Protein AF-A0A1B0CGM7-F1 (afdb_monomer)

pLDDT: mean 88.22, std 13.2, range [26.25, 98.88]

Nearest PDB structures (foldseek):
  3aak-assembly1_A-2  TM=9.758E-01  e=1.339E-15  Homo sapiens
  2zn9-assembly1_B  TM=9.724E-01  e=1.400E-15  Homo sapiens
  5gqq-assembly1_C  TM=9.653E-01  e=1.121E-15  Homo sapiens
  5jjg-assembly1_A-2  TM=9.762E-01  e=1.531E-15  Mus musculus
  1hqv-assembly1_A  TM=9.685E-01  e=4.458E-15  Mus musculus

Organism: Lutzomyia longipalpis (NCBI:txid7200)

Sequence (615 aa):
MAFQSPMPSQEFLWDVFQRVDKDRSGHISADELQQALSNGTWSPFNPETVRLMIGMFDKESRGTVSFQDFGALWKYVTDWQNCFRSFDTDNSGNIDRNELKTALTAFGYRLSDNLIGLLIRKFDRYGRGTILFDDFIQCCIILYTLTSSFRQYDTDMDGVITIHYEQFLSMHLSVLLLLTLKTRHRSDVVDTGTMALTDVSTAFTEDKLRAILKEEGGFELKGYEFIGGFNKKGDSYLSEVFRLRIDGENPTTGAKKCLNFVVKGLPKNIGRRRTFRSTDFFRNEIAFYEDVIPAFEDFQTRKKAKNPFREYARCFLSHCDGEQDYLALDDLSKYGFEAADRQDGLDLAHCLLAMKSLGRFHGVSLAMKDQEPEKFAEIAQKLREEYYSPRLKPWYNDFLKTQIVVAKDAIGKEYPGTKIEEKMQQFLAGDLYDRMIEITHAKSPLSVIGHGDGWAPNFLIKYDTEGGARVPKEMMIIDFQLTRCATVAIDISFFIYSCTTQSLREKHYDELLRAYHSSCCELIDDLGSNSAKIFPYSALEEEMKKYGRFGVGMGIESVPFSVMPESDAFDLDSIKGDTAIPLQEVWVLKPIPTKEGRLRVAEMFKHATEMGYLD

Structure (mmCIF, N/CA/C/O backbone):
data_AF-A0A1B0CGM7-F1
#
_entry.id   AF-A0A1B0CGM7-F1
#
loop_
_atom_site.group_PDB
_atom_site.id
_atom_site.type_symbol
_atom_site.label_atom_id
_atom_site.label_alt_id
_atom_site.label_comp_id
_atom_site.label_asym_id
_atom_site.label_entity_id
_atom_site.label_seq_id
_atom_site.pdbx_PDB_ins_code
_atom_site.Cartn_x
_atom_site.Cartn_y
_atom_site.Cartn_z
_atom_site.occupancy
_atom_site.B_iso_or_equiv
_atom_site.auth_seq_id
_atom_site.auth_comp_id
_atom_site.auth_asym_id
_atom_site.auth_atom_id
_atom_site.pdbx_PDB_model_num
ATOM 1 N N . MET A 1 1 ? -19.841 38.807 -33.839 1.00 37.16 1 MET A N 1
ATOM 2 C CA . MET A 1 1 ? -19.175 39.117 -32.554 1.00 37.16 1 MET A CA 1
ATOM 3 C C . MET A 1 1 ? -19.257 40.620 -32.335 1.00 37.16 1 MET A C 1
ATOM 5 O O . MET A 1 1 ? -18.744 41.344 -33.174 1.00 37.16 1 MET A O 1
ATOM 9 N N . ALA A 1 2 ? -19.956 41.076 -31.291 1.00 42.38 2 ALA A N 1
ATOM 10 C CA . ALA A 1 2 ? -20.305 42.490 -31.072 1.00 42.38 2 ALA A CA 1
ATOM 11 C C . ALA A 1 2 ? -19.685 43.105 -29.797 1.00 42.38 2 ALA A C 1
ATOM 13 O O . ALA A 1 2 ? -20.096 44.179 -29.376 1.00 42.38 2 ALA A O 1
ATOM 14 N N . PHE A 1 3 ? -18.680 42.462 -29.195 1.00 56.56 3 PHE A N 1
ATOM 15 C CA . PHE A 1 3 ? -18.056 42.929 -27.952 1.00 56.56 3 PHE A CA 1
ATOM 16 C C . PHE A 1 3 ? -16.539 42.994 -28.135 1.00 56.56 3 PHE A C 1
ATOM 18 O O . PHE A 1 3 ? -15.822 42.071 -27.770 1.00 56.56 3 PHE A O 1
ATOM 25 N N . GLN A 1 4 ? -16.052 44.045 -28.798 1.00 59.12 4 GLN A N 1
ATOM 26 C CA . GLN A 1 4 ? -14.620 44.327 -28.880 1.00 59.12 4 GLN A CA 1
ATOM 27 C C . GLN A 1 4 ? -14.301 45.527 -27.996 1.00 59.12 4 GLN A C 1
ATOM 29 O O . GLN A 1 4 ? -14.606 46.665 -28.347 1.00 59.12 4 GLN A O 1
ATOM 34 N N . SER A 1 5 ? -13.657 45.274 -26.863 1.00 68.94 5 SER A N 1
ATOM 35 C CA . SER A 1 5 ? -13.142 46.333 -25.995 1.00 68.94 5 SER A CA 1
ATOM 36 C C . SER A 1 5 ? -11.874 46.945 -26.611 1.00 68.94 5 SER A C 1
ATOM 38 O O . SER A 1 5 ? -11.062 46.196 -27.175 1.00 68.94 5 SER A O 1
ATOM 40 N N . PRO A 1 6 ? -11.674 48.274 -26.539 1.00 73.25 6 PRO A N 1
ATOM 41 C CA . PRO A 1 6 ? -10.434 48.902 -26.989 1.00 73.25 6 PRO A CA 1
ATOM 42 C C . PRO A 1 6 ? -9.248 48.429 -26.136 1.00 73.25 6 PRO A C 1
ATOM 44 O O . PRO A 1 6 ? -9.392 48.195 -24.936 1.00 73.25 6 PRO A O 1
ATOM 47 N N . MET A 1 7 ? -8.073 48.284 -26.755 1.00 75.31 7 MET A N 1
ATOM 48 C CA . MET A 1 7 ? -6.846 47.924 -26.036 1.00 75.31 7 MET A CA 1
ATOM 49 C C . MET A 1 7 ? -6.444 49.055 -25.074 1.00 75.31 7 MET A C 1
ATOM 51 O O . MET A 1 7 ? -6.362 50.205 -25.516 1.00 75.31 7 MET A O 1
ATOM 55 N N . PRO A 1 8 ? -6.174 48.764 -23.788 1.00 80.75 8 PRO A N 1
ATOM 56 C CA . PRO A 1 8 ? -5.634 49.754 -22.859 1.00 80.75 8 PRO A CA 1
ATOM 57 C C . PRO A 1 8 ? -4.224 50.215 -23.261 1.00 80.75 8 PRO A C 1
ATOM 59 O O . PRO A 1 8 ? -3.555 49.570 -24.072 1.00 80.75 8 PRO A O 1
ATOM 62 N N . SER A 1 9 ? -3.746 51.316 -22.669 1.00 84.56 9 SER A N 1
ATOM 63 C CA . SER A 1 9 ? -2.371 51.778 -22.891 1.00 84.56 9 SER A CA 1
ATOM 64 C C . SER A 1 9 ? -1.351 50.748 -22.394 1.00 84.56 9 SER A C 1
ATOM 66 O O . SER A 1 9 ? -1.589 50.015 -21.431 1.00 84.56 9 SER A O 1
ATOM 68 N N . GLN A 1 10 ? -0.183 50.711 -23.038 1.00 82.88 10 GLN A N 1
ATOM 69 C CA . GLN A 1 10 ? 0.897 49.795 -22.664 1.00 82.88 10 GLN A CA 1
ATOM 70 C C . GLN A 1 10 ? 1.379 50.029 -21.223 1.00 82.88 10 GLN A C 1
ATOM 72 O O . GLN A 1 10 ? 1.702 49.072 -20.530 1.00 82.88 10 GLN A O 1
ATOM 77 N N . GLU A 1 11 ? 1.360 51.280 -20.756 1.00 85.31 11 GLU A N 1
ATOM 78 C CA . GLU A 1 11 ? 1.698 51.656 -19.377 1.00 85.31 11 GLU A CA 1
ATOM 79 C C . GLU A 1 11 ? 0.719 51.057 -18.358 1.00 85.31 11 GLU A C 1
ATOM 81 O O . GLU A 1 11 ? 1.146 50.508 -17.346 1.00 85.31 11 GLU A O 1
ATOM 86 N N . PHE A 1 12 ? -0.586 51.095 -18.649 1.00 88.38 12 PHE A N 1
ATOM 87 C CA . PHE A 1 12 ? -1.603 50.481 -17.796 1.00 88.38 12 PHE A CA 1
ATOM 88 C C . PHE A 1 12 ? -1.462 48.955 -17.768 1.00 88.38 12 PHE A C 1
ATOM 90 O O . PHE A 1 12 ? -1.481 48.352 -16.699 1.00 88.38 12 PHE A O 1
ATOM 97 N N . LEU A 1 13 ? -1.284 48.324 -18.935 1.00 87.38 13 LEU A N 1
ATOM 98 C CA . LEU A 1 13 ? -1.090 46.874 -19.013 1.00 87.38 13 LEU A CA 1
ATOM 99 C C . LEU A 1 13 ? 0.175 46.431 -18.276 1.00 87.38 13 LEU A C 1
ATOM 101 O O . LEU A 1 13 ? 0.162 45.370 -17.661 1.00 87.38 13 LEU A O 1
ATOM 105 N N . TRP A 1 14 ? 1.246 47.228 -18.324 1.00 86.94 14 TRP A N 1
ATOM 106 C CA . TRP A 1 14 ? 2.489 46.936 -17.614 1.00 86.94 14 TRP A CA 1
ATOM 107 C C . TRP A 1 14 ? 2.316 47.025 -16.095 1.00 86.94 14 TRP A C 1
ATOM 109 O O . TRP A 1 14 ? 2.734 46.114 -15.387 1.00 86.94 14 TRP A O 1
ATOM 119 N N . ASP A 1 15 ? 1.638 48.058 -15.590 1.00 88.38 15 ASP A N 1
ATOM 120 C CA . ASP A 1 15 ? 1.333 48.182 -14.156 1.00 88.38 15 ASP A CA 1
ATOM 121 C C . ASP A 1 15 ? 0.464 47.018 -13.655 1.00 88.38 15 ASP A C 1
ATOM 123 O O . ASP A 1 15 ? 0.734 46.435 -12.606 1.00 88.38 15 ASP A O 1
ATOM 127 N N . VAL A 1 16 ? -0.542 46.607 -14.433 1.00 86.25 16 VAL A N 1
ATOM 128 C CA . VAL A 1 16 ? -1.348 45.425 -14.101 1.00 86.25 16 VAL A CA 1
ATOM 129 C C . VAL A 1 16 ? -0.498 44.154 -14.140 1.00 86.25 16 VAL A C 1
ATOM 131 O O . VAL A 1 16 ? -0.555 43.368 -13.198 1.00 86.25 16 VAL A O 1
ATOM 134 N N . PHE A 1 17 ? 0.317 43.963 -15.180 1.00 88.50 17 PHE A N 1
ATOM 135 C CA . PHE A 1 17 ? 1.195 42.799 -15.317 1.00 88.50 17 PHE A CA 1
ATOM 136 C C . PHE A 1 17 ? 2.110 42.642 -14.097 1.00 88.50 17 PHE A C 1
ATOM 138 O O . PHE A 1 17 ? 2.160 41.568 -13.508 1.00 88.50 17 PHE A O 1
ATOM 145 N N . GLN A 1 18 ? 2.745 43.728 -13.648 1.00 89.56 18 GLN A N 1
ATOM 146 C CA . GLN A 1 18 ? 3.634 43.726 -12.480 1.00 89.56 18 GLN A CA 1
ATOM 147 C C . GLN A 1 18 ? 2.930 43.404 -11.155 1.00 89.56 18 GLN A C 1
ATOM 149 O O . GLN A 1 18 ? 3.581 42.974 -10.206 1.00 89.56 18 GLN A O 1
ATOM 154 N N . ARG A 1 19 ? 1.617 43.636 -11.052 1.00 87.00 19 ARG A N 1
ATOM 155 C CA . ARG A 1 19 ? 0.832 43.263 -9.862 1.00 87.00 19 ARG A CA 1
ATOM 156 C C . ARG A 1 19 ? 0.427 41.793 -9.871 1.00 87.00 19 ARG A C 1
ATOM 158 O O . ARG A 1 19 ? 0.217 41.227 -8.799 1.00 87.00 19 ARG A O 1
ATOM 165 N N . VAL A 1 20 ? 0.267 41.212 -11.060 1.00 87.31 20 VAL A N 1
ATOM 166 C CA . VAL A 1 20 ? -0.101 39.804 -11.246 1.00 87.31 20 VAL A CA 1
ATOM 167 C C . VAL A 1 20 ? 1.129 38.899 -11.140 1.00 87.31 20 VAL A C 1
ATOM 169 O O . VAL A 1 20 ? 1.047 37.875 -10.473 1.00 87.31 20 VAL A O 1
ATOM 172 N N . ASP A 1 21 ? 2.259 39.305 -11.723 1.00 88.62 21 ASP A N 1
ATOM 173 C CA . ASP A 1 21 ? 3.576 38.654 -11.622 1.00 88.62 21 ASP A CA 1
ATOM 174 C C . ASP A 1 21 ? 4.183 38.876 -10.219 1.00 88.62 21 ASP A C 1
ATOM 176 O O . ASP A 1 21 ? 4.936 39.825 -9.971 1.00 88.62 21 ASP A O 1
ATOM 180 N N . LYS A 1 22 ? 3.776 38.040 -9.256 1.00 85.06 22 LYS A N 1
ATOM 181 C CA . LYS A 1 22 ? 4.131 38.177 -7.835 1.00 85.06 22 LYS A CA 1
ATOM 182 C C . LYS A 1 22 ? 5.569 37.761 -7.575 1.00 85.06 22 LYS A C 1
ATOM 184 O O . LYS A 1 22 ? 6.213 38.353 -6.703 1.00 85.06 22 LYS A O 1
ATOM 189 N N . ASP A 1 23 ? 6.052 36.750 -8.293 1.00 84.44 23 ASP A N 1
ATOM 190 C CA . ASP A 1 23 ? 7.430 36.276 -8.174 1.00 84.44 23 ASP A CA 1
ATOM 191 C C . ASP A 1 23 ? 8.431 37.127 -8.980 1.00 84.44 23 ASP A C 1
ATOM 193 O O . ASP A 1 23 ? 9.641 37.034 -8.752 1.00 84.44 23 ASP A O 1
ATOM 197 N N . ARG A 1 24 ? 7.924 38.040 -9.825 1.00 86.69 24 ARG A N 1
ATOM 198 C CA . ARG A 1 24 ? 8.690 38.954 -10.685 1.00 86.69 24 ARG A CA 1
ATOM 199 C C . ARG A 1 24 ? 9.572 38.210 -11.685 1.00 86.69 24 ARG A C 1
ATOM 201 O O . ARG A 1 24 ? 10.650 38.695 -12.046 1.00 86.69 24 ARG A O 1
ATOM 208 N N . SER A 1 25 ? 9.131 37.041 -12.133 1.00 84.50 25 SER A N 1
ATOM 209 C CA . SER A 1 25 ? 9.821 36.222 -13.131 1.00 84.50 25 SER A CA 1
ATOM 210 C C . SER A 1 25 ? 9.716 36.787 -14.554 1.00 84.50 25 SER A C 1
ATOM 212 O O . SER A 1 25 ? 10.357 36.277 -15.483 1.00 84.50 25 SER A O 1
ATOM 214 N N . GLY A 1 26 ? 8.909 37.833 -14.761 1.00 85.25 26 GLY A N 1
ATOM 215 C CA . GLY A 1 26 ? 8.625 38.411 -16.072 1.00 85.25 26 GLY A CA 1
ATOM 216 C C . GLY A 1 26 ? 7.644 37.576 -16.899 1.00 85.25 26 GLY A C 1
ATOM 217 O O . GLY A 1 26 ? 7.467 37.854 -18.088 1.00 85.25 26 GLY A O 1
ATOM 218 N N . HIS A 1 27 ? 7.024 36.556 -16.297 1.00 87.81 27 HIS A N 1
ATOM 219 C CA . HIS A 1 27 ? 6.041 35.677 -16.923 1.00 87.81 27 HIS A CA 1
ATOM 220 C C . HIS A 1 27 ? 4.928 35.354 -15.926 1.00 87.81 27 HIS A C 1
ATOM 222 O O . HIS A 1 27 ? 5.206 34.920 -14.822 1.00 87.81 27 HIS A O 1
ATOM 228 N N . ILE A 1 28 ? 3.668 35.464 -16.341 1.00 86.31 28 ILE A N 1
ATOM 229 C CA . ILE A 1 28 ? 2.532 35.129 -15.477 1.00 86.31 28 ILE A CA 1
ATOM 230 C C . ILE A 1 28 ? 2.257 33.625 -15.538 1.00 86.31 28 ILE A C 1
ATOM 232 O O . ILE A 1 28 ? 1.988 33.071 -16.610 1.00 86.31 28 ILE A O 1
ATOM 236 N N . SER A 1 29 ? 2.308 32.970 -14.383 1.00 87.44 29 SER A N 1
ATOM 237 C CA . SER A 1 29 ? 1.930 31.567 -14.196 1.00 87.44 29 SER A CA 1
ATOM 238 C C . SER A 1 29 ? 0.413 31.363 -14.072 1.00 87.44 29 SER A C 1
ATOM 240 O O . SER A 1 29 ? -0.356 32.305 -13.875 1.00 87.44 29 SER A O 1
ATOM 242 N N . ALA A 1 30 ? -0.038 30.106 -14.173 1.00 84.88 30 ALA A N 1
ATOM 243 C CA . ALA A 1 30 ? -1.440 29.751 -13.944 1.00 84.88 30 ALA A CA 1
ATOM 244 C C . ALA A 1 30 ? -1.907 30.119 -12.528 1.00 84.88 30 ALA A C 1
ATOM 246 O O . ALA A 1 30 ? -3.003 30.646 -12.375 1.00 84.88 30 ALA A O 1
ATOM 247 N N . ASP A 1 31 ? -1.072 29.909 -11.511 1.00 84.19 31 ASP A N 1
ATOM 248 C CA . ASP A 1 31 ? -1.401 30.246 -10.123 1.00 84.19 31 ASP A CA 1
ATOM 249 C C . ASP A 1 31 ? -1.528 31.759 -9.914 1.00 84.19 31 ASP A C 1
ATOM 251 O O . ASP A 1 31 ? -2.468 32.235 -9.274 1.00 84.19 31 ASP A O 1
ATOM 255 N N . GLU A 1 32 ? -0.620 32.537 -10.501 1.00 88.50 32 GLU A N 1
ATOM 256 C CA . GLU A 1 32 ? -0.669 34.001 -10.451 1.00 88.50 32 GLU A CA 1
ATOM 257 C C . GLU A 1 32 ? -1.897 34.555 -11.168 1.00 88.50 32 GLU A C 1
ATOM 259 O O . GLU A 1 32 ? -2.598 35.416 -10.630 1.00 88.50 32 GLU A O 1
ATOM 264 N N . LEU A 1 33 ? -2.211 34.014 -12.348 1.00 87.12 33 LEU A N 1
ATOM 265 C CA . LEU A 1 33 ? -3.402 34.399 -13.092 1.00 87.12 33 LEU A CA 1
ATOM 266 C C . LEU A 1 33 ? -4.686 34.001 -12.350 1.00 87.12 33 LEU A C 1
ATOM 268 O O . LEU A 1 33 ? -5.619 34.797 -12.288 1.00 87.12 33 LEU A O 1
ATOM 272 N N . GLN A 1 34 ? -4.735 32.811 -11.744 1.00 87.88 34 GLN A N 1
ATOM 273 C CA . GLN A 1 34 ? -5.887 32.352 -10.965 1.00 87.88 34 GLN A CA 1
ATOM 274 C C . GLN A 1 34 ? -6.152 33.259 -9.761 1.00 87.88 34 GLN A C 1
ATOM 276 O O . GLN A 1 34 ? -7.300 33.595 -9.488 1.00 87.88 34 GLN A O 1
ATOM 281 N N . GLN A 1 35 ? -5.099 33.679 -9.056 1.00 83.69 35 GLN A N 1
ATOM 282 C CA . GLN A 1 35 ? -5.220 34.578 -7.907 1.00 83.69 35 GLN A CA 1
ATOM 283 C C . GLN A 1 35 ? -5.602 36.007 -8.309 1.00 83.69 35 GLN A C 1
ATOM 285 O O . GLN A 1 35 ? -6.189 36.732 -7.505 1.00 83.69 35 GLN A O 1
ATOM 290 N N . ALA A 1 36 ? -5.252 36.428 -9.524 1.00 83.75 36 ALA A N 1
ATOM 291 C CA . ALA A 1 36 ? -5.587 37.749 -10.044 1.00 83.75 36 ALA A CA 1
ATOM 292 C C . ALA A 1 36 ? -7.016 37.842 -10.600 1.00 83.75 36 ALA A C 1
ATOM 294 O O . ALA A 1 36 ? -7.581 38.937 -10.658 1.00 83.75 36 ALA A O 1
ATOM 295 N N . LEU A 1 37 ? -7.607 36.720 -11.017 1.00 83.06 37 LEU A N 1
ATOM 296 C CA . LEU A 1 37 ? -8.953 36.673 -11.576 1.00 83.06 37 LEU A CA 1
ATOM 297 C C . LEU A 1 37 ? -10.002 36.398 -10.494 1.00 83.06 37 LEU A C 1
ATOM 299 O O . LEU A 1 37 ? -9.870 35.497 -9.674 1.00 83.06 37 LEU A O 1
ATOM 303 N N . SER A 1 38 ? -11.103 37.148 -10.541 1.00 77.06 38 SER A N 1
ATOM 304 C CA . SER A 1 38 ? -12.290 36.890 -9.724 1.00 77.06 38 SER A CA 1
ATOM 305 C C . SER A 1 38 ? -13.440 36.442 -10.616 1.00 77.06 38 SER A C 1
ATOM 307 O O . SER A 1 38 ? -13.687 37.032 -11.669 1.00 77.06 38 SER A O 1
ATOM 309 N N . ASN A 1 39 ? -14.160 35.409 -10.183 1.00 70.06 39 ASN A N 1
ATOM 310 C CA . ASN A 1 39 ? -15.384 34.931 -10.826 1.00 70.06 39 ASN A CA 1
ATOM 311 C C . ASN A 1 39 ? -16.654 35.584 -10.241 1.00 70.06 39 ASN A C 1
ATOM 313 O O . ASN A 1 39 ? -17.751 35.095 -10.480 1.00 70.06 39 ASN A O 1
ATOM 317 N N . GLY A 1 40 ? -16.516 36.664 -9.457 1.00 60.00 40 GLY A N 1
ATOM 318 C CA . GLY A 1 40 ? -17.639 37.334 -8.789 1.00 60.00 40 GLY A CA 1
ATOM 319 C C . GLY A 1 40 ? -18.096 36.660 -7.490 1.00 60.00 40 GLY A C 1
ATOM 320 O O . GLY A 1 40 ? -18.988 37.173 -6.817 1.00 60.00 40 GLY A O 1
ATOM 321 N N . THR A 1 41 ? -17.461 35.553 -7.094 1.00 62.22 41 THR A N 1
ATOM 322 C CA . THR A 1 41 ? -17.698 34.863 -5.819 1.00 62.22 41 THR A CA 1
ATOM 323 C C . THR A 1 41 ? -16.444 34.900 -4.934 1.00 62.22 41 THR A C 1
ATOM 325 O O . THR A 1 41 ? -15.355 35.246 -5.386 1.00 62.22 41 THR A O 1
ATOM 328 N N . TRP A 1 42 ? -16.575 34.509 -3.662 1.00 65.81 42 TRP A N 1
ATOM 329 C CA . TRP A 1 42 ? -15.436 34.317 -2.747 1.00 65.81 42 TRP A CA 1
ATOM 330 C C . TRP A 1 42 ? -14.692 32.986 -2.975 1.00 65.81 42 TRP A C 1
ATOM 332 O O . TRP A 1 42 ? -13.881 32.586 -2.141 1.00 65.81 42 TRP A O 1
ATOM 342 N N . SER A 1 43 ? -14.991 32.273 -4.067 1.00 73.94 43 SER A N 1
ATOM 343 C CA . SER A 1 43 ? -14.323 31.022 -4.431 1.00 73.94 43 SER A CA 1
ATOM 344 C C . SER A 1 43 ? -13.168 31.261 -5.412 1.00 73.94 43 SER A C 1
ATOM 346 O O . SER A 1 43 ? -13.211 32.223 -6.184 1.00 73.94 43 SER A O 1
ATOM 348 N N . PRO A 1 44 ? -12.134 30.400 -5.412 1.00 77.75 44 PRO A N 1
ATOM 349 C CA . PRO A 1 44 ? -11.067 30.472 -6.403 1.00 77.75 44 PRO A CA 1
ATOM 350 C C . PRO A 1 44 ? -11.595 30.295 -7.833 1.00 77.75 44 PRO A C 1
ATOM 352 O O . PRO A 1 44 ? -12.448 29.439 -8.092 1.00 77.75 44 PRO A O 1
ATOM 355 N N . PHE A 1 45 ? -11.041 31.070 -8.770 1.00 85.06 45 PHE A N 1
ATOM 356 C CA . PHE A 1 45 ? -11.344 30.946 -10.196 1.00 85.06 45 PHE A CA 1
ATOM 357 C C . PHE A 1 45 ? -11.027 29.526 -10.693 1.00 85.06 45 PHE A C 1
ATOM 359 O O . PHE A 1 45 ? -10.040 28.928 -10.266 1.00 85.06 45 PHE A O 1
ATOM 366 N N . ASN A 1 46 ? -11.846 28.977 -11.589 1.00 84.69 46 ASN A N 1
ATOM 367 C CA . ASN A 1 46 ? -11.698 27.624 -12.120 1.00 84.69 46 ASN A CA 1
ATOM 368 C C . ASN A 1 46 ? -10.286 27.418 -12.719 1.00 84.69 46 ASN A C 1
ATOM 370 O O . ASN A 1 46 ? -9.946 28.062 -13.719 1.00 84.69 46 ASN A O 1
ATOM 374 N N . PRO A 1 47 ? -9.463 26.525 -12.138 1.00 82.94 47 PRO A N 1
ATOM 375 C CA . PRO A 1 47 ? -8.085 26.336 -12.572 1.00 82.94 47 PRO A CA 1
ATOM 376 C C . PRO A 1 47 ? -7.989 25.728 -13.979 1.00 82.94 47 PRO A C 1
ATOM 378 O O . PRO A 1 47 ? -7.063 26.054 -14.724 1.00 82.94 47 PRO A O 1
ATOM 381 N N . GLU A 1 48 ? -8.945 24.895 -14.397 1.00 82.38 48 GLU A N 1
ATOM 382 C CA . GLU A 1 48 ? -9.022 24.395 -15.770 1.00 82.38 48 GLU A CA 1
ATOM 383 C C . GLU A 1 48 ? -9.275 25.533 -16.767 1.00 82.38 48 GLU A C 1
ATOM 385 O O . GLU A 1 48 ? -8.628 25.581 -17.815 1.00 82.38 48 GLU A O 1
ATOM 390 N N . THR A 1 49 ? -10.146 26.490 -16.435 1.00 84.50 49 THR A N 1
ATOM 391 C CA . THR A 1 49 ? -10.386 27.675 -17.275 1.00 84.50 49 THR A CA 1
ATOM 392 C C . THR A 1 49 ? -9.129 28.531 -17.404 1.00 84.50 49 THR A C 1
ATOM 394 O O . THR A 1 49 ? -8.796 28.965 -18.506 1.00 84.50 49 THR A O 1
ATOM 397 N N . VAL A 1 50 ? -8.394 28.751 -16.308 1.00 84.88 50 VAL A N 1
ATOM 398 C CA . VAL A 1 50 ? -7.130 29.512 -16.327 1.00 84.88 50 VAL A CA 1
ATOM 399 C C . VAL A 1 50 ? -6.114 28.869 -17.263 1.00 84.88 50 VAL A C 1
ATOM 401 O O . VAL A 1 50 ? -5.513 29.552 -18.092 1.00 84.88 50 VAL A O 1
ATOM 404 N N . ARG A 1 51 ? -5.960 27.546 -17.180 1.00 80.12 51 ARG A N 1
ATOM 405 C CA . ARG A 1 51 ? -5.037 26.801 -18.042 1.00 80.12 51 ARG A CA 1
ATOM 406 C C . ARG A 1 51 ? -5.433 26.851 -19.512 1.00 80.12 51 ARG A C 1
ATOM 408 O O . ARG A 1 51 ? -4.567 27.079 -20.352 1.00 80.12 51 ARG A O 1
ATOM 415 N N . LEU A 1 52 ? -6.727 26.719 -19.817 1.00 78.56 52 LEU A N 1
ATOM 416 C CA . LEU A 1 52 ? -7.236 26.894 -21.180 1.00 78.56 52 LEU A CA 1
ATOM 417 C C . LEU A 1 52 ? -6.908 28.291 -21.717 1.00 78.56 52 LEU A C 1
ATOM 419 O O . LEU A 1 52 ? -6.417 28.417 -22.835 1.00 78.56 52 LEU A O 1
ATOM 423 N N . MET A 1 53 ? -7.121 29.334 -20.910 1.00 83.06 53 MET A N 1
ATOM 424 C CA . MET A 1 53 ? -6.808 30.707 -21.306 1.00 83.06 53 MET A CA 1
ATOM 425 C C . MET A 1 53 ? -5.311 30.907 -21.558 1.00 83.06 53 MET A C 1
ATOM 427 O O . MET A 1 53 ? -4.955 31.490 -22.574 1.00 83.06 53 MET A O 1
ATOM 431 N N . ILE A 1 54 ? -4.428 30.389 -20.701 1.00 82.00 54 ILE A N 1
ATOM 432 C CA . ILE A 1 54 ? -2.975 30.464 -20.928 1.00 82.00 54 ILE A CA 1
ATOM 433 C C . ILE A 1 54 ? -2.588 29.718 -22.207 1.00 82.00 54 ILE A C 1
ATOM 435 O O . ILE A 1 54 ? -1.894 30.281 -23.051 1.00 82.00 54 ILE A O 1
ATOM 439 N N . GLY A 1 55 ? -3.088 28.496 -22.401 1.00 75.56 55 GLY A N 1
ATOM 440 C CA . GLY A 1 55 ? -2.777 27.676 -23.574 1.00 75.56 55 GLY A CA 1
ATOM 441 C C . GLY A 1 55 ? -3.192 28.305 -24.909 1.00 75.56 55 GLY A C 1
ATOM 442 O O . GLY A 1 55 ? -2.558 28.044 -25.926 1.00 75.56 55 GLY A O 1
ATOM 443 N N . MET A 1 56 ? -4.211 29.170 -24.921 1.00 72.19 56 MET A N 1
ATOM 444 C CA . MET A 1 56 ? -4.633 29.895 -26.127 1.00 72.19 56 MET A CA 1
ATOM 445 C C . MET A 1 56 ? -3.658 31.002 -26.560 1.00 72.19 56 MET A C 1
ATOM 447 O O . MET A 1 56 ? -3.661 31.380 -27.733 1.00 72.19 56 MET A O 1
ATOM 451 N N . PHE A 1 57 ? -2.845 31.534 -25.641 1.00 75.00 57 PHE A N 1
ATOM 452 C CA . PHE A 1 57 ? -1.958 32.679 -25.895 1.00 75.00 57 PHE A CA 1
ATOM 453 C C . PHE A 1 57 ? -0.468 32.365 -25.695 1.00 75.00 57 PHE A C 1
ATOM 455 O O . PHE A 1 57 ? 0.381 33.136 -26.137 1.00 75.00 57 PHE A O 1
ATOM 462 N N . ASP A 1 58 ? -0.143 31.221 -25.099 1.00 73.31 58 ASP A N 1
ATOM 463 C CA . ASP A 1 58 ? 1.214 30.706 -24.928 1.00 73.31 58 ASP A CA 1
ATOM 464 C C . ASP A 1 58 ? 1.759 30.099 -26.235 1.00 73.31 58 ASP A C 1
ATOM 466 O O . ASP A 1 58 ? 1.789 28.884 -26.447 1.00 73.31 58 ASP A O 1
ATOM 470 N N . LYS A 1 59 ? 2.211 30.974 -27.139 1.00 63.88 59 LYS A N 1
ATOM 471 C CA . LYS A 1 59 ? 2.778 30.589 -28.446 1.00 63.88 59 LYS A CA 1
ATOM 472 C C . LYS A 1 59 ? 4.052 29.754 -28.332 1.00 63.88 59 LYS A C 1
ATOM 474 O O . LYS A 1 59 ? 4.398 29.035 -29.265 1.00 63.88 59 LYS A O 1
ATOM 479 N N . GLU A 1 60 ? 4.749 29.859 -27.206 1.00 63.34 60 GLU A N 1
ATOM 480 C CA . GLU A 1 60 ? 6.023 29.185 -26.964 1.00 63.34 60 GLU A CA 1
ATOM 481 C C . GLU A 1 60 ? 5.866 27.902 -26.136 1.00 63.34 60 GLU A C 1
ATOM 483 O O . GLU A 1 60 ? 6.857 27.250 -25.808 1.00 63.34 60 GLU A O 1
ATOM 488 N N . SER A 1 61 ? 4.626 27.503 -25.825 1.00 63.81 61 SER A N 1
ATOM 489 C CA . SER A 1 61 ? 4.309 26.302 -25.045 1.00 63.81 61 SER A CA 1
ATOM 490 C C . SER A 1 61 ? 5.026 26.241 -23.685 1.00 63.81 61 SER A C 1
ATOM 492 O O . SER A 1 61 ? 5.311 25.147 -23.183 1.00 63.81 61 SER A O 1
ATOM 494 N N . ARG A 1 62 ? 5.310 27.389 -23.062 1.00 65.75 62 ARG A N 1
ATOM 495 C CA . ARG A 1 62 ? 6.001 27.502 -21.765 1.00 65.75 62 ARG A CA 1
ATOM 496 C C . ARG A 1 62 ? 5.097 27.236 -20.556 1.00 65.75 62 ARG A C 1
ATOM 498 O O . ARG A 1 62 ? 5.598 27.002 -19.460 1.00 65.75 62 ARG A O 1
ATOM 505 N N . GLY A 1 63 ? 3.781 27.230 -20.742 1.00 72.12 63 GLY A N 1
ATOM 506 C CA . GLY A 1 63 ? 2.773 27.177 -19.682 1.00 72.12 63 GLY A CA 1
ATOM 507 C C . GLY A 1 63 ? 2.630 28.489 -18.905 1.00 72.12 63 GLY A C 1
ATOM 508 O O . GLY A 1 63 ? 2.038 28.490 -17.828 1.00 72.12 63 GLY A O 1
ATOM 509 N N . THR A 1 64 ? 3.186 29.588 -19.419 1.00 81.62 64 THR A N 1
ATOM 510 C CA . THR A 1 64 ? 3.143 30.925 -18.814 1.00 81.62 64 THR A CA 1
ATOM 511 C C . THR A 1 64 ? 2.905 31.992 -19.873 1.00 81.62 64 THR A C 1
ATOM 513 O O . THR A 1 64 ? 3.084 31.748 -21.065 1.00 81.62 64 THR A O 1
ATOM 516 N N . VAL A 1 65 ? 2.497 33.186 -19.445 1.00 84.31 65 VAL A N 1
ATOM 517 C CA . VAL A 1 65 ? 2.170 34.300 -20.342 1.00 84.31 65 VAL A CA 1
ATOM 518 C C . VAL A 1 65 ? 3.205 35.406 -20.194 1.00 84.31 65 VAL A C 1
ATOM 520 O O . VAL A 1 65 ? 3.367 35.988 -19.123 1.00 84.31 65 VAL A O 1
ATOM 523 N N . SER A 1 66 ? 3.912 35.699 -21.284 1.00 86.69 66 SER A N 1
ATOM 524 C CA . SER A 1 66 ? 4.831 36.837 -21.359 1.00 86.69 66 SER A CA 1
ATOM 525 C C . SER A 1 66 ? 4.055 38.160 -21.378 1.00 86.69 66 SER A C 1
ATOM 527 O O . SER A 1 66 ? 2.884 38.197 -21.760 1.00 86.69 66 SER A O 1
ATOM 529 N N . PHE A 1 67 ? 4.703 39.283 -21.062 1.00 85.38 67 PHE A N 1
ATOM 530 C CA . PHE A 1 67 ? 4.054 40.592 -21.214 1.00 85.38 67 PHE A CA 1
ATOM 531 C C . PHE A 1 67 ? 3.588 40.874 -22.656 1.00 85.38 67 PHE A C 1
ATOM 533 O O . PHE A 1 67 ? 2.571 41.536 -22.862 1.00 85.38 67 PHE A O 1
ATOM 540 N N . GLN A 1 68 ? 4.298 40.343 -23.659 1.00 82.81 68 GLN A N 1
ATOM 541 C CA . GLN A 1 68 ? 3.947 40.530 -25.070 1.00 82.81 68 GLN A CA 1
ATOM 542 C C . GLN A 1 68 ? 2.601 39.876 -25.414 1.00 82.81 68 GLN A C 1
ATOM 544 O O . GLN A 1 68 ? 1.834 40.432 -26.201 1.00 82.81 68 GLN A O 1
ATOM 549 N N . ASP A 1 69 ? 2.286 38.741 -24.787 1.00 84.25 69 ASP A N 1
ATOM 550 C CA . ASP A 1 69 ? 1.020 38.026 -24.981 1.00 84.25 69 ASP A CA 1
ATOM 551 C C . ASP A 1 69 ? -0.053 38.428 -23.949 1.00 84.25 69 ASP A C 1
ATOM 553 O O . ASP A 1 69 ? -1.252 38.267 -24.198 1.00 84.25 69 ASP A O 1
ATOM 557 N N . PHE A 1 70 ? 0.343 39.037 -22.824 1.00 85.31 70 PHE A N 1
ATOM 558 C CA . PHE A 1 70 ? -0.567 39.465 -21.758 1.00 85.31 70 PHE A CA 1
ATOM 559 C C . PHE A 1 70 ? -1.629 40.460 -22.231 1.00 85.31 70 PHE A C 1
ATOM 561 O O . PHE A 1 70 ? -2.783 40.367 -21.821 1.00 85.31 70 PHE A O 1
ATOM 568 N N . GLY A 1 71 ? -1.282 41.384 -23.132 1.00 84.94 71 GLY A N 1
ATOM 569 C CA . GLY A 1 71 ? -2.255 42.335 -23.675 1.00 84.94 71 GLY A CA 1
ATOM 570 C C . GLY A 1 71 ? -3.421 41.647 -24.398 1.00 84.94 71 GLY A C 1
ATOM 571 O O . GLY A 1 71 ? -4.574 42.055 -24.247 1.00 84.94 71 GLY A O 1
ATOM 572 N N . ALA A 1 72 ? -3.139 40.570 -25.138 1.00 82.88 72 ALA A N 1
ATOM 573 C CA . ALA A 1 72 ? -4.160 39.791 -25.834 1.00 82.88 72 ALA A CA 1
ATOM 574 C C . ALA A 1 72 ? -5.023 38.985 -24.854 1.00 82.88 72 ALA A C 1
ATOM 576 O O . ALA A 1 72 ? -6.248 38.984 -24.984 1.00 82.88 72 ALA A O 1
ATOM 577 N N . LEU A 1 73 ? -4.403 38.377 -23.838 1.00 85.94 73 LEU A N 1
ATOM 578 C CA . LEU A 1 73 ? -5.115 37.681 -22.768 1.00 85.94 73 LEU A CA 1
ATOM 579 C C . LEU A 1 73 ? -6.030 38.632 -21.976 1.00 85.94 73 LEU A C 1
ATOM 581 O O . LEU A 1 73 ? -7.196 38.318 -21.746 1.00 85.94 73 LEU A O 1
ATOM 585 N N . TRP A 1 74 ? -5.538 39.813 -21.596 1.00 84.88 74 TRP A N 1
ATOM 586 C CA . TRP A 1 74 ? -6.319 40.826 -20.884 1.00 84.88 74 TRP A CA 1
ATOM 587 C C . TRP A 1 74 ? -7.558 41.239 -21.676 1.00 84.88 74 TRP A C 1
ATOM 589 O O . TRP A 1 74 ? -8.675 41.267 -21.148 1.00 84.88 74 TRP A O 1
ATOM 599 N N . LYS A 1 75 ? -7.372 41.519 -22.970 1.00 84.12 75 LYS A N 1
ATOM 600 C CA . LYS A 1 75 ? -8.478 41.830 -23.872 1.00 84.12 75 LYS A CA 1
ATOM 601 C C . LYS A 1 75 ? -9.469 40.671 -23.956 1.00 84.12 75 LYS A C 1
ATOM 603 O O . LYS A 1 75 ? -10.667 40.907 -23.858 1.00 84.12 75 LYS A O 1
ATOM 608 N N . TYR A 1 76 ? -8.978 39.442 -24.091 1.00 86.62 76 TYR A N 1
ATOM 609 C CA . TYR A 1 76 ? -9.811 38.244 -24.153 1.00 86.62 76 TYR A CA 1
ATOM 610 C C . TYR A 1 76 ? -10.693 38.093 -22.908 1.00 86.62 76 TYR A C 1
ATOM 612 O O . TYR A 1 76 ? -11.908 37.952 -23.033 1.00 86.62 76 TYR A O 1
ATOM 620 N N . VAL A 1 77 ? -10.112 38.201 -21.709 1.00 85.94 77 VAL A N 1
ATOM 621 C CA . VAL A 1 77 ? -10.861 38.135 -20.444 1.00 85.94 77 VAL A CA 1
ATOM 622 C C . VAL A 1 77 ? -11.879 39.274 -20.349 1.00 85.94 77 VAL A C 1
ATOM 624 O O . VAL A 1 77 ? -13.027 39.035 -19.985 1.00 85.94 77 VAL A O 1
ATOM 627 N N . THR A 1 78 ? -11.495 40.495 -20.728 1.00 84.25 78 THR A N 1
ATOM 628 C CA . THR A 1 78 ? -12.386 41.669 -20.698 1.00 84.25 78 THR A CA 1
ATOM 629 C C . THR A 1 78 ? -13.580 41.500 -21.643 1.00 84.25 78 THR A C 1
ATOM 631 O O . THR A 1 78 ? -14.720 41.783 -21.274 1.00 84.25 78 THR A O 1
ATOM 634 N N . ASP A 1 79 ? -13.343 41.005 -22.858 1.00 85.25 79 ASP A N 1
ATOM 635 C CA . ASP A 1 79 ? -14.400 40.755 -23.838 1.00 85.25 79 ASP A CA 1
ATOM 636 C C . ASP A 1 79 ? -15.358 39.655 -23.339 1.00 85.25 79 ASP A C 1
ATOM 638 O O . ASP A 1 79 ? -16.577 39.808 -23.457 1.00 85.25 79 ASP A O 1
ATOM 642 N N . TRP A 1 80 ? -14.844 38.604 -22.687 1.00 88.31 80 TRP A N 1
ATOM 643 C CA . TRP A 1 80 ? -15.676 37.585 -22.036 1.00 88.31 80 TRP A CA 1
ATOM 644 C C . TRP A 1 80 ? -16.472 38.120 -20.849 1.00 88.31 80 TRP A C 1
ATOM 646 O O . TRP A 1 80 ? -17.638 37.758 -20.706 1.00 88.31 80 TRP A O 1
ATOM 656 N N . GLN A 1 81 ? -15.898 38.999 -20.024 1.00 85.44 81 GLN A N 1
ATOM 657 C CA . GLN A 1 81 ? -16.620 39.644 -18.921 1.00 85.44 81 GLN A CA 1
ATOM 658 C C . GLN A 1 81 ? -17.788 40.488 -19.435 1.00 85.44 81 GLN A C 1
ATOM 660 O O . GLN A 1 81 ? -18.895 40.402 -18.906 1.00 85.44 81 GLN A O 1
ATOM 665 N N . ASN A 1 82 ? -17.564 41.278 -20.488 1.00 85.94 82 ASN A N 1
ATOM 666 C CA . ASN A 1 82 ? -18.617 42.078 -21.113 1.00 85.94 82 ASN A CA 1
ATOM 667 C C . ASN A 1 82 ? -19.700 41.192 -21.738 1.00 85.94 82 ASN A C 1
ATOM 669 O O . ASN A 1 82 ? -20.888 41.474 -21.599 1.00 85.94 82 ASN A O 1
ATOM 673 N N . CYS A 1 83 ? -19.292 40.096 -22.377 1.00 87.38 83 CYS A N 1
ATOM 674 C CA . CYS A 1 83 ? -20.213 39.120 -22.937 1.00 87.38 83 CYS A CA 1
ATOM 675 C C . CYS A 1 83 ? -21.070 38.457 -21.849 1.00 87.38 83 CYS A C 1
ATOM 677 O O . CYS A 1 83 ? -22.289 38.415 -21.984 1.00 87.38 83 CYS A O 1
ATOM 679 N N . PHE A 1 84 ? -20.457 37.985 -20.763 1.00 88.38 84 PHE A N 1
ATOM 680 C CA . PHE A 1 84 ? -21.157 37.365 -19.637 1.00 88.38 84 PHE A CA 1
ATOM 681 C C . PHE A 1 84 ? -22.189 38.320 -19.029 1.00 88.38 84 PHE A C 1
ATOM 683 O O . PHE A 1 84 ? -23.364 37.983 -18.942 1.00 88.38 84 PHE A O 1
ATOM 690 N N . ARG A 1 85 ? -21.784 39.563 -18.734 1.00 87.12 85 ARG A N 1
ATOM 691 C CA . ARG A 1 85 ? -22.680 40.603 -18.196 1.00 87.12 85 ARG A CA 1
ATOM 692 C C . ARG A 1 85 ? -23.837 40.966 -19.122 1.00 87.12 85 ARG A C 1
ATOM 694 O O . ARG A 1 85 ? -24.859 41.439 -18.651 1.00 87.12 85 ARG A O 1
ATOM 701 N N . SER A 1 86 ? -23.684 40.792 -20.435 1.00 89.88 86 SER A N 1
ATOM 702 C CA . SER A 1 86 ? -24.779 41.056 -21.376 1.00 89.88 86 SER A CA 1
ATOM 703 C C . SER A 1 86 ? -25.885 39.995 -21.335 1.00 89.88 86 SER A C 1
ATOM 705 O O . SER A 1 86 ? -26.987 40.263 -21.812 1.00 89.88 86 SER A O 1
ATOM 707 N N . PHE A 1 87 ? -25.593 38.813 -20.776 1.00 90.75 87 PHE A N 1
ATOM 708 C CA . PHE A 1 87 ? -26.529 37.694 -20.658 1.00 90.75 87 PHE A CA 1
ATOM 709 C C . PHE A 1 87 ? -26.965 37.397 -19.218 1.00 90.75 87 PHE A C 1
ATOM 711 O O . PHE A 1 87 ? -28.016 36.790 -19.066 1.00 90.75 87 PHE A O 1
ATOM 718 N N . ASP A 1 88 ? -26.214 37.839 -18.206 1.00 89.38 88 ASP A N 1
ATOM 719 C CA . ASP A 1 88 ? -26.633 37.889 -16.794 1.00 89.38 88 ASP A CA 1
ATOM 720 C C . ASP A 1 88 ? -27.633 39.045 -16.612 1.00 89.38 88 ASP A C 1
ATOM 722 O O . ASP A 1 88 ? -27.286 40.177 -16.266 1.00 89.38 88 ASP A O 1
ATOM 726 N N . THR A 1 89 ? -28.883 38.786 -16.990 1.00 87.69 89 THR A N 1
ATOM 727 C CA . THR A 1 89 ? -29.933 39.807 -17.104 1.00 87.69 89 THR A CA 1
ATOM 728 C C . THR A 1 89 ? -30.479 40.242 -15.754 1.00 87.69 89 THR A C 1
ATOM 730 O O . THR A 1 89 ? -30.941 41.380 -15.613 1.00 87.69 89 THR A O 1
ATOM 733 N N . ASP A 1 90 ? -30.412 39.360 -14.760 1.00 87.94 90 ASP A N 1
ATOM 734 C CA . ASP A 1 90 ? -30.840 39.634 -13.395 1.00 87.94 90 ASP A CA 1
ATOM 735 C C . ASP A 1 90 ? -29.708 40.178 -12.501 1.00 87.94 90 ASP A C 1
ATOM 737 O O . ASP A 1 90 ? -29.970 40.586 -11.367 1.00 87.94 90 ASP A O 1
ATOM 741 N N . ASN A 1 91 ? -28.484 40.301 -13.036 1.00 85.19 91 ASN A N 1
ATOM 742 C CA . ASN A 1 91 ? -27.265 40.683 -12.314 1.00 85.19 91 ASN A CA 1
ATOM 743 C C . ASN A 1 91 ? -27.011 39.792 -11.088 1.00 85.19 91 ASN A C 1
ATOM 745 O O . ASN A 1 91 ? -26.501 40.260 -10.062 1.00 85.19 91 ASN A O 1
ATOM 749 N N . SER A 1 92 ? -27.381 38.514 -11.171 1.00 86.19 92 SER A N 1
ATOM 750 C CA . SER A 1 92 ? -27.136 37.531 -10.116 1.00 86.19 92 SER A CA 1
ATOM 751 C C . SER A 1 92 ? -25.656 37.167 -9.983 1.00 86.19 92 SER A C 1
ATOM 753 O O . SER A 1 92 ? -25.262 36.551 -8.987 1.00 86.19 92 SER A O 1
ATOM 755 N N . GLY A 1 93 ? -24.828 37.537 -10.966 1.00 84.25 93 GLY A N 1
ATOM 756 C CA . GLY A 1 93 ? -23.425 37.153 -11.061 1.00 84.25 93 GLY A CA 1
ATOM 757 C C . GLY A 1 93 ? -23.226 35.738 -11.605 1.00 84.25 93 GLY A C 1
ATOM 758 O O . GLY A 1 93 ? -22.100 35.241 -11.587 1.00 84.25 93 GLY A O 1
ATOM 759 N N . ASN A 1 94 ? -24.295 35.082 -12.068 1.00 90.06 94 ASN A N 1
ATOM 760 C CA . ASN A 1 94 ? -24.303 33.716 -12.586 1.00 90.06 94 ASN A CA 1
ATOM 761 C C . ASN A 1 94 ? -25.191 33.644 -13.829 1.00 90.06 94 ASN A C 1
ATOM 763 O O . ASN A 1 94 ? -26.050 34.487 -14.020 1.00 90.06 94 ASN A O 1
ATOM 767 N N . ILE A 1 95 ? -25.003 32.615 -14.653 1.00 92.38 95 ILE A N 1
ATOM 768 C CA . ILE A 1 95 ? -25.842 32.370 -15.828 1.00 92.38 95 ILE A CA 1
ATOM 769 C C . ILE A 1 95 ? -26.769 31.195 -15.543 1.00 92.38 95 ILE A C 1
ATOM 771 O O . ILE A 1 95 ? -26.308 30.077 -15.283 1.00 92.38 95 ILE A O 1
ATOM 775 N N . ASP A 1 96 ? -28.074 31.437 -15.604 1.00 93.06 96 ASP A N 1
ATOM 776 C CA . ASP A 1 96 ? -29.083 30.392 -15.471 1.00 93.06 96 ASP A CA 1
ATOM 777 C C . ASP A 1 96 ? -29.323 29.622 -16.787 1.00 93.06 96 ASP A C 1
ATOM 779 O O . ASP A 1 96 ? -28.672 29.822 -17.818 1.00 93.06 96 ASP A O 1
ATOM 783 N N . ARG A 1 97 ? -30.283 28.690 -16.773 1.00 93.31 97 ARG A N 1
ATOM 784 C CA . ARG A 1 97 ? -30.611 27.879 -17.953 1.00 93.31 97 ARG A CA 1
ATOM 785 C C . ARG A 1 97 ? -31.122 28.680 -19.147 1.00 93.31 97 ARG A C 1
ATOM 787 O O . ARG A 1 97 ? -30.794 28.344 -20.288 1.00 93.31 97 ARG A O 1
ATOM 794 N N . ASN A 1 98 ? -31.966 29.672 -18.904 1.00 92.88 98 ASN A N 1
ATOM 795 C CA . ASN A 1 98 ? -32.578 30.483 -19.948 1.00 92.88 98 ASN A CA 1
ATOM 796 C C . ASN A 1 98 ? -31.564 31.477 -20.518 1.00 92.88 98 ASN A C 1
ATOM 798 O O . ASN A 1 98 ? -31.513 31.682 -21.734 1.00 92.88 98 ASN A O 1
ATOM 802 N N . GLU A 1 99 ? -30.716 32.030 -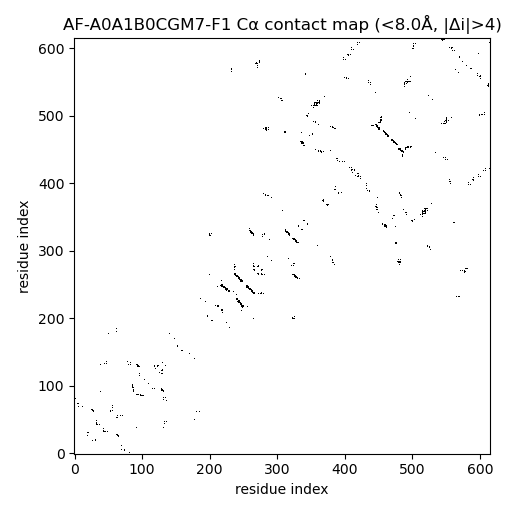19.659 1.00 94.50 99 GLU A N 1
ATOM 803 C CA . GLU A 1 99 ? -29.620 32.918 -20.025 1.00 94.50 99 GLU A CA 1
ATOM 804 C C . GLU A 1 99 ? -28.556 32.172 -20.833 1.00 94.50 99 GLU A C 1
ATOM 806 O O . GLU A 1 99 ? -28.175 32.635 -21.909 1.00 94.50 99 GLU A O 1
ATOM 811 N N . LEU A 1 100 ? -28.174 30.953 -20.425 1.00 94.25 100 LEU A N 1
ATOM 812 C CA . LEU A 1 100 ? -27.256 30.111 -21.198 1.00 94.25 100 LEU A CA 1
ATOM 813 C C . LEU A 1 100 ? -27.828 29.782 -22.580 1.00 94.25 100 LEU A C 1
ATOM 815 O O . LEU A 1 100 ? -27.128 29.877 -23.589 1.00 94.25 100 LEU A O 1
ATOM 819 N N . LYS A 1 101 ? -29.113 29.411 -22.648 1.00 93.56 101 LYS A N 1
ATOM 820 C CA . LYS A 1 101 ? -29.797 29.144 -23.920 1.00 93.56 101 LYS A CA 1
ATOM 821 C C . LYS A 1 101 ? -29.775 30.375 -24.824 1.00 93.56 101 LYS A C 1
ATOM 823 O O . LYS A 1 101 ? -29.492 30.252 -26.018 1.00 93.56 101 LYS A O 1
ATOM 828 N N . THR A 1 102 ? -30.046 31.549 -24.262 1.00 92.56 102 THR A N 1
ATOM 829 C CA . THR A 1 102 ? -30.043 32.824 -24.988 1.00 92.56 102 THR A CA 1
ATOM 830 C C . THR A 1 102 ? -28.642 33.163 -25.497 1.00 92.56 102 THR A C 1
ATOM 832 O O . THR A 1 102 ? -28.487 33.454 -26.683 1.00 92.56 102 THR A O 1
ATOM 835 N N . ALA A 1 103 ? -27.617 33.022 -24.653 1.00 91.88 103 ALA A N 1
ATOM 836 C CA . ALA A 1 103 ? -26.219 33.253 -25.006 1.00 91.88 103 ALA A CA 1
ATOM 837 C C . ALA A 1 103 ? -25.751 32.338 -26.148 1.00 91.88 103 ALA A C 1
ATOM 839 O O . ALA A 1 103 ? -25.262 32.811 -27.174 1.00 91.88 103 ALA A O 1
ATOM 840 N N . LEU A 1 104 ? -25.968 31.024 -26.025 1.00 92.00 104 LEU A N 1
ATOM 841 C CA . LEU A 1 104 ? -25.552 30.061 -27.049 1.00 92.00 104 LEU A CA 1
ATOM 842 C C . LEU A 1 104 ? -26.326 30.246 -28.363 1.00 92.00 104 LEU A C 1
ATOM 844 O O . LEU A 1 104 ? -25.741 30.132 -29.441 1.00 92.00 104 LEU A O 1
ATOM 848 N N . THR A 1 105 ? -27.608 30.612 -28.296 1.00 91.69 105 THR A N 1
ATOM 849 C CA . THR A 1 105 ? -28.394 30.961 -29.491 1.00 91.69 105 THR A CA 1
ATOM 850 C C . THR A 1 105 ? -27.835 32.213 -30.171 1.00 91.69 105 THR A C 1
ATOM 852 O O . THR A 1 105 ? -27.673 32.228 -31.391 1.00 91.69 105 THR A O 1
ATOM 855 N N . ALA A 1 106 ? -27.473 33.242 -29.399 1.00 89.00 106 ALA A N 1
ATOM 856 C CA . ALA A 1 106 ? -26.853 34.462 -29.915 1.00 89.00 106 ALA A CA 1
ATOM 857 C C . ALA A 1 106 ? -25.465 34.208 -30.535 1.00 89.00 106 ALA A C 1
ATOM 859 O O . ALA A 1 106 ? -25.083 34.880 -31.494 1.00 89.00 106 ALA A O 1
ATOM 860 N N . PHE A 1 107 ? -24.729 33.203 -30.048 1.00 87.06 107 PHE A N 1
ATOM 861 C CA . PHE A 1 107 ? -23.481 32.731 -30.664 1.00 87.06 107 PHE A CA 1
ATOM 862 C C . PHE A 1 107 ? -23.697 31.889 -31.932 1.00 87.06 107 PHE A C 1
ATOM 864 O O . PHE A 1 107 ? -22.729 31.539 -32.607 1.00 87.06 107 PHE A O 1
ATOM 871 N N . GLY A 1 108 ? -24.951 31.598 -32.290 1.00 86.12 108 GLY A N 1
ATOM 872 C CA . GLY A 1 108 ? -25.324 30.870 -33.501 1.00 86.12 108 GLY A CA 1
ATOM 873 C C . GLY A 1 108 ? -25.466 29.358 -33.317 1.00 86.12 108 GLY A C 1
ATOM 874 O O . GLY A 1 108 ? -25.591 28.644 -34.314 1.00 86.12 108 GLY A O 1
ATOM 875 N N . TYR A 1 109 ? -25.463 28.851 -32.080 1.00 88.56 109 TYR A N 1
ATOM 876 C CA . TYR A 1 109 ? -25.719 27.437 -31.810 1.00 88.56 109 TYR A CA 1
ATOM 877 C C . TYR A 1 109 ? -27.219 27.118 -31.857 1.00 88.56 109 TYR A C 1
ATOM 879 O O . TYR A 1 109 ? -28.059 27.893 -31.403 1.00 88.56 109 TYR A O 1
ATOM 887 N N . ARG A 1 110 ? -27.557 25.933 -32.376 1.00 88.12 110 ARG A N 1
ATOM 888 C CA . ARG A 1 110 ? -28.924 25.389 -32.413 1.00 88.12 110 ARG A CA 1
ATOM 889 C C . ARG A 1 110 ? -28.975 24.109 -31.585 1.00 88.12 110 ARG A C 1
ATOM 891 O O . ARG A 1 110 ? -28.838 23.016 -32.123 1.00 88.12 110 ARG A O 1
ATOM 898 N N . LEU A 1 111 ? -29.100 24.252 -30.268 1.00 92.12 111 LEU A N 1
ATOM 899 C CA . LEU A 1 111 ? -29.065 23.131 -29.322 1.00 92.12 111 LEU A CA 1
ATOM 900 C C . LEU A 1 111 ? -30.456 22.857 -28.745 1.00 92.12 111 LEU A C 1
ATOM 902 O O . LEU A 1 111 ? -31.246 23.778 -28.542 1.00 92.12 111 LEU A O 1
ATOM 906 N N . SER A 1 112 ? -30.747 21.587 -28.462 1.00 93.19 112 SER A N 1
ATOM 907 C CA . SER A 1 112 ? -31.993 21.191 -27.801 1.00 93.19 112 SER A CA 1
ATOM 908 C C . SER A 1 112 ? -31.979 21.554 -26.314 1.00 93.19 112 SER A C 1
ATOM 910 O O . SER A 1 112 ? -30.924 21.587 -25.678 1.00 93.19 112 SER A O 1
ATOM 912 N N . ASP A 1 113 ? -33.160 21.743 -25.720 1.00 90.38 113 ASP A N 1
ATOM 913 C CA . ASP A 1 113 ? -33.280 22.068 -24.291 1.00 90.38 113 ASP A CA 1
ATOM 914 C C . ASP A 1 113 ? -32.679 20.995 -23.374 1.00 90.38 113 ASP A C 1
ATOM 916 O O . ASP A 1 113 ? -32.182 21.315 -22.290 1.00 90.38 113 ASP A O 1
ATOM 920 N N . ASN A 1 114 ? -32.677 19.733 -23.813 1.00 91.75 114 ASN A N 1
ATOM 921 C CA . ASN A 1 114 ? -32.038 18.629 -23.097 1.00 91.75 114 ASN A CA 1
ATOM 922 C C . ASN A 1 114 ? -30.513 18.781 -23.075 1.00 91.75 114 ASN A C 1
ATOM 924 O O . ASN A 1 114 ? -29.894 18.579 -22.032 1.00 91.75 114 ASN A O 1
ATOM 928 N N . LEU A 1 115 ? -29.911 19.177 -24.200 1.00 90.00 115 LEU A N 1
ATOM 929 C CA . LEU A 1 115 ? -28.469 19.394 -24.280 1.00 90.00 115 LEU A CA 1
ATOM 930 C C . LEU A 1 115 ? -28.043 20.627 -23.474 1.00 90.00 115 LEU A C 1
ATOM 932 O O . LEU A 1 115 ? -27.032 20.572 -22.784 1.00 90.00 115 LEU A O 1
ATOM 936 N N . ILE A 1 116 ? -28.848 21.695 -23.467 1.00 93.00 116 ILE A N 1
ATOM 937 C CA . ILE A 1 116 ? -28.619 22.849 -22.581 1.00 93.00 116 ILE A CA 1
ATOM 938 C C . ILE A 1 116 ? -28.623 22.416 -21.106 1.00 93.00 116 ILE A C 1
ATOM 940 O O . ILE A 1 116 ? -27.732 22.795 -20.350 1.00 93.00 116 ILE A O 1
ATOM 944 N N . GLY A 1 117 ? -29.577 21.572 -20.693 1.00 89.62 117 GLY A N 1
ATOM 945 C CA . GLY A 1 117 ? -29.608 21.027 -19.330 1.00 89.62 117 GLY A CA 1
ATOM 946 C C . GLY A 1 117 ? -28.382 20.168 -18.995 1.00 89.62 117 GLY A C 1
ATOM 947 O O . GLY A 1 117 ? -27.860 20.238 -17.882 1.00 89.62 117 GLY A O 1
ATOM 948 N N . LEU A 1 118 ? -27.881 19.396 -19.965 1.00 89.62 118 LEU A N 1
ATOM 949 C CA . LEU A 1 118 ? -26.655 18.616 -19.805 1.00 89.62 118 LEU A CA 1
ATOM 950 C C . LEU A 1 118 ? -25.422 19.513 -19.632 1.00 89.62 118 LEU A C 1
ATOM 952 O O . LEU A 1 118 ? -24.575 19.198 -18.798 1.00 89.62 118 LEU A O 1
ATOM 956 N N . LEU A 1 119 ? -25.331 20.618 -20.381 1.00 90.69 119 LEU A N 1
ATOM 957 C CA . LEU A 1 119 ? -24.235 21.584 -20.258 1.00 90.69 119 LEU A CA 1
ATOM 958 C C . LEU A 1 119 ? -24.210 22.220 -18.865 1.00 90.69 119 LEU A C 1
ATOM 960 O O . LEU A 1 119 ? -23.151 22.256 -18.248 1.00 90.69 119 LEU A O 1
ATOM 964 N N . ILE A 1 120 ? -25.364 22.620 -18.326 1.00 90.75 120 ILE A N 1
ATOM 965 C CA . ILE A 1 120 ? -25.443 23.151 -16.954 1.00 90.75 120 ILE A CA 1
ATOM 966 C C . ILE A 1 120 ? -24.943 22.117 -15.961 1.00 90.75 120 ILE A C 1
ATOM 968 O O . ILE A 1 120 ? -24.009 22.392 -15.226 1.00 90.75 120 ILE A O 1
ATOM 972 N N . ARG A 1 121 ? -25.469 20.888 -16.003 1.00 88.94 121 ARG A N 1
ATOM 973 C CA . ARG A 1 121 ? -25.022 19.822 -15.094 1.00 88.94 121 ARG A CA 1
ATOM 974 C C . ARG A 1 121 ? -23.524 19.519 -15.223 1.00 88.94 121 ARG A C 1
ATOM 976 O O . ARG A 1 121 ? -22.917 19.045 -14.272 1.00 88.94 121 ARG A O 1
ATOM 983 N N . LYS A 1 122 ? -22.942 19.717 -16.408 1.00 87.81 122 LYS A N 1
ATOM 984 C CA . LYS A 1 122 ? -21.529 19.428 -16.670 1.00 87.81 122 LYS A CA 1
ATOM 985 C C . LYS A 1 122 ? -20.590 20.522 -16.156 1.00 87.81 122 LYS A C 1
ATOM 987 O O . LYS A 1 122 ? -19.486 20.178 -15.746 1.00 87.81 122 LYS A O 1
ATOM 992 N N . PHE A 1 123 ? -21.003 21.788 -16.218 1.00 87.75 123 PHE A N 1
ATOM 993 C CA . PHE A 1 123 ? -20.152 22.945 -15.909 1.00 87.75 123 PHE A CA 1
ATOM 994 C C . PHE A 1 123 ? -20.516 23.658 -14.600 1.00 87.75 123 PHE A C 1
ATOM 996 O O . PHE A 1 123 ? -19.747 24.481 -14.122 1.00 87.75 123 PHE A O 1
ATOM 1003 N N . ASP A 1 124 ? -21.641 23.320 -13.980 1.00 88.81 124 ASP A N 1
ATOM 1004 C CA . ASP A 1 124 ? -21.999 23.774 -12.639 1.00 88.81 124 ASP A CA 1
ATOM 1005 C C . ASP A 1 124 ? -21.213 22.993 -11.575 1.00 88.81 124 ASP A C 1
ATOM 1007 O O . ASP A 1 124 ? -21.619 21.917 -11.128 1.00 88.81 124 ASP A O 1
ATOM 1011 N N . ARG A 1 125 ? -20.070 23.548 -11.157 1.00 85.25 125 ARG A N 1
ATOM 1012 C CA . ARG A 1 125 ? -19.195 22.943 -10.138 1.00 85.25 125 ARG A CA 1
ATOM 1013 C C . ARG A 1 125 ? -19.845 22.808 -8.761 1.00 85.25 125 ARG A C 1
ATOM 1015 O O . ARG A 1 125 ? -19.383 22.002 -7.957 1.00 85.25 125 ARG A O 1
ATOM 1022 N N . TYR A 1 126 ? -20.880 23.593 -8.467 1.00 83.56 126 TYR A N 1
ATOM 1023 C CA . TYR A 1 126 ? -21.472 23.682 -7.129 1.00 83.56 126 TYR A CA 1
ATOM 1024 C C . TYR A 1 126 ? -22.874 23.069 -7.039 1.00 83.56 126 TYR A C 1
ATOM 1026 O O . TYR A 1 126 ? -23.469 23.089 -5.961 1.00 83.56 126 TYR A O 1
ATOM 1034 N N . GLY A 1 127 ? -23.405 22.534 -8.142 1.00 84.81 127 GLY A N 1
ATOM 1035 C CA . GLY A 1 127 ? -24.715 21.887 -8.200 1.00 84.81 127 GLY A CA 1
ATOM 1036 C C . GLY A 1 127 ? -25.889 22.827 -7.904 1.00 84.81 127 GLY A C 1
ATOM 1037 O O . GLY A 1 127 ? -26.902 22.384 -7.363 1.00 84.81 127 GLY A O 1
ATOM 1038 N N . ARG A 1 128 ? -25.755 24.126 -8.200 1.00 84.56 128 ARG A N 1
ATOM 1039 C CA . ARG A 1 128 ? -26.768 25.163 -7.925 1.00 84.56 128 ARG A CA 1
ATOM 1040 C C . ARG A 1 128 ? -27.760 25.390 -9.068 1.00 84.56 128 ARG A C 1
ATOM 1042 O O . ARG A 1 128 ? -28.705 26.155 -8.903 1.00 84.56 128 ARG A O 1
ATOM 1049 N N . GLY A 1 129 ? -27.567 24.733 -10.208 1.00 87.06 129 GLY A N 1
ATOM 1050 C CA . GLY A 1 129 ? -28.356 24.919 -11.423 1.00 87.06 129 GLY A CA 1
ATOM 1051 C C . GLY A 1 129 ? -27.978 26.163 -12.233 1.00 87.06 129 GLY A C 1
ATOM 1052 O O . GLY A 1 129 ? -28.720 26.527 -13.145 1.00 87.06 129 GLY A O 1
ATOM 1053 N N . THR A 1 130 ? -26.848 26.801 -11.922 1.00 90.06 130 THR A N 1
ATOM 1054 C CA . THR A 1 130 ? -26.330 28.005 -12.588 1.00 90.06 130 THR A CA 1
ATOM 1055 C C . THR A 1 130 ? -24.840 27.850 -12.896 1.00 90.06 130 THR A C 1
ATOM 1057 O O . THR A 1 130 ? -24.165 26.996 -12.326 1.00 90.06 130 THR A O 1
ATOM 1060 N N . ILE A 1 131 ? -24.322 28.650 -13.828 1.00 91.38 131 ILE A N 1
ATOM 1061 C CA . ILE A 1 131 ? -22.923 28.608 -14.268 1.00 91.38 131 ILE A CA 1
ATOM 1062 C C . ILE A 1 131 ? -22.214 29.903 -13.851 1.00 91.38 131 ILE A C 1
ATOM 1064 O O . ILE A 1 131 ? -22.689 30.998 -14.156 1.00 91.38 131 ILE A O 1
ATOM 1068 N N . LEU A 1 132 ? -21.066 29.776 -13.179 1.00 91.38 132 LEU A N 1
ATOM 1069 C CA . LEU A 1 132 ? -20.208 30.908 -12.816 1.00 91.38 132 LEU A CA 1
ATOM 1070 C C . LEU A 1 132 ? -19.478 31.480 -14.044 1.00 91.38 132 LEU A C 1
ATOM 1072 O O . LEU A 1 132 ? -19.350 30.824 -15.076 1.00 91.38 132 LEU A O 1
ATOM 1076 N N . PHE A 1 133 ? -18.941 32.696 -13.934 1.00 89.12 133 PHE A N 1
ATOM 1077 C CA . PHE A 1 133 ? -18.216 33.356 -15.029 1.00 89.12 133 PHE A CA 1
ATOM 1078 C C . PHE A 1 133 ? -17.079 32.514 -15.635 1.00 89.12 133 PHE A C 1
ATOM 1080 O O . PHE A 1 133 ? -16.946 32.397 -16.855 1.00 89.12 133 PHE A O 1
ATOM 1087 N N . ASP A 1 134 ? -16.265 31.910 -14.782 1.00 89.12 134 ASP A N 1
ATOM 1088 C CA . ASP A 1 134 ? -15.136 31.067 -15.165 1.00 89.12 134 ASP A CA 1
ATOM 1089 C C . ASP A 1 134 ? -15.575 29.749 -15.824 1.00 89.12 134 ASP A C 1
ATOM 1091 O O . ASP A 1 134 ? -14.989 29.321 -16.823 1.00 89.12 134 ASP A O 1
ATOM 1095 N N . ASP A 1 135 ? -16.644 29.142 -15.321 1.00 90.62 135 ASP A N 1
ATOM 1096 C CA . ASP A 1 135 ? -17.248 27.930 -15.879 1.00 90.62 135 ASP A CA 1
ATOM 1097 C C . ASP A 1 135 ? -17.957 28.200 -17.220 1.00 90.62 135 ASP A C 1
ATOM 1099 O O . ASP A 1 135 ? -17.952 27.363 -18.128 1.00 90.62 135 ASP A O 1
ATOM 1103 N N . PHE A 1 136 ? -18.506 29.404 -17.399 1.00 91.00 136 PHE A N 1
ATOM 1104 C CA . PHE A 1 136 ? -19.120 29.846 -18.651 1.00 91.00 136 PHE A CA 1
ATOM 1105 C C . PHE A 1 136 ? -18.087 29.973 -19.776 1.00 91.00 136 PHE A C 1
ATOM 1107 O O . PHE A 1 136 ? -18.335 29.511 -20.895 1.00 91.00 136 PHE A O 1
ATOM 1114 N N . ILE A 1 137 ? -16.907 30.533 -19.478 1.00 89.38 137 ILE A N 1
ATOM 1115 C CA . ILE A 1 137 ? -15.788 30.592 -20.431 1.00 89.38 137 ILE A CA 1
ATOM 1116 C C . ILE A 1 137 ? -15.382 29.174 -20.849 1.00 89.38 137 ILE A C 1
ATOM 1118 O O . ILE A 1 137 ? -15.263 28.895 -22.045 1.00 89.38 137 ILE A O 1
ATOM 1122 N N . GLN A 1 138 ? -15.213 28.264 -19.884 1.00 88.19 138 GLN A N 1
ATOM 1123 C CA . GLN A 1 138 ? -14.835 26.877 -20.164 1.00 88.19 138 GLN A CA 1
ATOM 1124 C C . GLN A 1 138 ? -15.865 26.172 -21.052 1.00 88.19 138 GLN A C 1
ATOM 1126 O O . GLN A 1 138 ? -15.499 25.565 -22.063 1.00 88.19 138 GLN A O 1
ATOM 1131 N N . CYS A 1 139 ? -17.150 26.295 -20.710 1.00 89.69 139 CYS A N 1
ATOM 1132 C CA . CYS A 1 139 ? -18.260 25.749 -21.484 1.00 89.69 139 CYS A CA 1
ATOM 1133 C C . CYS A 1 139 ? -18.206 26.219 -22.946 1.00 89.69 139 CYS A C 1
ATOM 1135 O O . CYS A 1 139 ? -18.255 25.402 -23.870 1.00 89.69 139 CYS A O 1
ATOM 1137 N N . CYS A 1 140 ? -18.023 27.523 -23.170 1.00 88.94 140 CYS A N 1
ATOM 1138 C CA . CYS A 1 140 ? -17.987 28.095 -24.513 1.00 88.94 140 CYS A CA 1
ATOM 1139 C C . CYS A 1 140 ? -16.768 27.640 -25.331 1.00 88.94 140 CYS A C 1
ATOM 1141 O O . CYS A 1 140 ? -16.920 27.319 -26.512 1.00 88.94 140 CYS A O 1
ATOM 1143 N N . ILE A 1 141 ? -15.577 27.573 -24.724 1.00 84.38 141 ILE A N 1
ATOM 1144 C CA . ILE A 1 141 ? -14.347 27.109 -25.395 1.00 84.38 141 ILE A CA 1
ATOM 1145 C C . ILE A 1 141 ? -14.486 25.644 -25.828 1.00 84.38 141 ILE A C 1
ATOM 1147 O O . ILE A 1 141 ? -14.162 25.291 -26.967 1.00 84.38 141 ILE A O 1
ATOM 1151 N N . ILE A 1 142 ? -15.005 24.788 -24.945 1.00 84.62 142 ILE A N 1
ATOM 1152 C CA . ILE A 1 142 ? -15.206 23.362 -25.231 1.00 84.62 142 ILE A CA 1
ATOM 1153 C C . ILE A 1 142 ? -16.235 23.176 -26.335 1.00 84.62 142 ILE A C 1
ATOM 1155 O O . ILE A 1 142 ? -15.991 22.442 -27.294 1.00 84.62 142 ILE A O 1
ATOM 1159 N N . LEU A 1 143 ? -17.371 23.864 -26.226 1.00 86.44 143 LEU A N 1
ATOM 1160 C CA . LEU A 1 143 ? -18.438 23.774 -27.212 1.00 86.44 143 LEU A CA 1
ATOM 1161 C C . LEU A 1 143 ? -17.964 24.242 -28.594 1.00 86.44 143 LEU A C 1
ATOM 1163 O O . LEU A 1 143 ? -18.244 23.576 -29.592 1.00 86.44 143 LEU A O 1
ATOM 1167 N N . TYR A 1 144 ? -17.193 25.331 -28.656 1.00 85.31 144 TYR A N 1
ATOM 1168 C CA . TYR A 1 144 ? -16.589 25.813 -29.898 1.00 85.31 144 TYR A CA 1
ATOM 1169 C C . TYR A 1 144 ? -15.626 24.789 -30.504 1.00 85.31 144 TYR A C 1
ATOM 1171 O O . TYR A 1 144 ? -15.670 24.528 -31.706 1.00 85.31 144 TYR A O 1
ATOM 1179 N N . THR A 1 145 ? -14.785 24.175 -29.674 1.00 80.56 145 THR A N 1
ATOM 1180 C CA . THR A 1 145 ? -13.784 23.191 -30.102 1.00 80.56 145 THR A CA 1
ATOM 1181 C C . THR A 1 145 ? -14.433 21.921 -30.655 1.00 80.56 145 THR A C 1
ATOM 1183 O O . THR A 1 145 ? -14.079 21.456 -31.743 1.00 80.56 145 THR A O 1
ATOM 1186 N N . LEU A 1 146 ? -15.435 21.392 -29.946 1.00 84.94 146 LEU A N 1
ATOM 1187 C CA . LEU A 1 146 ? -16.233 20.248 -30.391 1.00 84.94 146 LEU A CA 1
ATOM 1188 C C . LEU A 1 146 ? -16.965 20.558 -31.698 1.00 84.94 146 LEU A C 1
ATOM 1190 O O . LEU A 1 146 ? -16.917 19.768 -32.635 1.00 84.94 146 LEU A O 1
ATOM 1194 N N . THR A 1 147 ? -17.587 21.735 -31.788 1.00 86.75 147 THR A N 1
ATOM 1195 C CA . THR A 1 147 ? -18.317 22.164 -32.989 1.00 86.75 147 THR A CA 1
ATOM 1196 C C . THR A 1 147 ? -17.382 22.351 -34.180 1.00 86.75 147 THR A C 1
ATOM 1198 O O . THR A 1 147 ? -17.722 21.972 -35.297 1.00 86.75 147 THR A O 1
ATOM 1201 N N . SER A 1 148 ? -16.189 22.903 -33.958 1.00 83.06 148 SER A N 1
ATOM 1202 C CA . SER A 1 148 ? -15.181 23.079 -35.006 1.00 83.06 148 SER A CA 1
ATOM 1203 C C . SER A 1 148 ? -14.681 21.737 -35.527 1.00 83.06 148 SER A C 1
ATOM 1205 O O . SER A 1 148 ? -14.557 21.567 -36.735 1.00 83.06 148 SER A O 1
ATOM 1207 N N . SER A 1 149 ? -14.456 20.776 -34.629 1.00 84.19 149 SER A N 1
ATOM 1208 C CA . SER A 1 149 ? -14.053 19.417 -35.001 1.00 84.19 149 SER A CA 1
ATOM 1209 C C . SER A 1 149 ? -15.163 18.713 -35.781 1.00 84.19 149 SER A C 1
ATOM 1211 O O . SER A 1 149 ? -14.902 18.165 -36.842 1.00 84.19 149 SER A O 1
ATOM 1213 N N . PHE A 1 150 ? -16.415 18.809 -35.325 1.00 86.69 150 PHE A N 1
ATOM 1214 C CA . PHE A 1 150 ? -17.577 18.255 -36.024 1.00 86.69 150 PHE A CA 1
ATOM 1215 C C . PHE A 1 150 ? -17.720 18.816 -37.449 1.00 86.69 150 PHE A C 1
ATOM 1217 O O . PHE A 1 150 ? -17.851 18.057 -38.405 1.00 86.69 150 PHE A O 1
ATOM 1224 N N . ARG A 1 151 ? -17.596 20.142 -37.615 1.00 85.62 151 ARG A N 1
ATOM 1225 C CA . ARG A 1 151 ? -17.685 20.817 -38.923 1.00 85.62 151 ARG A CA 1
ATOM 1226 C C . ARG A 1 151 ? -16.610 20.402 -39.925 1.00 85.62 151 ARG A C 1
ATOM 1228 O O . ARG A 1 151 ? -16.826 20.561 -41.118 1.00 85.62 151 ARG A O 1
ATOM 1235 N N . GLN A 1 152 ? -15.457 19.906 -39.474 1.00 85.00 152 GLN A N 1
ATOM 1236 C CA . GLN A 1 152 ? -14.431 19.394 -40.392 1.00 85.00 152 GLN A CA 1
ATOM 1237 C C . GLN A 1 152 ? -14.883 18.115 -41.108 1.00 85.00 152 GLN A C 1
ATOM 1239 O O . GLN A 1 152 ? -14.404 17.841 -42.205 1.00 85.00 152 GLN A O 1
ATOM 1244 N N . TYR A 1 153 ? -15.795 17.353 -40.498 1.00 85.25 153 TYR A N 1
ATOM 1245 C CA . TYR A 1 153 ? -16.323 16.102 -41.041 1.00 85.25 153 TYR A CA 1
ATOM 1246 C C . TYR A 1 153 ? -17.737 16.253 -41.637 1.00 85.25 153 TYR A C 1
ATOM 1248 O O . TYR A 1 153 ? -18.123 15.437 -42.467 1.00 85.25 153 TYR A O 1
ATOM 1256 N N . ASP A 1 154 ? -18.482 17.298 -41.262 1.00 89.75 154 ASP A N 1
ATOM 1257 C CA . ASP A 1 154 ? -19.806 17.666 -41.804 1.00 89.75 154 ASP A CA 1
ATOM 1258 C C . ASP A 1 154 ? -19.663 18.504 -43.090 1.00 89.75 154 ASP A C 1
ATOM 1260 O O . ASP A 1 154 ? -19.867 19.721 -43.106 1.00 89.75 154 ASP A O 1
ATOM 1264 N N . THR A 1 155 ? -19.197 17.868 -44.171 1.00 86.56 155 THR A N 1
ATOM 1265 C CA . THR A 1 155 ? -18.855 18.565 -45.428 1.00 86.56 155 THR A CA 1
ATOM 1266 C C . THR A 1 155 ? -20.064 19.051 -46.229 1.00 86.56 155 THR A C 1
ATOM 1268 O O . THR A 1 155 ? -19.929 19.965 -47.043 1.00 86.56 155 THR A O 1
ATOM 1271 N N . ASP A 1 156 ? -21.230 18.447 -46.024 1.00 89.62 156 ASP A N 1
ATOM 1272 C CA . ASP A 1 156 ? -22.505 18.786 -46.660 1.00 89.62 156 ASP A CA 1
ATOM 1273 C C . ASP A 1 156 ? -23.408 19.668 -45.782 1.00 89.62 156 ASP A C 1
ATOM 1275 O O . ASP A 1 156 ? -24.417 20.180 -46.275 1.00 89.62 156 ASP A O 1
ATOM 1279 N N . MET A 1 157 ? -22.991 19.955 -44.542 1.00 86.81 157 MET A N 1
ATOM 1280 C CA . MET A 1 157 ? -23.672 20.844 -43.595 1.00 86.81 157 MET A CA 1
ATOM 1281 C C . MET A 1 157 ? -25.107 20.397 -43.284 1.00 86.81 157 MET A C 1
ATOM 1283 O O . MET A 1 157 ? -25.990 21.236 -43.059 1.00 86.81 157 MET A O 1
ATOM 1287 N N . ASP A 1 158 ? -25.350 19.087 -43.286 1.00 91.31 158 ASP A N 1
ATOM 1288 C CA . ASP A 1 158 ? -26.654 18.505 -42.967 1.00 91.31 158 ASP A CA 1
ATOM 1289 C C . ASP A 1 158 ? -26.830 18.262 -41.453 1.00 91.31 158 ASP A C 1
ATOM 1291 O O . ASP A 1 158 ? -27.946 18.029 -40.975 1.00 91.31 158 ASP A O 1
ATOM 1295 N N . GLY A 1 159 ? -25.745 18.417 -40.681 1.00 87.19 159 GLY A N 1
ATOM 1296 C CA . GLY A 1 159 ? -25.719 18.230 -39.236 1.00 87.19 159 GLY A CA 1
ATOM 1297 C C . GLY A 1 159 ? -25.528 16.775 -38.800 1.00 87.19 159 GLY A C 1
ATOM 1298 O O . GLY A 1 159 ? -25.751 16.473 -37.623 1.00 87.19 159 GLY A O 1
ATOM 1299 N N . VAL A 1 160 ? -25.111 15.882 -39.702 1.00 89.56 160 VAL A N 1
ATOM 1300 C CA . VAL A 1 160 ? -24.854 14.461 -39.456 1.00 89.56 160 VAL A CA 1
ATOM 1301 C C . VAL A 1 160 ? -23.505 14.065 -40.061 1.00 89.56 160 VAL A C 1
ATOM 1303 O O . VAL A 1 160 ? -23.220 14.305 -41.222 1.00 89.56 160 VAL A O 1
ATOM 1306 N N . ILE A 1 161 ? -22.659 13.384 -39.283 1.00 91.44 161 ILE A N 1
ATOM 1307 C CA . ILE A 1 161 ? -21.385 12.848 -39.788 1.00 91.44 161 ILE A CA 1
ATOM 1308 C C . ILE A 1 161 ? -21.374 11.326 -39.702 1.00 91.44 161 ILE A C 1
ATOM 1310 O O . ILE A 1 161 ? -21.824 10.743 -38.715 1.00 91.44 161 ILE A O 1
ATOM 1314 N N . THR A 1 162 ? -20.807 10.677 -40.718 1.00 91.50 162 THR A N 1
ATOM 1315 C CA . THR A 1 162 ? -20.485 9.245 -40.688 1.00 91.50 162 THR A CA 1
ATOM 1316 C C . THR A 1 162 ? -18.972 9.095 -40.716 1.00 91.50 162 THR A C 1
ATOM 1318 O O . THR A 1 162 ? -18.331 9.429 -41.707 1.00 91.50 162 THR A O 1
ATOM 1321 N N . ILE A 1 163 ? -18.398 8.604 -39.619 1.00 90.31 163 ILE A N 1
ATOM 1322 C CA . ILE A 1 163 ? -16.948 8.475 -39.443 1.00 90.31 163 ILE A CA 1
ATOM 1323 C C . ILE A 1 163 ? -16.585 7.067 -38.973 1.00 90.31 163 ILE A C 1
ATOM 1325 O O . ILE A 1 163 ? -17.357 6.415 -38.267 1.00 90.31 163 ILE A O 1
ATOM 1329 N N . HIS A 1 164 ? -15.397 6.595 -39.349 1.00 90.31 164 HIS A N 1
ATOM 1330 C CA . HIS A 1 164 ? -14.866 5.328 -38.849 1.00 90.31 164 HIS A CA 1
ATOM 1331 C C . HIS A 1 164 ? -14.443 5.446 -37.379 1.00 90.31 164 HIS A C 1
ATOM 1333 O O . HIS A 1 164 ? -14.120 6.530 -36.893 1.00 90.31 164 HIS A O 1
ATOM 1339 N N . TYR A 1 165 ? -14.387 4.315 -36.673 1.00 84.88 165 TYR A N 1
ATOM 1340 C CA . TYR A 1 165 ? -14.046 4.278 -35.247 1.00 84.88 165 TYR A CA 1
ATOM 1341 C C . TYR A 1 165 ? -12.725 4.998 -34.911 1.00 84.88 165 TYR A C 1
ATOM 1343 O O . TYR A 1 165 ? -12.675 5.787 -33.973 1.00 84.88 165 TYR A O 1
ATOM 1351 N N . GLU A 1 166 ? -11.670 4.813 -35.708 1.00 83.31 166 GLU A N 1
ATOM 1352 C CA . GLU A 1 166 ? -10.382 5.493 -35.487 1.00 83.31 166 GLU A CA 1
ATOM 1353 C C . GLU A 1 166 ? -10.445 7.010 -35.708 1.00 83.31 166 GLU A C 1
ATOM 1355 O O . GLU A 1 166 ? -9.759 7.775 -35.028 1.00 83.31 166 GLU A O 1
ATOM 1360 N N . GLN A 1 167 ? -11.292 7.460 -36.634 1.00 82.38 167 GLN A N 1
ATOM 1361 C CA . GLN A 1 167 ? -11.535 8.882 -36.877 1.00 82.38 167 GLN A CA 1
ATOM 1362 C C . GLN A 1 167 ? -12.338 9.495 -35.729 1.00 82.38 167 GLN A C 1
ATOM 1364 O O . GLN A 1 167 ? -12.027 10.601 -35.294 1.00 82.38 167 GLN A O 1
ATOM 1369 N N . PHE A 1 168 ? -13.304 8.753 -35.176 1.00 87.00 168 PHE A N 1
ATOM 1370 C CA . PHE A 1 168 ? -13.991 9.139 -33.944 1.00 87.00 168 PHE A CA 1
ATOM 1371 C C . PHE A 1 168 ? -13.010 9.275 -32.775 1.00 87.00 168 PHE A C 1
ATOM 1373 O O . PHE A 1 168 ? -13.020 10.301 -32.095 1.00 87.00 168 PHE A O 1
ATOM 1380 N N . LEU A 1 169 ? -12.126 8.291 -32.570 1.00 83.75 169 LEU A N 1
ATOM 1381 C CA . LEU A 1 169 ? -11.104 8.364 -31.525 1.00 83.75 169 LEU A CA 1
ATOM 1382 C C . LEU A 1 169 ? -10.163 9.544 -31.741 1.00 83.75 169 LEU A C 1
ATOM 1384 O O . LEU A 1 169 ? -9.898 10.273 -30.798 1.00 83.75 169 LEU A O 1
ATOM 1388 N N . SER A 1 170 ? -9.702 9.778 -32.967 1.00 79.31 170 SER A N 1
ATOM 1389 C CA . SER A 1 170 ? -8.802 10.888 -33.289 1.00 79.31 170 SER A CA 1
ATOM 1390 C C . SER A 1 170 ? -9.469 12.250 -33.075 1.00 79.31 170 SER A C 1
ATOM 1392 O O . SER A 1 170 ? -8.861 13.136 -32.482 1.00 79.31 170 SER A O 1
ATOM 1394 N N . MET A 1 171 ? -10.739 12.397 -33.471 1.00 80.06 171 MET A N 1
ATOM 1395 C CA . MET A 1 171 ? -11.547 13.590 -33.205 1.00 80.06 171 MET A CA 1
ATOM 1396 C C . MET A 1 171 ? -11.756 13.804 -31.700 1.00 80.06 171 MET A C 1
ATOM 1398 O O . MET A 1 171 ? -11.668 14.927 -31.209 1.00 80.06 171 MET A O 1
ATOM 1402 N N . HIS A 1 172 ? -12.010 12.740 -30.936 1.00 78.94 172 HIS A N 1
ATOM 1403 C CA . HIS A 1 172 ? -12.156 12.842 -29.487 1.00 78.94 172 HIS A CA 1
ATOM 1404 C C . HIS A 1 172 ? -10.824 13.173 -28.803 1.00 78.94 172 HIS A C 1
ATOM 1406 O O . HIS A 1 172 ? -10.775 14.052 -27.945 1.00 78.94 172 HIS A O 1
ATOM 1412 N N . LEU A 1 173 ? -9.737 12.523 -29.223 1.00 73.50 173 LEU A N 1
ATOM 1413 C CA . LEU A 1 173 ? -8.389 12.723 -28.706 1.00 73.50 173 LEU A CA 1
ATOM 1414 C C . LEU A 1 173 ? -7.864 14.122 -29.016 1.00 73.50 173 LEU A C 1
ATOM 1416 O O . LEU A 1 173 ? -7.227 14.695 -28.148 1.00 73.50 173 LEU A O 1
ATOM 1420 N N . SER A 1 174 ? -8.166 14.722 -30.172 1.00 68.00 174 SER A N 1
ATOM 1421 C CA . SER A 1 174 ? -7.771 16.109 -30.464 1.00 68.00 174 SER A CA 1
ATOM 1422 C C . SER A 1 174 ? -8.467 17.122 -29.551 1.00 68.00 174 SER A C 1
ATOM 1424 O O . SER A 1 174 ? -7.857 18.106 -29.137 1.00 68.00 174 SER A O 1
ATOM 1426 N N . VAL A 1 175 ? -9.729 16.868 -29.188 1.00 64.62 175 VAL A N 1
ATOM 1427 C CA . VAL A 1 175 ? -10.472 17.712 -28.238 1.00 64.62 175 VAL A CA 1
ATOM 1428 C C . VAL A 1 175 ? -10.013 17.468 -26.802 1.00 64.62 175 VAL A C 1
ATOM 1430 O O . VAL A 1 175 ? -9.841 18.422 -26.047 1.00 64.62 175 VAL A O 1
ATOM 1433 N N . LEU A 1 176 ? -9.750 16.210 -26.436 1.00 61.31 176 LEU A N 1
ATOM 1434 C CA . LEU A 1 176 ? -9.103 15.858 -25.175 1.00 61.31 176 LEU A CA 1
ATOM 1435 C C . LEU A 1 176 ? -7.737 16.519 -25.068 1.00 61.31 176 LEU A C 1
ATOM 1437 O O . LEU A 1 176 ? -7.469 17.068 -24.016 1.00 61.31 176 LEU A O 1
ATOM 1441 N N . LEU A 1 177 ? -6.916 16.534 -26.122 1.00 57.44 177 LEU A N 1
ATOM 1442 C CA . LEU A 1 177 ? -5.589 17.159 -26.143 1.00 57.44 177 LEU A CA 1
ATOM 1443 C C . LEU A 1 177 ? -5.672 18.675 -25.929 1.00 57.44 177 LEU A C 1
ATOM 1445 O O . LEU A 1 177 ? -4.834 19.229 -25.233 1.00 57.44 177 LEU A O 1
ATOM 1449 N N . LEU A 1 178 ? -6.702 19.335 -26.476 1.00 53.25 178 LEU A N 1
ATOM 1450 C CA . LEU A 1 178 ? -6.996 20.755 -26.233 1.00 53.25 178 LEU A CA 1
ATOM 1451 C C . LEU A 1 178 ? -7.470 21.012 -24.795 1.00 53.25 178 LEU A C 1
ATOM 1453 O O . LEU A 1 178 ? -7.076 21.999 -24.184 1.00 53.25 178 LEU A O 1
ATOM 1457 N N . LEU A 1 179 ? -8.268 20.104 -24.230 1.00 49.28 179 LEU A N 1
ATOM 1458 C CA . LEU A 1 179 ? -8.704 20.143 -22.828 1.00 49.28 179 LEU A CA 1
ATOM 1459 C C . LEU A 1 179 ? -7.603 19.768 -21.832 1.00 49.28 179 LEU A C 1
ATOM 1461 O O . LEU A 1 179 ? -7.599 20.227 -20.693 1.00 49.28 179 LEU A O 1
ATOM 1465 N N . THR A 1 180 ? -6.665 18.944 -22.282 1.00 46.47 180 THR A N 1
ATOM 1466 C CA . THR A 1 180 ? -5.441 18.547 -21.593 1.00 46.47 180 THR A CA 1
ATOM 1467 C C . THR A 1 180 ? -4.243 19.324 -22.119 1.00 46.47 180 THR A C 1
ATOM 1469 O O . THR A 1 180 ? -3.113 18.873 -21.922 1.00 46.47 180 THR A O 1
ATOM 1472 N N . LEU A 1 181 ? -4.450 20.529 -22.689 1.00 42.69 181 LEU A N 1
ATOM 1473 C CA . LEU A 1 181 ? -3.400 21.545 -22.777 1.00 42.69 181 LEU A CA 1
ATOM 1474 C C . LEU A 1 181 ? -3.038 21.946 -21.342 1.00 42.69 181 LEU A C 1
ATOM 1476 O O . LEU A 1 181 ? -3.514 22.908 -20.749 1.00 42.69 181 LEU A O 1
ATOM 1480 N N . LYS A 1 182 ? -2.186 21.069 -20.821 1.00 40.84 182 LYS A N 1
ATOM 1481 C CA . LYS A 1 182 ? -1.411 21.024 -19.603 1.00 40.84 182 LYS A CA 1
ATOM 1482 C C . LYS A 1 182 ? -2.197 21.065 -18.296 1.00 40.84 182 LYS A C 1
ATOM 1484 O O . LYS A 1 182 ? -2.060 21.994 -17.520 1.00 40.84 182 LYS A O 1
ATOM 1489 N N . THR A 1 183 ? -2.677 19.889 -17.891 1.00 31.17 183 THR A N 1
ATOM 1490 C CA . THR A 1 183 ? -2.506 19.381 -16.507 1.00 31.17 183 THR A CA 1
ATOM 1491 C C . THR A 1 183 ? -1.033 19.289 -16.054 1.00 31.17 183 THR A C 1
ATOM 1493 O O . THR A 1 183 ? -0.738 18.670 -15.040 1.00 31.17 183 THR A O 1
ATOM 1496 N N . ARG A 1 184 ? -0.086 19.955 -16.733 1.00 30.94 184 ARG A N 1
ATOM 1497 C CA . ARG A 1 184 ? 1.149 20.411 -16.097 1.00 30.94 184 ARG A CA 1
ATOM 1498 C C . ARG A 1 184 ? 0.821 21.683 -15.316 1.00 30.94 184 ARG A C 1
ATOM 1500 O O . ARG A 1 184 ? 1.136 22.782 -15.768 1.00 30.94 184 ARG A O 1
ATOM 1507 N N . HIS A 1 185 ? 0.193 21.537 -14.145 1.00 28.25 185 HIS A N 1
ATOM 1508 C CA . HIS A 1 185 ? 0.524 22.486 -13.089 1.00 28.25 185 HIS A CA 1
ATOM 1509 C C . HIS A 1 185 ? 2.022 22.355 -12.857 1.00 28.25 185 HIS A C 1
ATOM 1511 O O . HIS A 1 185 ? 2.582 21.265 -12.748 1.00 28.25 185 HIS A O 1
ATOM 1517 N N . ARG A 1 186 ? 2.664 23.508 -12.870 1.00 29.72 186 ARG A N 1
ATOM 1518 C CA . ARG A 1 186 ? 4.092 23.704 -12.720 1.00 29.72 186 ARG A CA 1
ATOM 1519 C C . ARG A 1 186 ? 4.481 23.614 -11.239 1.00 29.72 186 ARG A C 1
ATOM 1521 O O . ARG A 1 186 ? 5.124 24.515 -10.728 1.00 29.72 186 ARG A O 1
ATOM 1528 N N . SER A 1 187 ? 4.081 22.533 -10.571 1.00 28.09 187 SER A N 1
ATOM 1529 C CA . SER A 1 187 ? 4.883 21.918 -9.507 1.00 28.09 187 SER A CA 1
ATOM 1530 C C . SER A 1 187 ? 5.859 20.882 -10.086 1.00 28.09 187 SER A C 1
ATOM 1532 O O . SER A 1 187 ? 6.861 20.590 -9.452 1.00 28.09 187 SER A O 1
ATOM 1534 N N . ASP A 1 188 ? 5.650 20.435 -11.336 1.00 29.55 188 ASP A N 1
ATOM 1535 C CA . ASP A 1 188 ? 6.439 19.362 -11.971 1.00 29.55 188 ASP A CA 1
ATOM 1536 C C . ASP A 1 188 ? 7.090 19.764 -13.312 1.00 29.55 188 ASP A C 1
ATOM 1538 O O . ASP A 1 188 ? 7.213 18.960 -14.236 1.00 29.55 188 ASP A O 1
ATOM 1542 N N . VAL A 1 189 ? 7.520 21.021 -13.461 1.00 27.56 189 VAL A N 1
ATOM 1543 C CA . VAL A 1 189 ? 8.499 21.373 -14.510 1.00 27.56 189 VAL A CA 1
ATOM 1544 C C . VAL A 1 189 ? 9.734 21.951 -13.840 1.00 27.56 189 VAL A C 1
ATOM 1546 O O . VAL A 1 189 ? 9.996 23.153 -13.888 1.00 27.56 189 VAL A O 1
ATOM 1549 N N . VAL A 1 190 ? 10.501 21.048 -13.230 1.00 29.84 190 VAL A N 1
ATOM 1550 C CA . VAL A 1 190 ? 11.953 21.118 -13.376 1.00 29.84 190 VAL A CA 1
ATOM 1551 C C . VAL A 1 190 ? 12.229 21.070 -14.879 1.00 29.84 190 VAL A C 1
ATOM 1553 O O . VAL A 1 190 ? 11.568 20.341 -15.620 1.00 29.84 190 VAL A O 1
ATOM 1556 N N . ASP A 1 191 ? 13.122 21.950 -15.310 1.00 26.25 191 ASP A N 1
ATOM 1557 C CA . ASP A 1 191 ? 13.851 21.926 -16.573 1.00 26.25 191 ASP A CA 1
ATOM 1558 C C . ASP A 1 191 ? 13.749 20.571 -17.298 1.00 26.25 191 ASP A C 1
ATOM 1560 O O . ASP A 1 191 ? 14.082 19.538 -16.717 1.00 26.25 191 ASP A O 1
ATOM 1564 N N . THR A 1 192 ? 13.319 20.537 -18.564 1.00 28.78 192 THR A N 1
ATOM 1565 C CA . THR A 1 192 ? 13.510 19.342 -19.402 1.00 28.78 192 THR A CA 1
ATOM 1566 C C . THR A 1 192 ? 14.987 19.217 -19.771 1.00 28.78 192 THR A C 1
ATOM 1568 O O . THR A 1 192 ? 15.354 19.227 -20.946 1.00 28.78 192 THR A O 1
ATOM 1571 N N . GLY A 1 193 ? 15.836 19.063 -18.759 1.00 37.34 193 GLY A N 1
ATOM 1572 C CA . GLY A 1 193 ? 16.876 18.065 -18.837 1.00 37.34 193 GLY A CA 1
ATOM 1573 C C . GLY A 1 193 ? 16.175 16.717 -18.959 1.00 37.34 193 GLY A C 1
ATOM 1574 O O . GLY A 1 193 ? 15.257 16.401 -18.208 1.00 37.34 193 GLY A O 1
ATOM 1575 N N . THR A 1 194 ? 16.535 15.941 -19.970 1.00 55.25 194 THR A N 1
ATOM 1576 C CA . THR A 1 194 ? 16.246 14.505 -20.025 1.00 55.25 194 THR A CA 1
ATOM 1577 C C . THR A 1 194 ? 16.446 13.890 -18.639 1.00 55.25 194 THR A C 1
ATOM 1579 O O . THR A 1 194 ? 17.566 13.950 -18.134 1.00 55.25 194 THR A O 1
ATOM 1582 N N . MET A 1 195 ? 15.390 13.319 -18.041 1.00 72.38 195 MET A N 1
ATOM 1583 C CA . MET A 1 195 ? 15.515 12.565 -16.790 1.00 72.38 195 MET A CA 1
ATOM 1584 C C . MET A 1 195 ? 16.620 11.526 -16.950 1.00 72.38 195 MET A C 1
ATOM 1586 O O . MET A 1 195 ? 16.618 10.721 -17.890 1.00 72.38 195 MET A O 1
ATOM 1590 N N . ALA A 1 196 ? 17.585 11.580 -16.049 1.00 84.56 196 ALA A N 1
ATOM 1591 C CA . ALA A 1 196 ? 18.744 10.719 -16.049 1.00 84.56 196 ALA A CA 1
ATOM 1592 C C . ALA A 1 196 ? 18.535 9.571 -15.062 1.00 84.56 196 ALA A C 1
ATOM 1594 O O . ALA A 1 196 ? 17.826 9.688 -14.067 1.00 84.56 196 ALA A O 1
ATOM 1595 N N . LEU A 1 197 ? 19.213 8.445 -15.287 1.00 89.19 197 LEU A N 1
ATOM 1596 C CA . LEU A 1 197 ? 19.178 7.323 -14.342 1.00 89.19 197 LEU A CA 1
ATOM 1597 C C . LEU A 1 197 ? 19.685 7.735 -12.941 1.00 89.19 197 LEU A C 1
ATOM 1599 O O . LEU A 1 197 ? 19.208 7.222 -11.932 1.00 89.19 197 LEU A O 1
ATOM 1603 N N . THR A 1 198 ? 20.562 8.744 -12.873 1.00 90.38 198 THR A N 1
ATOM 1604 C CA . THR A 1 198 ? 21.050 9.357 -11.627 1.00 90.38 198 THR A CA 1
ATOM 1605 C C . THR A 1 198 ? 19.957 10.049 -10.807 1.00 90.38 198 THR A C 1
ATOM 1607 O O . THR A 1 198 ? 20.094 10.182 -9.585 1.00 90.38 198 THR A O 1
ATOM 1610 N N . ASP A 1 199 ? 18.856 10.451 -11.447 1.00 87.69 199 ASP A N 1
ATOM 1611 C CA . ASP A 1 199 ? 17.690 11.010 -10.758 1.00 87.69 199 ASP A CA 1
ATOM 1612 C C . ASP A 1 199 ? 16.984 9.941 -9.924 1.00 87.69 199 ASP A C 1
ATOM 1614 O O . ASP A 1 199 ? 16.459 10.254 -8.864 1.00 87.69 199 ASP A O 1
ATOM 1618 N N . VAL A 1 200 ? 17.090 8.661 -10.291 1.00 89.44 200 VAL A N 1
ATOM 1619 C CA . VAL A 1 200 ? 16.735 7.561 -9.386 1.00 89.44 200 VAL A CA 1
ATOM 1620 C C . VAL A 1 200 ? 17.808 7.450 -8.304 1.00 89.44 200 VAL A C 1
ATOM 1622 O O . VAL A 1 200 ? 17.574 7.717 -7.125 1.00 89.44 200 VAL A O 1
ATOM 1625 N N . SER A 1 201 ? 19.027 7.111 -8.714 1.00 92.25 201 SER A N 1
ATOM 1626 C CA . SER A 1 201 ? 20.160 6.843 -7.831 1.00 92.25 201 SER A CA 1
ATOM 1627 C C . SER A 1 201 ? 21.448 6.897 -8.641 1.00 92.25 201 SER A C 1
ATOM 1629 O O . SER A 1 201 ? 21.479 6.458 -9.789 1.00 92.25 201 SER A O 1
ATOM 1631 N N . THR A 1 202 ? 22.549 7.372 -8.056 1.00 92.62 202 THR A N 1
ATOM 1632 C CA . THR A 1 202 ? 23.846 7.331 -8.756 1.00 92.62 202 THR A CA 1
ATOM 1633 C C . THR A 1 202 ? 24.344 5.902 -8.986 1.00 92.62 202 THR A C 1
ATOM 1635 O O . THR A 1 202 ? 25.204 5.687 -9.835 1.00 92.62 202 THR A O 1
ATOM 1638 N N . ALA A 1 203 ? 23.813 4.925 -8.242 1.00 93.94 203 ALA A N 1
ATOM 1639 C CA . ALA A 1 203 ? 24.087 3.501 -8.423 1.00 93.94 203 ALA A CA 1
ATOM 1640 C C . ALA A 1 203 ? 23.167 2.835 -9.471 1.00 93.94 203 ALA A C 1
ATOM 1642 O O . ALA A 1 203 ? 23.355 1.659 -9.800 1.00 93.94 203 ALA A O 1
ATOM 1643 N N . PHE A 1 204 ? 22.175 3.559 -10.001 1.00 95.19 204 PHE A N 1
ATOM 1644 C CA . PHE A 1 204 ? 21.306 3.092 -11.076 1.00 95.19 204 PHE A CA 1
ATOM 1645 C C . PHE A 1 204 ? 21.896 3.529 -12.421 1.00 95.19 204 PHE A C 1
ATOM 1647 O O . PHE A 1 204 ? 21.786 4.683 -12.826 1.00 95.19 204 PHE A O 1
ATOM 1654 N N . THR A 1 205 ? 22.605 2.618 -13.089 1.00 95.31 205 THR A N 1
ATOM 1655 C CA . THR A 1 205 ? 23.392 2.919 -14.294 1.00 95.31 205 THR A CA 1
ATOM 1656 C C . THR A 1 205 ? 22.905 2.142 -15.510 1.00 95.31 205 THR A C 1
ATOM 1658 O O . THR A 1 205 ? 22.218 1.127 -15.399 1.00 95.31 205 THR A O 1
ATOM 1661 N N . GLU A 1 206 ? 23.310 2.579 -16.701 1.00 94.44 206 GLU A N 1
ATOM 1662 C CA . GLU A 1 206 ? 22.986 1.878 -17.944 1.00 94.44 206 GLU A CA 1
ATOM 1663 C C . GLU A 1 206 ? 23.554 0.447 -17.973 1.00 94.44 206 GLU A C 1
ATOM 1665 O O . GLU A 1 206 ? 22.914 -0.463 -18.495 1.00 94.44 206 GLU A O 1
ATOM 1670 N N . ASP A 1 207 ? 24.705 0.209 -17.335 1.00 95.56 207 ASP A N 1
ATOM 1671 C CA . ASP A 1 207 ? 25.284 -1.134 -17.188 1.00 95.56 207 ASP A CA 1
ATOM 1672 C C . ASP A 1 207 ? 24.359 -2.085 -16.424 1.00 95.56 207 ASP A C 1
ATOM 1674 O O . ASP A 1 207 ? 24.266 -3.268 -16.760 1.00 95.56 207 ASP A O 1
ATOM 1678 N N . LYS A 1 208 ? 23.620 -1.571 -15.434 1.00 95.38 208 LYS A N 1
ATOM 1679 C CA . LYS A 1 208 ? 22.603 -2.351 -14.722 1.00 95.38 208 LYS A CA 1
ATOM 1680 C C . LYS A 1 208 ? 21.431 -2.705 -15.642 1.00 95.38 208 LYS A C 1
ATOM 1682 O O . LYS A 1 208 ? 20.987 -3.850 -15.640 1.00 95.38 208 LYS A O 1
ATOM 1687 N N . LEU A 1 209 ? 20.987 -1.777 -16.494 1.00 95.62 209 LEU A N 1
ATOM 1688 C CA . LEU A 1 209 ? 19.948 -2.050 -17.501 1.00 95.62 209 LEU A CA 1
ATOM 1689 C C . LEU A 1 209 ? 20.410 -3.092 -18.533 1.00 95.62 209 LEU A C 1
ATOM 1691 O O . LEU A 1 209 ? 19.651 -3.985 -18.913 1.00 95.62 209 LEU A O 1
ATOM 1695 N N . ARG A 1 210 ? 21.678 -3.015 -18.958 1.00 95.25 210 ARG A N 1
ATOM 1696 C CA . ARG A 1 210 ? 22.311 -4.009 -19.840 1.00 95.25 210 ARG A CA 1
ATOM 1697 C C . ARG A 1 210 ? 22.362 -5.389 -19.186 1.00 95.25 210 ARG A C 1
ATOM 1699 O O . ARG A 1 210 ? 22.106 -6.380 -19.867 1.00 95.25 210 ARG A O 1
ATOM 1706 N N . ALA A 1 211 ? 22.663 -5.463 -17.888 1.00 94.81 211 ALA A N 1
ATOM 1707 C CA . ALA A 1 211 ? 22.681 -6.722 -17.144 1.00 94.81 211 ALA A CA 1
ATOM 1708 C C . ALA A 1 211 ? 21.302 -7.403 -17.135 1.00 94.81 211 ALA A C 1
ATOM 1710 O O . ALA A 1 211 ? 21.229 -8.588 -17.459 1.00 94.81 211 ALA A O 1
ATOM 1711 N N . ILE A 1 212 ? 20.218 -6.648 -16.901 1.00 94.38 212 ILE A N 1
ATOM 1712 C CA . ILE A 1 212 ? 18.845 -7.184 -16.959 1.00 94.38 212 ILE A CA 1
ATOM 1713 C C . ILE A 1 212 ? 18.565 -7.835 -18.320 1.00 94.38 212 ILE A C 1
ATOM 1715 O O . ILE A 1 212 ? 18.135 -8.983 -18.395 1.00 94.38 212 ILE A O 1
ATOM 1719 N N . LEU A 1 213 ? 18.822 -7.120 -19.420 1.00 94.56 213 LEU A N 1
ATOM 1720 C CA . LEU A 1 213 ? 18.543 -7.631 -20.769 1.00 94.56 213 LEU A CA 1
ATOM 1721 C C . LEU A 1 213 ? 19.396 -8.853 -21.131 1.00 94.56 213 LEU A C 1
ATOM 1723 O O . LEU A 1 213 ? 18.939 -9.743 -21.857 1.00 94.56 213 LEU A O 1
ATOM 1727 N N . LYS A 1 214 ? 20.616 -8.926 -20.594 1.00 93.00 214 LYS A N 1
ATOM 1728 C CA . LYS A 1 214 ? 21.487 -10.088 -20.752 1.00 93.00 214 LYS A CA 1
ATOM 1729 C C . LYS A 1 214 ? 20.910 -11.321 -20.052 1.00 93.00 214 LYS A C 1
ATOM 1731 O O . LYS A 1 214 ? 20.928 -12.399 -20.643 1.00 93.00 214 LYS A O 1
ATOM 1736 N N . GLU A 1 215 ? 20.380 -11.166 -18.842 1.00 92.50 215 GLU A N 1
ATOM 1737 C CA . GLU A 1 215 ? 19.706 -12.244 -18.104 1.00 92.50 215 GLU A CA 1
ATOM 1738 C C . GLU A 1 215 ? 18.379 -12.654 -18.761 1.00 92.50 215 GLU A C 1
ATOM 1740 O O . GLU A 1 215 ? 18.044 -13.835 -18.809 1.00 92.50 215 GLU A O 1
ATOM 1745 N N . GLU A 1 216 ? 17.678 -11.709 -19.387 1.00 90.19 216 GLU A N 1
ATOM 1746 C CA . GLU A 1 216 ? 16.400 -11.916 -20.081 1.00 90.19 216 GLU A CA 1
ATOM 1747 C C . GLU A 1 216 ? 16.523 -12.556 -21.478 1.00 90.19 216 GLU A C 1
ATOM 1749 O O . GLU A 1 216 ? 15.626 -12.408 -22.309 1.00 90.19 216 GLU A O 1
ATOM 1754 N N . GLY A 1 217 ? 17.608 -13.293 -21.746 1.00 88.06 217 GLY A N 1
ATOM 1755 C CA . GLY A 1 217 ? 17.823 -14.032 -22.998 1.00 88.06 217 GLY A CA 1
ATOM 1756 C C . GLY A 1 217 ? 18.922 -13.469 -23.904 1.00 88.06 217 GLY A C 1
ATOM 1757 O O . GLY A 1 217 ? 18.876 -13.664 -25.121 1.00 88.06 217 GLY A O 1
ATOM 1758 N N . GLY A 1 218 ? 19.909 -12.775 -23.329 1.00 91.00 218 GLY A N 1
ATOM 1759 C CA . GLY A 1 218 ? 21.078 -12.277 -24.057 1.00 91.00 218 GLY A CA 1
ATOM 1760 C C . GLY A 1 218 ? 20.780 -11.098 -24.986 1.00 91.00 218 GLY A C 1
ATOM 1761 O O . GLY A 1 218 ? 21.398 -10.990 -26.043 1.00 91.00 218 GLY A O 1
ATOM 1762 N N . PHE A 1 219 ? 19.817 -10.245 -24.632 1.00 94.69 219 PHE A N 1
ATOM 1763 C CA . PHE A 1 219 ? 19.483 -9.047 -25.402 1.00 94.69 219 PHE A CA 1
ATOM 1764 C C . PHE A 1 219 ? 20.491 -7.923 -25.130 1.00 94.69 219 PHE A C 1
ATOM 1766 O O . PHE A 1 219 ? 20.990 -7.765 -24.015 1.00 94.69 219 PHE A O 1
ATOM 1773 N N . GLU A 1 220 ? 20.767 -7.108 -26.145 1.00 93.88 220 GLU A N 1
ATOM 1774 C CA . GLU A 1 220 ? 21.552 -5.881 -26.017 1.00 93.88 220 GLU A CA 1
ATOM 1775 C C . GLU A 1 220 ? 20.633 -4.670 -25.875 1.00 93.88 220 GLU A C 1
ATOM 1777 O O . GLU A 1 220 ? 19.669 -4.531 -26.629 1.00 93.88 220 GLU A O 1
ATOM 1782 N N . LEU A 1 221 ? 20.958 -3.766 -24.948 1.00 95.31 221 LEU A N 1
ATOM 1783 C CA . LEU A 1 221 ? 20.225 -2.515 -24.755 1.00 95.31 221 LEU A CA 1
ATOM 1784 C C . LEU A 1 221 ? 20.315 -1.626 -26.003 1.00 95.31 221 LEU A C 1
ATOM 1786 O O . LEU A 1 221 ? 21.413 -1.312 -26.471 1.00 95.31 221 LEU A O 1
ATOM 1790 N N . LYS A 1 222 ? 19.156 -1.195 -26.508 1.00 95.19 222 LYS A N 1
ATOM 1791 C CA . LYS A 1 222 ? 19.029 -0.229 -27.611 1.00 95.19 222 LYS A CA 1
ATOM 1792 C C . LYS A 1 222 ? 18.624 1.158 -27.136 1.00 95.19 222 LYS A C 1
ATOM 1794 O O . LYS A 1 222 ? 19.017 2.139 -27.756 1.00 95.19 222 LYS A O 1
ATOM 1799 N N . GLY A 1 223 ? 17.875 1.240 -26.043 1.00 91.44 223 GLY A N 1
ATOM 1800 C CA . GLY A 1 223 ? 17.485 2.507 -25.447 1.00 91.44 223 GLY A CA 1
ATOM 1801 C C . GLY A 1 223 ? 16.667 2.315 -24.182 1.00 91.44 223 GLY A C 1
ATOM 1802 O O . GLY A 1 223 ? 16.196 1.214 -23.886 1.00 91.44 223 GLY A O 1
ATOM 1803 N N . TYR A 1 224 ? 16.512 3.405 -23.443 1.00 92.69 224 TYR A N 1
ATOM 1804 C CA . TYR A 1 224 ? 15.614 3.495 -22.306 1.00 92.69 224 TYR A CA 1
ATOM 1805 C C . TYR A 1 224 ? 14.843 4.813 -22.357 1.00 92.69 224 TYR A C 1
ATOM 1807 O O . TYR A 1 224 ? 15.316 5.801 -22.917 1.00 92.69 224 TYR A O 1
ATOM 1815 N N . GLU A 1 225 ? 13.657 4.821 -21.762 1.00 90.56 225 GLU A N 1
ATOM 1816 C CA . GLU A 1 225 ? 12.777 5.982 -21.707 1.00 90.56 225 GLU A CA 1
ATOM 1817 C C . GLU A 1 225 ? 12.051 6.014 -20.362 1.00 90.56 225 GLU A C 1
ATOM 1819 O O . GLU A 1 225 ? 11.441 5.025 -19.948 1.00 90.56 225 GLU A O 1
ATOM 1824 N N . PHE A 1 226 ? 12.084 7.161 -19.682 1.00 86.06 226 PHE A N 1
ATOM 1825 C CA . PHE A 1 226 ? 11.180 7.407 -18.563 1.00 86.06 226 PHE A CA 1
ATOM 1826 C C . PHE A 1 226 ? 9.791 7.723 -19.118 1.00 86.06 226 PHE A C 1
ATOM 1828 O O . PHE A 1 226 ? 9.569 8.772 -19.717 1.00 86.06 226 PHE A O 1
ATOM 1835 N N . ILE A 1 227 ? 8.853 6.800 -18.919 1.00 82.25 227 ILE A N 1
ATOM 1836 C CA . ILE A 1 227 ? 7.475 6.887 -19.428 1.00 82.25 227 ILE A CA 1
ATOM 1837 C C . ILE A 1 227 ? 6.519 7.558 -18.426 1.00 82.25 227 ILE A C 1
ATOM 1839 O O . ILE A 1 227 ? 5.313 7.628 -18.658 1.00 82.25 227 ILE A O 1
ATOM 1843 N N . GLY A 1 228 ? 7.051 8.036 -17.299 1.00 68.81 228 GLY A N 1
ATOM 1844 C CA . GLY A 1 228 ? 6.338 8.778 -16.264 1.00 68.81 228 GLY A CA 1
ATOM 1845 C C . GLY A 1 228 ? 7.019 8.660 -14.901 1.00 68.81 228 GLY A C 1
ATOM 1846 O O . GLY A 1 228 ? 8.022 7.964 -14.753 1.00 68.81 228 GLY A O 1
ATOM 1847 N N . GLY A 1 229 ? 6.432 9.311 -13.898 1.00 57.28 229 GLY A N 1
ATOM 1848 C CA . GLY A 1 229 ? 6.877 9.229 -12.507 1.00 57.28 229 GLY A CA 1
ATOM 1849 C C . GLY A 1 229 ? 7.111 10.594 -11.884 1.00 57.28 229 GLY A C 1
ATOM 1850 O O . GLY A 1 229 ? 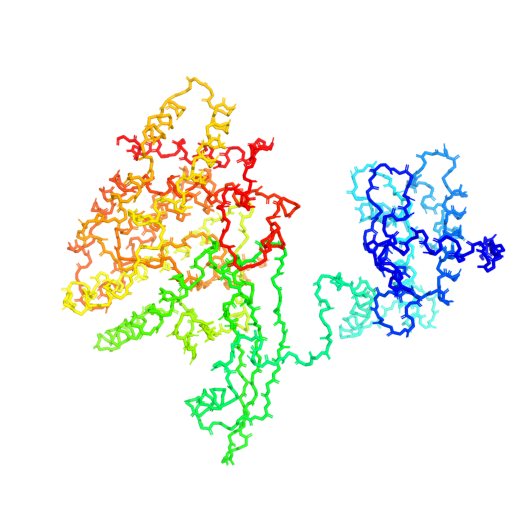8.217 11.100 -11.962 1.00 57.28 229 GLY A O 1
ATOM 1851 N N . PHE A 1 230 ? 6.057 11.140 -11.279 1.00 51.19 230 PHE A N 1
ATOM 1852 C CA . PHE A 1 230 ? 6.088 12.019 -10.109 1.00 51.19 230 PHE A CA 1
ATOM 1853 C C . PHE A 1 230 ? 4.781 11.758 -9.350 1.00 51.19 230 PHE A C 1
ATOM 1855 O O . PHE A 1 230 ? 3.727 11.570 -9.968 1.00 51.19 230 PHE A O 1
ATOM 1862 N N . ASN A 1 231 ? 4.873 11.626 -8.026 1.00 49.75 231 ASN A N 1
ATOM 1863 C CA . ASN A 1 231 ? 3.745 11.272 -7.167 1.00 49.75 231 ASN A CA 1
ATOM 1864 C C . ASN A 1 231 ? 2.629 12.317 -7.310 1.00 49.75 231 ASN A C 1
ATOM 1866 O O . ASN A 1 231 ? 2.903 13.516 -7.357 1.00 49.75 231 ASN A O 1
ATOM 1870 N N . LYS A 1 232 ? 1.361 11.891 -7.300 1.00 43.78 232 LYS A N 1
ATOM 1871 C CA . LYS A 1 232 ? 0.277 12.833 -7.000 1.00 43.78 232 LYS A CA 1
ATOM 1872 C C . LYS A 1 232 ? 0.496 13.394 -5.591 1.00 43.78 232 LYS A C 1
ATOM 1874 O O . LYS A 1 232 ? 1.069 12.722 -4.730 1.00 43.78 232 LYS A O 1
ATOM 1879 N N . LYS A 1 233 ? 0.015 14.612 -5.329 1.00 39.62 233 LYS A N 1
ATOM 1880 C CA . LYS A 1 233 ? 0.014 15.184 -3.976 1.00 39.62 233 LYS A CA 1
ATOM 1881 C C . LYS A 1 233 ? -0.707 14.215 -3.023 1.00 39.62 233 LYS A C 1
ATOM 1883 O O . LYS A 1 233 ? -1.892 13.959 -3.203 1.00 39.62 233 LYS A O 1
ATOM 1888 N N . GLY A 1 234 ? 0.017 13.663 -2.047 1.00 44.09 234 GLY A N 1
ATOM 1889 C CA . GLY A 1 234 ? -0.500 12.657 -1.107 1.00 44.09 234 GLY A CA 1
ATOM 1890 C C . GLY A 1 234 ? -0.116 11.197 -1.388 1.00 44.09 234 GLY A C 1
ATOM 1891 O O . GLY A 1 234 ? -0.478 10.340 -0.586 1.00 44.09 234 GLY A O 1
ATOM 1892 N N . ASP A 1 235 ? 0.637 10.907 -2.457 1.00 48.84 235 ASP A N 1
ATOM 1893 C CA . ASP A 1 235 ? 1.142 9.559 -2.754 1.00 48.84 235 ASP A CA 1
ATOM 1894 C C . ASP A 1 235 ? 2.641 9.396 -2.413 1.00 48.84 235 ASP A C 1
ATOM 1896 O O . ASP A 1 235 ? 3.460 10.302 -2.588 1.00 48.84 235 ASP A O 1
ATOM 1900 N N . SER A 1 236 ? 2.992 8.197 -1.928 1.00 59.12 236 SER A N 1
ATOM 1901 C CA . SER A 1 236 ? 4.355 7.693 -1.686 1.00 59.12 236 SER A CA 1
ATOM 1902 C C . SER A 1 236 ? 5.255 8.596 -0.828 1.00 59.12 236 SER A C 1
ATOM 1904 O O . SER A 1 236 ? 6.288 9.073 -1.281 1.00 59.12 236 SER A O 1
ATOM 1906 N N . TYR A 1 237 ? 4.932 8.768 0.460 1.00 65.94 237 TYR A N 1
ATOM 1907 C CA . TYR A 1 237 ? 5.739 9.532 1.433 1.00 65.94 237 TYR A CA 1
ATOM 1908 C C . TYR A 1 237 ? 7.186 9.034 1.576 1.00 65.94 237 TYR A C 1
ATOM 1910 O O . TYR A 1 237 ? 8.106 9.842 1.731 1.00 65.94 237 TYR A O 1
ATOM 1918 N N . LEU A 1 238 ? 7.399 7.723 1.445 1.00 75.94 238 LEU A N 1
ATOM 1919 C CA . LEU A 1 238 ? 8.667 7.050 1.735 1.00 75.94 238 LEU A CA 1
ATOM 1920 C C . LEU A 1 238 ? 9.647 7.005 0.552 1.00 75.94 238 LEU A C 1
ATOM 1922 O O . LEU A 1 238 ? 10.843 6.835 0.789 1.00 75.94 238 LEU A O 1
ATOM 1926 N N . SER A 1 239 ? 9.174 7.196 -0.686 1.00 82.00 239 SER A N 1
ATOM 1927 C CA . SER A 1 239 ? 9.958 7.016 -1.918 1.00 82.00 239 SER A CA 1
ATOM 1928 C C . SER A 1 239 ? 9.606 8.018 -3.026 1.00 82.00 239 SER A C 1
ATOM 1930 O O . SER A 1 239 ? 8.557 8.667 -3.014 1.00 82.00 239 SER A O 1
ATOM 1932 N N . GLU A 1 240 ? 10.507 8.147 -3.995 1.00 85.19 240 GLU A N 1
ATOM 1933 C CA . GLU A 1 240 ? 10.207 8.676 -5.327 1.00 85.19 240 GLU A CA 1
ATOM 1934 C C . GLU A 1 240 ? 9.986 7.498 -6.278 1.00 85.19 240 GLU A C 1
ATOM 1936 O O . GLU A 1 240 ? 10.766 6.542 -6.280 1.00 85.19 240 GLU A O 1
ATOM 1941 N N . VAL A 1 241 ? 8.903 7.548 -7.055 1.00 87.00 241 VAL A N 1
ATOM 1942 C CA . VAL A 1 241 ? 8.502 6.458 -7.948 1.00 87.00 241 VAL A CA 1
ATOM 1943 C C . VAL A 1 241 ? 8.658 6.890 -9.399 1.00 87.00 241 VAL A C 1
ATOM 1945 O O . VAL A 1 241 ? 8.038 7.852 -9.851 1.00 87.00 241 VAL A O 1
ATOM 1948 N N . PHE A 1 242 ? 9.443 6.122 -10.143 1.00 88.94 242 PHE A N 1
ATOM 1949 C CA . PHE A 1 242 ? 9.743 6.338 -11.551 1.00 88.94 242 PHE A CA 1
ATOM 1950 C C . PHE A 1 242 ? 9.192 5.187 -12.390 1.00 88.94 242 PHE A C 1
ATOM 1952 O O . PHE A 1 242 ? 9.208 4.036 -11.957 1.00 88.94 242 PHE A O 1
ATOM 1959 N N . ARG A 1 243 ? 8.731 5.465 -13.610 1.00 90.12 243 ARG A N 1
ATOM 1960 C CA . ARG A 1 243 ? 8.362 4.428 -14.581 1.00 90.12 243 ARG A CA 1
ATOM 1961 C C . ARG A 1 243 ? 9.347 4.436 -15.733 1.00 90.12 243 ARG A C 1
ATOM 1963 O O . ARG A 1 243 ? 9.449 5.422 -16.461 1.00 90.12 243 ARG A O 1
ATOM 1970 N N . LEU A 1 244 ? 10.056 3.328 -15.900 1.00 92.62 244 LEU A N 1
ATOM 1971 C CA . LEU A 1 244 ? 11.120 3.180 -16.885 1.00 92.62 244 LEU A CA 1
ATOM 1972 C C . LEU A 1 244 ? 10.760 2.086 -17.883 1.00 92.62 244 LEU A C 1
ATOM 1974 O O . LEU A 1 244 ? 10.420 0.972 -17.497 1.00 92.62 244 LEU A O 1
ATOM 1978 N N . ARG A 1 245 ? 10.904 2.378 -19.169 1.00 93.31 245 ARG A N 1
ATOM 1979 C CA . ARG A 1 245 ? 10.891 1.391 -20.243 1.00 93.31 245 ARG A CA 1
ATOM 1980 C C . ARG A 1 245 ? 12.313 1.178 -20.745 1.00 93.31 245 ARG A C 1
ATOM 1982 O O . ARG A 1 245 ? 13.035 2.151 -20.944 1.00 93.31 245 ARG A O 1
ATOM 1989 N N . ILE A 1 246 ? 12.696 -0.072 -20.999 1.00 94.88 246 ILE A N 1
ATOM 1990 C CA . ILE A 1 246 ? 13.924 -0.398 -21.736 1.00 94.88 246 ILE A CA 1
ATOM 1991 C C . ILE A 1 246 ? 13.599 -1.268 -22.947 1.00 94.88 246 ILE A C 1
ATOM 1993 O O . ILE A 1 246 ? 12.786 -2.193 -22.866 1.00 94.88 246 ILE A O 1
ATOM 1997 N N . ASP A 1 247 ? 14.264 -0.979 -24.060 1.00 95.38 247 ASP A N 1
ATOM 1998 C CA . ASP A 1 247 ? 14.162 -1.741 -25.298 1.00 95.38 247 ASP A CA 1
ATOM 1999 C C . ASP A 1 247 ? 15.490 -2.456 -25.568 1.00 95.38 247 ASP A C 1
ATOM 2001 O O . ASP A 1 247 ? 16.570 -1.856 -25.548 1.00 95.38 247 ASP A O 1
ATOM 2005 N N . GLY A 1 248 ? 15.403 -3.757 -25.830 1.00 95.31 248 GLY A N 1
ATOM 2006 C CA . GLY A 1 248 ? 16.525 -4.622 -26.154 1.00 95.31 248 GLY A CA 1
ATOM 2007 C C . GLY A 1 248 ? 16.337 -5.355 -27.477 1.00 95.31 248 GLY A C 1
ATOM 2008 O O . GLY A 1 248 ? 15.215 -5.598 -27.925 1.00 95.31 248 GLY A O 1
ATOM 2009 N N . GLU A 1 249 ? 17.446 -5.746 -28.093 1.00 96.00 249 GLU A N 1
ATOM 2010 C CA . GLU A 1 249 ? 17.462 -6.550 -29.316 1.00 96.00 249 GLU A CA 1
ATOM 2011 C C . GLU A 1 249 ? 18.472 -7.686 -29.184 1.00 96.00 249 GLU A C 1
ATOM 2013 O O . GLU A 1 249 ? 19.595 -7.486 -28.723 1.00 96.00 249 GLU A O 1
ATOM 2018 N N . ASN A 1 250 ? 18.075 -8.893 -29.570 1.00 94.19 250 ASN A N 1
ATOM 2019 C CA . ASN A 1 250 ? 18.958 -10.042 -29.565 1.00 94.19 250 ASN A CA 1
ATOM 2020 C C . ASN A 1 250 ? 19.895 -9.952 -30.784 1.00 94.19 250 ASN A C 1
ATOM 2022 O O . ASN A 1 250 ? 19.410 -9.990 -31.917 1.00 94.19 250 ASN A O 1
ATOM 2026 N N . PRO A 1 251 ? 21.223 -9.896 -30.589 1.00 90.38 251 PRO A N 1
ATOM 2027 C CA . PRO A 1 251 ? 22.165 -9.644 -31.679 1.00 90.38 251 PRO A CA 1
ATOM 2028 C C . PRO A 1 251 ? 22.258 -10.801 -32.686 1.00 90.38 251 PRO A C 1
ATOM 2030 O O . PRO A 1 251 ? 22.714 -10.604 -33.806 1.00 90.38 251 PRO A O 1
ATOM 2033 N N . THR A 1 252 ? 21.835 -12.013 -32.306 1.00 90.44 252 THR A N 1
ATOM 2034 C CA . THR A 1 252 ? 21.894 -13.201 -33.178 1.00 90.44 252 THR A CA 1
ATOM 2035 C C . THR A 1 252 ? 20.623 -13.376 -34.006 1.00 90.44 252 THR A C 1
ATOM 2037 O O . THR A 1 252 ? 20.687 -13.793 -35.158 1.00 90.44 252 THR A O 1
ATOM 2040 N N . THR A 1 253 ? 19.461 -13.083 -33.423 1.00 92.44 253 THR A N 1
ATOM 2041 C CA . THR A 1 253 ? 18.151 -13.359 -34.041 1.00 92.44 253 THR A CA 1
ATOM 2042 C C . THR A 1 253 ? 17.426 -12.105 -34.528 1.00 92.44 253 THR A C 1
ATOM 2044 O O . THR A 1 253 ? 16.446 -12.226 -35.257 1.00 92.44 253 THR A O 1
ATOM 2047 N N . GLY A 1 254 ? 17.859 -10.909 -34.112 1.00 90.94 254 GLY A N 1
ATOM 2048 C CA . GLY A 1 254 ? 17.146 -9.647 -34.341 1.00 90.94 254 GLY A CA 1
ATOM 2049 C C . GLY A 1 254 ? 15.836 -9.523 -33.552 1.00 90.94 254 GLY A C 1
ATOM 2050 O O . GLY A 1 254 ? 15.070 -8.582 -33.761 1.00 90.94 254 GLY A O 1
ATOM 2051 N N . ALA A 1 255 ? 15.535 -10.476 -32.660 1.00 94.19 255 ALA A N 1
ATOM 2052 C CA . ALA A 1 255 ? 14.333 -10.438 -31.838 1.00 94.19 255 ALA A CA 1
ATOM 2053 C C . ALA A 1 255 ? 14.359 -9.215 -30.914 1.00 94.19 255 ALA A C 1
ATOM 2055 O O . ALA A 1 255 ? 15.380 -8.928 -30.292 1.00 94.19 255 ALA A O 1
ATOM 2056 N N . LYS A 1 256 ? 13.231 -8.516 -30.788 1.00 94.81 256 LYS A N 1
ATOM 2057 C CA . LYS A 1 256 ? 13.092 -7.349 -29.907 1.00 94.81 256 LYS A CA 1
ATOM 2058 C C . LYS A 1 256 ? 12.429 -7.743 -28.591 1.00 94.81 256 LYS A C 1
ATOM 2060 O O . LYS A 1 256 ? 11.521 -8.573 -28.580 1.00 94.81 256 LYS A O 1
ATOM 2065 N N . LYS A 1 257 ? 12.853 -7.119 -27.497 1.00 93.94 257 LYS A N 1
ATOM 2066 C CA . LYS A 1 257 ? 12.283 -7.268 -26.154 1.00 93.94 257 LYS A CA 1
ATOM 2067 C C . LYS A 1 257 ? 12.054 -5.879 -25.570 1.00 93.94 257 LYS A C 1
ATOM 2069 O O . LYS A 1 257 ? 12.931 -5.030 -25.645 1.00 93.94 257 LYS A O 1
ATOM 2074 N N . CYS A 1 258 ? 10.889 -5.667 -24.976 1.00 94.00 258 CYS A N 1
ATOM 2075 C CA . CYS A 1 258 ? 10.567 -4.461 -24.223 1.00 94.00 258 CYS A CA 1
ATOM 2076 C C . CYS A 1 258 ? 10.264 -4.874 -22.784 1.00 94.00 258 CYS A C 1
ATOM 2078 O O . CYS A 1 258 ? 9.461 -5.784 -22.572 1.00 94.00 258 CYS A O 1
ATOM 2080 N N . LEU A 1 259 ? 10.882 -4.205 -21.814 1.00 94.31 259 LEU A N 1
ATOM 2081 C CA . LEU A 1 259 ? 10.611 -4.387 -20.388 1.00 94.31 259 LEU A CA 1
ATOM 2082 C C . LEU A 1 259 ? 10.192 -3.050 -19.782 1.00 94.31 259 LEU A C 1
ATOM 2084 O O . LEU A 1 259 ? 10.680 -1.999 -20.199 1.00 94.31 259 LEU A O 1
ATOM 2088 N N . ASN A 1 260 ? 9.260 -3.093 -18.834 1.00 93.75 260 ASN A N 1
ATOM 2089 C CA . ASN A 1 260 ? 8.749 -1.912 -18.148 1.00 93.75 260 ASN A CA 1
ATOM 2090 C C . ASN A 1 260 ? 8.899 -2.120 -16.649 1.00 93.75 260 ASN A C 1
ATOM 2092 O O . ASN A 1 260 ? 8.573 -3.189 -16.141 1.00 93.75 260 ASN A O 1
ATOM 2096 N N . PHE A 1 261 ? 9.366 -1.087 -15.963 1.00 93.69 261 PHE A N 1
ATOM 2097 C CA . PHE A 1 261 ? 9.658 -1.136 -14.546 1.00 93.69 261 PHE A CA 1
ATOM 2098 C C . PHE A 1 261 ? 8.978 0.004 -13.811 1.00 93.69 261 PHE A C 1
ATOM 2100 O O . PHE A 1 261 ? 8.922 1.135 -14.302 1.00 93.69 261 PHE A O 1
ATOM 2107 N N . VAL A 1 262 ? 8.560 -0.293 -12.589 1.00 92.75 262 VAL A N 1
ATOM 2108 C CA . VAL A 1 262 ? 8.361 0.694 -11.536 1.00 92.75 262 VAL A CA 1
ATOM 2109 C C . VAL A 1 262 ? 9.631 0.708 -10.696 1.00 92.75 262 VAL A C 1
ATOM 2111 O O . VAL A 1 262 ? 9.983 -0.290 -10.071 1.00 92.75 262 VAL A O 1
ATOM 2114 N N . VAL A 1 263 ? 10.335 1.835 -10.693 1.00 93.44 263 VAL A N 1
ATOM 2115 C CA . VAL A 1 263 ? 11.572 2.013 -9.938 1.00 93.44 263 VAL A CA 1
ATOM 2116 C C . VAL A 1 263 ? 11.291 2.901 -8.732 1.00 93.44 263 VAL A C 1
ATOM 2118 O O . VAL A 1 263 ? 10.922 4.062 -8.896 1.00 93.44 263 VAL A O 1
ATOM 2121 N N . LYS A 1 264 ? 11.446 2.363 -7.521 1.00 93.00 264 LYS A N 1
ATOM 2122 C CA . LYS A 1 264 ? 11.388 3.125 -6.268 1.00 93.00 264 LYS A CA 1
ATOM 2123 C C . LYS A 1 264 ? 12.803 3.574 -5.911 1.00 93.00 264 LYS A C 1
ATOM 2125 O O . LYS A 1 264 ? 13.691 2.732 -5.817 1.00 93.00 264 LYS A O 1
ATOM 2130 N N . GLY A 1 265 ? 13.011 4.870 -5.697 1.00 92.62 265 GLY A N 1
ATOM 2131 C CA . GLY A 1 265 ? 14.273 5.443 -5.220 1.00 92.62 265 GLY A CA 1
ATOM 2132 C C . GLY A 1 265 ? 14.092 6.246 -3.932 1.00 92.62 265 GLY A C 1
ATOM 2133 O O . GLY A 1 265 ? 12.987 6.701 -3.616 1.00 92.62 265 GLY A O 1
ATOM 2134 N N . LEU A 1 266 ? 15.175 6.429 -3.172 1.00 91.06 266 LEU A N 1
ATOM 2135 C CA . LEU A 1 266 ? 15.143 7.276 -1.978 1.00 91.06 266 LEU A CA 1
ATOM 2136 C C . LEU A 1 266 ? 14.855 8.750 -2.337 1.00 91.06 266 LEU A C 1
ATOM 2138 O O . LEU A 1 266 ? 15.585 9.315 -3.158 1.00 91.06 266 LEU A O 1
ATOM 2142 N N . PRO A 1 267 ? 13.914 9.432 -1.649 1.00 88.50 267 PRO A N 1
ATOM 2143 C CA . PRO A 1 267 ? 13.548 10.820 -1.959 1.00 88.50 267 PRO A CA 1
ATOM 2144 C C . PRO A 1 267 ? 14.749 11.763 -1.937 1.00 88.50 267 PRO A C 1
ATOM 2146 O O . PRO A 1 267 ? 15.483 11.721 -0.962 1.00 88.50 267 PRO A O 1
ATOM 2149 N N . LYS A 1 268 ? 14.992 12.648 -2.909 1.00 85.12 268 LYS A N 1
ATOM 2150 C CA . LYS A 1 268 ? 16.237 13.462 -2.890 1.00 85.12 268 LYS A CA 1
ATOM 2151 C C . LYS A 1 268 ? 16.373 14.379 -1.666 1.00 85.12 268 LYS A C 1
ATOM 2153 O O . LYS A 1 268 ? 17.485 14.688 -1.239 1.00 85.12 268 LYS A O 1
ATOM 2158 N N . ASN A 1 269 ? 15.254 14.781 -1.069 1.00 86.88 269 ASN A N 1
ATOM 2159 C CA . ASN A 1 269 ? 15.226 15.584 0.150 1.00 86.88 269 ASN A CA 1
ATOM 2160 C C . ASN A 1 269 ? 15.674 14.762 1.381 1.00 86.88 269 ASN A C 1
ATOM 2162 O O . ASN A 1 269 ? 14.973 13.857 1.840 1.00 86.88 269 ASN A O 1
ATOM 2166 N N . ILE A 1 270 ? 16.835 15.107 1.951 1.00 89.44 270 ILE A N 1
ATOM 2167 C CA . ILE A 1 270 ? 17.413 14.422 3.120 1.00 89.44 270 ILE A CA 1
ATOM 2168 C C . ILE A 1 270 ? 16.556 14.593 4.379 1.00 89.44 270 ILE A C 1
ATOM 2170 O O . ILE A 1 270 ? 16.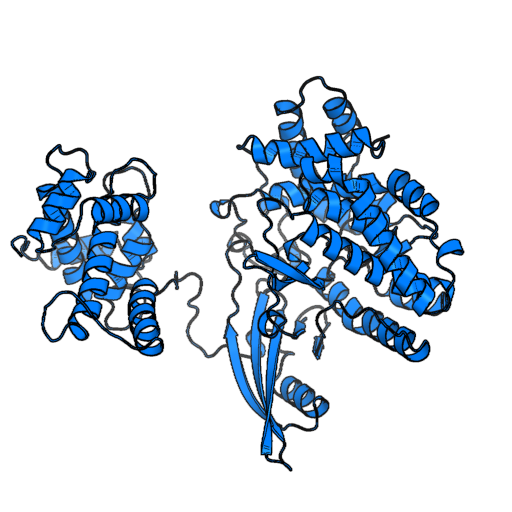385 13.628 5.127 1.00 89.44 270 ILE A O 1
ATOM 2174 N N . GLY A 1 271 ? 15.978 15.776 4.607 1.00 90.88 271 GLY A N 1
ATOM 2175 C CA . GLY A 1 271 ? 15.062 16.006 5.724 1.00 90.88 271 GLY A CA 1
ATOM 2176 C C . GLY A 1 271 ? 13.861 15.063 5.658 1.00 90.88 271 GLY A C 1
ATOM 2177 O O . GLY A 1 271 ? 13.509 14.442 6.662 1.00 90.88 271 GLY A O 1
ATOM 2178 N N . ARG A 1 272 ? 13.293 14.856 4.460 1.00 89.00 272 ARG A N 1
ATOM 2179 C CA . ARG A 1 272 ? 12.210 13.889 4.210 1.00 89.00 272 ARG A CA 1
ATOM 2180 C C . ARG A 1 272 ? 12.656 12.456 4.502 1.00 89.00 272 ARG A C 1
ATOM 2182 O O . ARG A 1 272 ? 11.968 11.762 5.249 1.00 89.00 272 ARG A O 1
ATOM 2189 N N . ARG A 1 273 ? 13.829 12.036 4.000 1.00 90.31 273 ARG A N 1
ATOM 2190 C CA . ARG A 1 273 ? 14.398 10.701 4.288 1.00 90.31 273 ARG A CA 1
ATOM 2191 C C . ARG A 1 273 ? 14.536 10.449 5.785 1.00 90.31 273 ARG A C 1
ATOM 2193 O O . ARG A 1 273 ? 14.176 9.374 6.250 1.00 90.31 273 ARG A O 1
ATOM 2200 N N . ARG A 1 274 ? 15.066 11.420 6.538 1.00 91.94 274 ARG A N 1
ATOM 2201 C CA . ARG A 1 274 ? 15.295 11.283 7.985 1.00 91.94 274 ARG A CA 1
ATOM 2202 C C . ARG A 1 274 ? 13.989 11.338 8.781 1.00 91.94 274 ARG A C 1
ATOM 2204 O O . ARG A 1 274 ? 13.825 10.552 9.706 1.00 91.94 274 ARG A O 1
ATOM 2211 N N . THR A 1 275 ? 13.058 12.214 8.399 1.00 91.94 275 THR A N 1
ATOM 2212 C CA . THR A 1 275 ? 11.735 12.361 9.037 1.00 91.94 275 THR A CA 1
ATOM 2213 C C . THR A 1 275 ? 10.933 11.068 8.962 1.00 91.94 275 THR A C 1
ATOM 2215 O O . THR A 1 275 ? 10.433 10.585 9.977 1.00 91.94 275 THR A O 1
ATOM 2218 N N . PHE A 1 276 ? 10.865 10.465 7.774 1.00 91.00 276 PHE A N 1
ATOM 2219 C CA . PHE A 1 276 ? 10.106 9.236 7.559 1.00 91.00 276 PHE A CA 1
ATOM 2220 C C . PHE A 1 276 ? 10.943 7.966 7.610 1.00 91.00 276 PHE A C 1
ATOM 2222 O O . PHE A 1 276 ? 10.426 6.893 7.332 1.00 91.00 276 PHE A O 1
ATOM 2229 N N . ARG A 1 277 ? 12.232 8.064 7.946 1.00 93.69 277 ARG A N 1
ATOM 2230 C CA . ARG A 1 277 ? 13.143 6.916 8.032 1.00 93.69 277 ARG A CA 1
ATOM 2231 C C . ARG A 1 277 ? 13.122 6.042 6.768 1.00 93.69 277 ARG A C 1
ATOM 2233 O O . ARG A 1 277 ? 13.159 4.817 6.852 1.00 93.69 277 ARG A O 1
ATOM 2240 N N . SER A 1 278 ? 13.088 6.672 5.590 1.00 92.88 278 SER A N 1
ATOM 2241 C CA . SER A 1 278 ? 12.978 5.988 4.291 1.00 92.88 278 SER A CA 1
ATOM 2242 C C . SER A 1 278 ? 14.005 4.864 4.123 1.00 92.88 278 SER A C 1
ATOM 2244 O O . SER A 1 278 ? 13.663 3.796 3.635 1.00 92.88 278 SER A O 1
ATOM 2246 N N . THR A 1 279 ? 15.243 5.069 4.579 1.00 93.69 279 THR A N 1
ATOM 2247 C CA . THR A 1 279 ? 16.328 4.075 4.503 1.00 93.69 279 THR A CA 1
ATOM 2248 C C . THR A 1 279 ? 16.001 2.781 5.249 1.00 93.69 279 THR A C 1
ATOM 2250 O O . THR A 1 279 ? 16.331 1.694 4.786 1.00 93.69 279 THR A O 1
ATOM 2253 N N . ASP A 1 280 ? 15.322 2.875 6.395 1.00 94.62 280 ASP A N 1
ATOM 2254 C CA . ASP A 1 280 ? 14.969 1.705 7.199 1.00 94.62 280 ASP A CA 1
ATOM 2255 C C . ASP A 1 280 ? 13.888 0.857 6.509 1.00 94.62 280 ASP A C 1
ATOM 2257 O O . ASP A 1 280 ? 13.990 -0.372 6.490 1.00 94.62 280 ASP A O 1
ATOM 2261 N N . PHE A 1 281 ? 12.896 1.516 5.901 1.00 94.50 281 PHE A N 1
ATOM 2262 C CA . PHE A 1 281 ? 11.831 0.870 5.130 1.00 94.50 281 PHE A CA 1
ATOM 2263 C C . PHE A 1 281 ? 12.349 0.260 3.820 1.00 94.50 281 PHE A C 1
ATOM 2265 O O . PHE A 1 281 ? 12.028 -0.890 3.520 1.00 94.50 281 PHE A O 1
ATOM 2272 N N . PHE A 1 282 ? 13.222 0.969 3.092 1.00 94.69 282 PHE A N 1
ATOM 2273 C CA . PHE A 1 282 ? 13.886 0.443 1.892 1.00 94.69 282 PHE A CA 1
ATOM 2274 C C . PHE A 1 282 ? 14.726 -0.792 2.201 1.00 94.69 282 PHE A C 1
ATOM 2276 O O . PHE A 1 282 ? 14.585 -1.803 1.518 1.00 94.69 282 PHE A O 1
ATOM 2283 N N . ARG A 1 283 ? 15.544 -0.763 3.263 1.00 96.50 283 ARG A N 1
ATOM 2284 C CA . ARG A 1 283 ? 16.340 -1.928 3.682 1.00 96.50 283 ARG A CA 1
ATOM 2285 C C . ARG A 1 283 ? 15.469 -3.162 3.908 1.00 96.50 283 ARG A C 1
ATOM 2287 O O . ARG A 1 283 ? 15.885 -4.280 3.622 1.00 96.50 283 ARG A O 1
ATOM 2294 N N . ASN A 1 284 ? 14.280 -2.967 4.468 1.00 96.25 284 ASN A N 1
ATOM 2295 C CA . ASN A 1 284 ? 13.365 -4.057 4.770 1.00 96.25 284 ASN A CA 1
ATOM 2296 C C . ASN A 1 284 ? 12.673 -4.597 3.502 1.00 96.25 284 ASN A C 1
ATOM 2298 O O . ASN A 1 284 ? 12.622 -5.811 3.321 1.00 96.25 284 ASN A O 1
ATOM 2302 N N . GLU A 1 285 ? 12.225 -3.717 2.596 1.00 96.94 285 GLU A N 1
ATOM 2303 C CA . GLU A 1 285 ? 11.660 -4.110 1.291 1.00 96.94 285 GLU A CA 1
ATOM 2304 C C . GLU A 1 285 ? 12.710 -4.807 0.406 1.00 96.94 285 GLU A C 1
ATOM 2306 O O . GLU A 1 285 ? 12.417 -5.821 -0.222 1.00 96.94 285 GLU A O 1
ATOM 2311 N N . ILE A 1 286 ? 13.960 -4.329 0.403 1.00 97.50 286 ILE A N 1
ATOM 2312 C CA . ILE A 1 286 ? 15.064 -4.971 -0.324 1.00 97.50 286 ILE A CA 1
ATOM 2313 C C . ILE A 1 286 ? 15.375 -6.348 0.266 1.00 97.50 286 ILE A C 1
ATOM 2315 O O . ILE A 1 286 ? 15.452 -7.313 -0.488 1.00 97.50 286 ILE A O 1
ATOM 2319 N N . ALA A 1 287 ? 15.469 -6.482 1.593 1.00 98.12 287 ALA A N 1
ATOM 2320 C CA . ALA A 1 287 ? 15.679 -7.783 2.237 1.00 98.12 287 ALA A CA 1
ATOM 2321 C C . ALA A 1 287 ? 14.554 -8.786 1.916 1.00 98.12 287 ALA A C 1
ATOM 2323 O O . ALA A 1 287 ? 14.800 -9.983 1.772 1.00 98.12 287 ALA A O 1
ATOM 2324 N N . PHE A 1 288 ? 13.314 -8.318 1.752 1.00 98.38 288 PHE A N 1
ATOM 2325 C CA . PHE A 1 288 ? 12.230 -9.177 1.287 1.00 98.38 288 PHE A CA 1
ATOM 2326 C C . PHE A 1 288 ? 12.509 -9.745 -0.117 1.00 98.38 288 PHE A C 1
ATOM 2328 O O . PHE A 1 288 ? 12.408 -10.956 -0.321 1.00 98.38 288 PHE A O 1
ATOM 2335 N N . TYR A 1 289 ? 12.918 -8.906 -1.070 1.00 98.38 289 TYR A N 1
ATOM 2336 C CA . TYR A 1 289 ? 13.200 -9.352 -2.439 1.00 98.38 289 TYR A CA 1
ATOM 2337 C C . TYR A 1 289 ? 14.538 -10.088 -2.610 1.00 98.38 289 TYR A C 1
ATOM 2339 O O . TYR A 1 289 ? 14.634 -10.932 -3.497 1.00 98.38 289 TYR A O 1
ATOM 2347 N N . GLU A 1 290 ? 15.552 -9.805 -1.792 1.00 97.56 290 GLU A N 1
ATOM 2348 C CA . GLU A 1 290 ? 16.882 -10.425 -1.898 1.00 97.56 290 GLU A CA 1
ATOM 2349 C C . GLU A 1 290 ? 17.039 -11.691 -1.043 1.00 97.56 290 GLU A C 1
ATOM 2351 O O . GLU A 1 290 ? 17.748 -12.612 -1.450 1.00 97.56 290 GLU A O 1
ATOM 2356 N N . ASP A 1 291 ? 16.382 -11.776 0.120 1.00 98.06 291 ASP A N 1
ATOM 2357 C CA . ASP A 1 291 ? 16.513 -12.922 1.031 1.00 98.06 291 ASP A CA 1
ATOM 2358 C C . ASP A 1 291 ? 15.241 -13.793 1.078 1.00 98.06 291 ASP A C 1
ATOM 2360 O O . ASP A 1 291 ? 15.334 -15.023 1.026 1.00 98.06 291 ASP A O 1
ATOM 2364 N N . VAL A 1 292 ? 14.046 -13.194 1.193 1.00 98.62 292 VAL A N 1
ATOM 2365 C CA . VAL A 1 292 ? 12.798 -13.947 1.446 1.00 98.62 292 VAL A CA 1
ATOM 2366 C C . VAL A 1 292 ? 12.243 -14.579 0.174 1.00 98.62 292 VAL A C 1
ATOM 2368 O O . VAL A 1 292 ? 12.029 -15.792 0.144 1.00 98.62 292 VAL A O 1
ATOM 2371 N N . ILE A 1 293 ? 12.016 -13.783 -0.876 1.00 98.50 293 ILE A N 1
ATOM 2372 C CA . ILE A 1 293 ? 11.444 -14.274 -2.137 1.00 98.50 293 ILE A CA 1
ATOM 2373 C C . ILE A 1 293 ? 12.302 -15.391 -2.748 1.00 98.50 293 ILE A C 1
ATOM 2375 O O . ILE A 1 293 ? 11.739 -16.455 -3.011 1.00 98.50 293 ILE A O 1
ATOM 2379 N N . PRO A 1 294 ? 13.637 -15.258 -2.889 1.00 98.44 294 PRO A N 1
ATOM 2380 C CA . PRO A 1 294 ? 14.458 -16.333 -3.442 1.00 98.44 294 PRO A CA 1
ATOM 2381 C C . PRO A 1 294 ? 14.406 -17.616 -2.604 1.00 98.44 294 PRO A C 1
ATOM 2383 O O . PRO A 1 294 ? 14.364 -18.714 -3.158 1.00 98.44 294 PRO A O 1
ATOM 2386 N N . ALA A 1 295 ? 14.349 -17.504 -1.270 1.00 98.69 295 ALA A N 1
ATOM 2387 C CA . ALA A 1 295 ? 14.203 -18.665 -0.394 1.00 98.69 295 ALA A CA 1
ATOM 2388 C C . ALA A 1 295 ? 12.836 -19.348 -0.567 1.00 98.69 295 ALA A C 1
ATOM 2390 O O . ALA A 1 295 ? 12.759 -20.578 -0.607 1.00 98.69 295 ALA A O 1
ATOM 2391 N N . PHE A 1 296 ? 11.757 -18.571 -0.696 1.00 98.75 296 PHE A N 1
ATOM 2392 C CA . PHE A 1 296 ? 10.420 -19.102 -0.961 1.00 98.75 296 PHE A CA 1
ATOM 2393 C C . PHE A 1 296 ? 10.330 -19.735 -2.353 1.00 98.75 296 PHE A C 1
ATOM 2395 O O . PHE A 1 296 ? 9.772 -20.821 -2.488 1.00 98.75 296 PHE A O 1
ATOM 2402 N N . GLU A 1 297 ? 10.893 -19.118 -3.390 1.00 98.56 297 GLU A N 1
ATOM 2403 C CA . GLU A 1 297 ? 10.930 -19.681 -4.744 1.00 98.56 297 GLU A CA 1
ATOM 2404 C C . GLU A 1 297 ? 11.715 -21.000 -4.801 1.00 98.56 297 GLU A C 1
ATOM 2406 O O . GLU A 1 297 ? 11.221 -21.983 -5.367 1.00 98.56 297 GLU A O 1
ATOM 2411 N N . ASP A 1 298 ? 12.896 -21.057 -4.177 1.00 98.69 298 ASP A N 1
ATOM 2412 C CA . ASP A 1 298 ? 13.704 -22.278 -4.076 1.00 98.69 298 ASP A CA 1
ATOM 2413 C C . ASP A 1 298 ? 12.946 -23.391 -3.336 1.00 98.69 298 ASP A C 1
ATOM 2415 O O . ASP A 1 298 ? 12.829 -24.513 -3.839 1.00 98.69 298 ASP A O 1
ATOM 2419 N N . PHE A 1 299 ? 12.355 -23.075 -2.180 1.00 98.81 299 PHE A N 1
ATOM 2420 C CA . PHE A 1 299 ? 11.567 -24.027 -1.400 1.00 98.81 299 PHE A CA 1
ATOM 2421 C C . PHE A 1 299 ? 10.403 -24.600 -2.210 1.00 98.81 299 PHE A C 1
ATOM 2423 O O . PHE A 1 299 ? 10.293 -25.819 -2.367 1.00 98.81 299 PHE A O 1
ATOM 2430 N N . GLN A 1 300 ? 9.575 -23.737 -2.800 1.00 98.69 300 GLN A N 1
ATOM 2431 C CA . GLN A 1 300 ? 8.427 -24.158 -3.604 1.00 98.69 300 GLN A CA 1
ATOM 2432 C C . GLN A 1 300 ? 8.851 -24.991 -4.825 1.00 98.69 300 GLN A C 1
ATOM 2434 O O . GLN A 1 300 ? 8.198 -25.986 -5.155 1.00 98.69 300 GLN A O 1
ATOM 2439 N N . THR A 1 301 ? 9.977 -24.644 -5.458 1.00 98.56 301 THR A N 1
ATOM 2440 C CA . THR A 1 301 ? 10.540 -25.386 -6.597 1.00 98.56 301 THR A CA 1
ATOM 2441 C C . THR A 1 301 ? 11.014 -26.778 -6.185 1.00 98.56 301 THR A C 1
ATOM 2443 O O . THR A 1 301 ? 10.653 -27.768 -6.827 1.00 98.56 301 THR A O 1
ATOM 2446 N N . ARG A 1 302 ? 11.764 -26.897 -5.080 1.00 98.31 302 ARG A N 1
ATOM 2447 C CA . ARG A 1 302 ? 12.229 -28.193 -4.551 1.00 98.31 302 ARG A CA 1
ATOM 2448 C C . ARG A 1 302 ? 11.073 -29.097 -4.134 1.00 98.31 302 ARG A C 1
ATOM 2450 O O . ARG A 1 302 ? 11.146 -30.309 -4.342 1.00 98.31 302 ARG A O 1
ATOM 2457 N N . LYS A 1 303 ? 10.002 -28.518 -3.585 1.00 98.12 303 LYS A N 1
ATOM 2458 C CA . LYS A 1 303 ? 8.774 -29.240 -3.214 1.00 98.12 303 LYS A CA 1
ATOM 2459 C C . LYS A 1 303 ? 7.862 -29.541 -4.402 1.00 98.12 303 LYS A C 1
ATOM 2461 O O . LYS A 1 303 ? 6.947 -30.342 -4.253 1.00 98.12 303 LYS A O 1
ATOM 2466 N N . LYS A 1 304 ? 8.156 -28.990 -5.587 1.00 98.00 304 LYS A N 1
ATOM 2467 C CA . LYS A 1 304 ? 7.363 -29.158 -6.815 1.00 98.00 304 LYS A CA 1
ATOM 2468 C C . LYS A 1 304 ? 5.901 -28.751 -6.608 1.00 98.00 304 LYS A C 1
ATOM 2470 O O . LYS A 1 304 ? 4.999 -29.469 -7.041 1.00 98.00 304 LYS A O 1
ATOM 2475 N N . ALA A 1 305 ? 5.696 -27.615 -5.940 1.00 97.69 305 ALA A N 1
ATOM 2476 C CA . ALA A 1 305 ? 4.372 -27.045 -5.718 1.00 97.69 305 ALA A CA 1
ATOM 2477 C C . ALA A 1 305 ? 3.609 -26.938 -7.045 1.00 97.69 305 ALA A C 1
ATOM 2479 O O . ALA A 1 305 ? 4.159 -26.470 -8.048 1.00 97.69 305 ALA A O 1
ATOM 2480 N N . LYS A 1 306 ? 2.350 -27.375 -7.064 1.00 98.00 306 LYS A N 1
ATOM 2481 C CA . LYS A 1 306 ? 1.495 -27.290 -8.254 1.00 98.00 306 LYS A CA 1
ATOM 2482 C C . LYS A 1 306 ? 0.981 -25.871 -8.451 1.00 98.00 306 LYS A C 1
ATOM 2484 O O . LYS A 1 306 ? 0.884 -25.421 -9.589 1.00 98.00 306 LYS A O 1
ATOM 2489 N N . ASN A 1 307 ? 0.679 -25.180 -7.353 1.00 97.06 307 ASN A N 1
ATOM 2490 C CA . ASN A 1 307 ? 0.111 -23.835 -7.348 1.00 97.06 307 ASN A CA 1
ATOM 2491 C C . ASN A 1 307 ? 0.938 -22.897 -6.449 1.00 97.06 307 ASN A C 1
ATOM 2493 O O . ASN A 1 307 ? 0.406 -22.389 -5.453 1.00 97.06 307 ASN A O 1
ATOM 2497 N N . PRO A 1 308 ? 2.226 -22.657 -6.771 1.00 98.06 308 PRO A N 1
ATOM 2498 C CA . PRO A 1 308 ? 3.115 -21.858 -5.931 1.00 98.06 308 PRO A CA 1
ATOM 2499 C C . PRO A 1 308 ? 2.588 -20.431 -5.739 1.00 98.06 308 PRO A C 1
ATOM 2501 O O . PRO A 1 308 ? 1.960 -19.873 -6.640 1.00 98.06 308 PRO A O 1
ATOM 2504 N N . PHE A 1 309 ? 2.862 -19.844 -4.578 1.00 98.31 309 PHE A N 1
ATOM 2505 C CA . PHE A 1 309 ? 2.698 -18.422 -4.300 1.00 98.31 309 PHE A CA 1
ATOM 2506 C C . PHE A 1 309 ? 3.591 -17.598 -5.236 1.00 98.31 309 PHE A C 1
ATOM 2508 O O . PHE A 1 309 ? 4.807 -17.816 -5.294 1.00 98.31 309 PHE A O 1
ATOM 2515 N N . ARG A 1 310 ? 2.963 -16.686 -5.982 1.00 97.31 310 ARG A N 1
ATOM 2516 C CA . ARG A 1 310 ? 3.561 -15.786 -6.988 1.00 97.31 310 ARG A CA 1
ATOM 2517 C C . ARG A 1 310 ? 2.879 -14.416 -7.034 1.00 97.31 310 ARG A C 1
ATOM 2519 O O . ARG A 1 310 ? 3.053 -13.667 -7.988 1.00 97.31 310 ARG A O 1
ATOM 2526 N N . GLU A 1 311 ? 2.082 -14.091 -6.025 1.00 97.25 311 GLU A N 1
ATOM 2527 C CA . GLU A 1 311 ? 1.270 -12.880 -5.948 1.00 97.25 311 GLU A CA 1
ATOM 2528 C C . GLU A 1 311 ? 2.105 -11.662 -5.489 1.00 97.25 311 GLU A C 1
ATOM 2530 O O . GLU A 1 311 ? 1.709 -10.935 -4.582 1.00 97.25 311 GLU A O 1
ATOM 2535 N N . TYR A 1 312 ? 3.271 -11.444 -6.108 1.00 97.06 312 TYR A N 1
ATOM 2536 C CA . TYR A 1 312 ? 4.198 -10.329 -5.861 1.00 97.06 312 TYR A CA 1
ATOM 2537 C C . TYR A 1 312 ? 4.817 -9.826 -7.170 1.00 97.06 312 TYR A C 1
ATOM 2539 O O . TYR A 1 312 ? 4.966 -10.574 -8.138 1.00 97.06 312 TYR A O 1
ATOM 2547 N N . ALA A 1 313 ? 5.201 -8.550 -7.221 1.00 96.25 313 ALA A N 1
ATOM 2548 C CA . ALA A 1 313 ? 5.913 -8.007 -8.376 1.00 96.25 313 ALA A CA 1
ATOM 2549 C C . ALA A 1 313 ? 7.338 -8.577 -8.447 1.00 96.25 313 ALA A C 1
ATOM 2551 O O . ALA A 1 313 ? 8.058 -8.581 -7.452 1.00 96.25 313 ALA A O 1
ATOM 2552 N N . ARG A 1 314 ? 7.787 -9.026 -9.622 1.00 96.00 314 ARG A N 1
ATOM 2553 C CA . ARG A 1 314 ? 9.175 -9.478 -9.786 1.00 96.00 314 ARG A CA 1
ATOM 2554 C C . ARG A 1 314 ? 10.131 -8.301 -9.580 1.00 96.00 314 ARG A C 1
ATOM 2556 O O . ARG A 1 314 ? 9.974 -7.265 -10.222 1.00 96.00 314 ARG A O 1
ATOM 2563 N N . CYS A 1 315 ? 11.144 -8.484 -8.739 1.00 97.31 315 CYS A N 1
ATOM 2564 C CA . CYS A 1 315 ? 12.263 -7.553 -8.628 1.00 97.31 315 CYS A CA 1
ATOM 2565 C C . CYS A 1 315 ? 13.344 -7.920 -9.651 1.00 97.31 315 CYS A C 1
ATOM 2567 O O . CYS A 1 315 ? 13.761 -9.075 -9.731 1.00 97.31 315 CYS A O 1
ATOM 2569 N N . PHE A 1 316 ? 13.771 -6.947 -10.454 1.00 95.94 316 PHE A N 1
ATOM 2570 C CA . PHE A 1 316 ? 14.851 -7.114 -11.429 1.0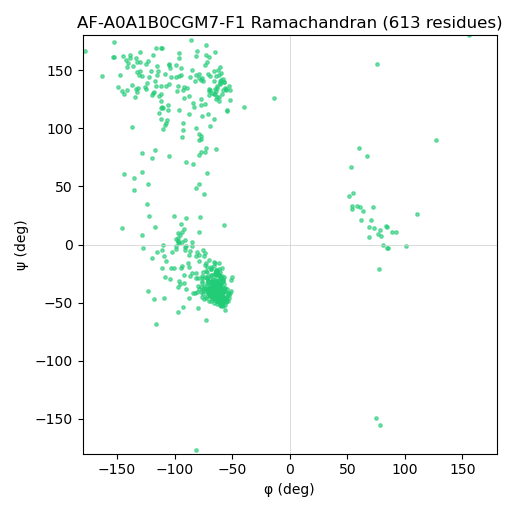0 95.94 316 PHE A CA 1
ATOM 2571 C C . PHE A 1 316 ? 16.188 -6.616 -10.896 1.00 95.94 316 PHE A C 1
ATOM 2573 O O . PHE A 1 316 ? 17.225 -7.192 -11.208 1.00 95.94 316 PHE A O 1
ATOM 2580 N N . LEU A 1 317 ? 16.170 -5.528 -10.126 1.00 95.06 317 LEU A N 1
ATOM 2581 C CA . LEU A 1 317 ? 17.362 -4.938 -9.534 1.00 95.06 317 LEU A CA 1
ATOM 2582 C C . LEU A 1 317 ? 17.029 -4.302 -8.193 1.00 95.06 317 LEU A C 1
ATOM 2584 O O . LEU A 1 317 ? 15.996 -3.654 -8.037 1.00 95.06 317 LEU A O 1
ATOM 2588 N N . SER A 1 318 ? 17.985 -4.382 -7.287 1.00 96.62 318 SER A N 1
ATOM 2589 C CA . SER A 1 318 ? 17.995 -3.673 -6.017 1.00 96.62 318 SER A CA 1
ATOM 2590 C C . SER A 1 318 ? 19.404 -3.178 -5.715 1.00 96.62 318 SER A C 1
ATOM 2592 O O . SER A 1 318 ? 20.399 -3.690 -6.239 1.00 96.62 318 SER A O 1
ATOM 2594 N N . HIS A 1 319 ? 19.487 -2.144 -4.887 1.00 96.62 319 HIS A N 1
ATOM 2595 C CA . HIS A 1 319 ? 20.734 -1.656 -4.305 1.00 96.62 319 HIS A CA 1
ATOM 2596 C C . HIS A 1 319 ? 20.444 -1.148 -2.898 1.00 96.62 319 HIS A C 1
ATOM 2598 O O . HIS A 1 319 ? 19.485 -0.399 -2.728 1.00 96.62 319 HIS A O 1
ATOM 2604 N N . CYS A 1 320 ? 21.250 -1.552 -1.913 1.00 96.00 320 CYS A N 1
ATOM 2605 C CA . CYS A 1 320 ? 21.077 -1.179 -0.508 1.00 96.00 320 CYS A CA 1
ATOM 2606 C C . CYS A 1 320 ? 22.426 -0.810 0.127 1.00 96.00 320 CYS A C 1
ATOM 2608 O O . CYS A 1 320 ? 23.205 -1.686 0.502 1.00 96.00 320 CYS A O 1
ATOM 2610 N N . ASP A 1 321 ? 22.698 0.483 0.272 1.00 95.00 321 ASP A N 1
ATOM 2611 C CA . ASP A 1 321 ? 23.842 1.029 1.017 1.00 95.00 321 ASP A CA 1
ATOM 2612 C C . ASP A 1 321 ? 23.438 2.088 2.062 1.00 95.00 321 ASP A C 1
ATOM 2614 O O . ASP A 1 321 ? 24.278 2.543 2.839 1.00 95.00 321 ASP A O 1
ATOM 2618 N N . GLY A 1 322 ? 22.149 2.436 2.128 1.00 91.56 322 GLY A N 1
ATOM 2619 C CA . GLY A 1 322 ? 21.579 3.448 3.011 1.00 91.56 322 GLY A CA 1
ATOM 2620 C C . GLY A 1 322 ? 21.639 4.875 2.457 1.00 91.56 322 GLY A C 1
ATOM 2621 O O . GLY A 1 322 ? 21.120 5.791 3.096 1.00 91.56 322 GLY A O 1
ATOM 2622 N N . GLU A 1 323 ? 22.233 5.095 1.283 1.00 91.38 323 GLU A N 1
ATOM 2623 C CA . GLU A 1 323 ? 22.395 6.422 0.674 1.00 91.38 323 GLU A CA 1
ATOM 2624 C C . GLU A 1 323 ? 21.778 6.511 -0.725 1.00 91.38 323 GLU A C 1
ATOM 2626 O O . GLU A 1 323 ? 21.152 7.522 -1.073 1.00 91.38 323 GLU A O 1
ATOM 2631 N N . GLN A 1 324 ? 21.936 5.453 -1.515 1.00 92.69 324 GLN A N 1
ATOM 2632 C CA . GLN A 1 324 ? 21.598 5.368 -2.931 1.00 92.69 324 GLN A CA 1
ATOM 2633 C C . GLN A 1 324 ? 20.603 4.239 -3.217 1.00 92.69 324 GLN A C 1
ATOM 2635 O O . GLN A 1 324 ? 20.553 3.735 -4.343 1.00 92.69 324 GLN A O 1
ATOM 2640 N N . ASP A 1 325 ? 19.817 3.849 -2.209 1.00 95.00 325 ASP A N 1
ATOM 2641 C CA . ASP A 1 325 ? 18.923 2.699 -2.290 1.00 95.00 325 ASP A CA 1
ATOM 2642 C C . ASP A 1 325 ? 17.865 2.850 -3.388 1.00 95.00 325 ASP A C 1
ATOM 2644 O O . ASP A 1 325 ? 17.259 3.916 -3.568 1.00 95.00 325 ASP A O 1
ATOM 2648 N N . TYR A 1 326 ? 17.630 1.753 -4.108 1.00 95.62 326 TYR A N 1
ATOM 2649 C CA . TYR A 1 326 ? 16.549 1.642 -5.080 1.00 95.62 326 TYR A CA 1
ATOM 2650 C C . TYR A 1 326 ? 16.076 0.197 -5.258 1.00 95.62 326 TYR A C 1
ATOM 2652 O O . TYR A 1 326 ? 16.796 -0.757 -4.961 1.00 95.62 326 TYR A O 1
ATOM 2660 N N . LEU A 1 327 ? 14.872 0.061 -5.813 1.00 96.31 327 LEU A N 1
ATOM 2661 C CA . LEU A 1 327 ? 14.246 -1.189 -6.244 1.00 96.31 327 LEU A CA 1
ATOM 2662 C C . LEU A 1 327 ? 13.641 -0.983 -7.633 1.00 96.31 327 LEU A C 1
ATOM 2664 O O . LEU A 1 327 ? 12.855 -0.058 -7.813 1.00 96.31 327 LEU A O 1
ATOM 2668 N N . ALA A 1 328 ? 13.968 -1.836 -8.601 1.00 96.38 328 ALA A N 1
ATOM 2669 C CA . ALA A 1 328 ? 13.347 -1.871 -9.922 1.00 96.38 328 ALA A CA 1
ATOM 2670 C C . ALA A 1 328 ? 12.451 -3.110 -10.027 1.00 96.38 328 ALA A C 1
ATOM 2672 O O . ALA A 1 328 ? 12.932 -4.237 -10.163 1.00 96.38 328 ALA A O 1
ATOM 2673 N N . LEU A 1 329 ? 11.143 -2.885 -9.947 1.00 96.50 329 LEU A N 1
ATOM 2674 C CA . LEU A 1 329 ? 10.104 -3.909 -9.948 1.00 96.50 329 LEU A CA 1
ATOM 2675 C C . LEU A 1 329 ? 9.400 -3.954 -11.305 1.00 96.50 329 LEU A C 1
ATOM 2677 O O . LEU A 1 329 ? 9.350 -2.947 -12.007 1.00 96.50 329 LEU A O 1
ATOM 2681 N N . ASP A 1 330 ? 8.830 -5.100 -11.668 1.00 95.31 330 ASP A N 1
ATOM 2682 C CA . ASP A 1 330 ? 7.994 -5.235 -12.866 1.00 95.31 330 ASP A CA 1
ATOM 2683 C C . ASP A 1 330 ? 6.795 -4.268 -12.825 1.00 95.31 330 ASP A C 1
ATOM 2685 O O . ASP A 1 330 ? 6.095 -4.174 -11.811 1.00 95.31 330 ASP A O 1
ATOM 2689 N N . ASP A 1 331 ? 6.535 -3.548 -13.922 1.00 93.62 331 ASP A N 1
ATOM 2690 C CA . ASP A 1 331 ? 5.364 -2.670 -14.019 1.00 93.62 331 ASP A CA 1
ATOM 2691 C C . ASP A 1 331 ? 4.102 -3.489 -14.314 1.00 93.62 331 ASP A C 1
ATOM 2693 O O . ASP A 1 331 ? 3.690 -3.677 -15.465 1.00 93.62 331 ASP A O 1
ATOM 2697 N N . LEU A 1 332 ? 3.445 -3.924 -13.237 1.00 92.88 332 LEU A N 1
ATOM 2698 C CA . LEU A 1 332 ? 2.237 -4.743 -13.298 1.00 92.88 332 LEU A CA 1
ATOM 2699 C C . LEU A 1 332 ? 1.074 -4.080 -14.057 1.00 92.88 332 LEU A C 1
ATOM 2701 O O . LEU A 1 332 ? 0.202 -4.784 -14.575 1.00 92.88 332 LEU A O 1
ATOM 2705 N N . SER A 1 333 ? 1.072 -2.751 -14.217 1.00 88.19 333 SER A N 1
ATOM 2706 C CA . SER A 1 333 ? 0.026 -2.070 -14.992 1.00 88.19 333 SER A CA 1
ATOM 2707 C C . SER A 1 333 ? 0.018 -2.465 -16.471 1.00 88.19 333 SER A C 1
ATOM 2709 O O . SER A 1 333 ? -1.029 -2.419 -17.118 1.00 88.19 333 SER A O 1
ATOM 2711 N N . LYS A 1 334 ? 1.144 -2.958 -17.007 1.00 87.06 334 LYS A N 1
ATOM 2712 C CA . LYS A 1 334 ? 1.217 -3.497 -18.374 1.00 87.06 334 LYS A CA 1
ATOM 2713 C C . LYS A 1 334 ? 0.449 -4.802 -18.555 1.00 87.06 334 LYS A C 1
ATOM 2715 O O . LYS A 1 334 ? 0.067 -5.117 -19.679 1.00 87.06 334 LYS A O 1
ATOM 2720 N N . TYR A 1 335 ? 0.185 -5.527 -17.471 1.00 90.25 335 TYR A N 1
ATOM 2721 C CA . TYR A 1 335 ? -0.610 -6.755 -17.493 1.00 90.25 335 TYR A CA 1
ATOM 2722 C C . TYR A 1 335 ? -2.080 -6.516 -17.105 1.00 90.25 335 TYR A C 1
ATOM 2724 O O . TYR A 1 335 ? -2.829 -7.476 -16.920 1.00 90.25 335 TYR A O 1
ATOM 2732 N N . GLY A 1 336 ? -2.501 -5.248 -17.005 1.00 89.31 336 GLY A N 1
ATOM 2733 C CA . GLY A 1 336 ? -3.875 -4.861 -16.676 1.00 89.31 336 GLY A CA 1
ATOM 2734 C C . GLY A 1 336 ? -4.191 -4.838 -15.180 1.00 89.31 336 GLY A C 1
ATOM 2735 O O . GLY A 1 336 ? -5.367 -4.843 -14.822 1.00 89.31 336 GLY A O 1
ATOM 2736 N N . PHE A 1 337 ? -3.171 -4.835 -14.315 1.00 90.12 337 PHE A N 1
ATOM 2737 C CA . PHE A 1 337 ? -3.355 -4.623 -12.881 1.00 90.12 337 PHE A CA 1
ATOM 2738 C C . PHE A 1 337 ? -3.463 -3.133 -12.552 1.00 90.12 337 PHE A C 1
ATOM 2740 O O . PHE A 1 337 ? -2.717 -2.305 -13.074 1.00 90.12 337 PHE A O 1
ATOM 2747 N N . GLU A 1 338 ? -4.347 -2.795 -11.625 1.00 85.12 338 GLU A N 1
ATOM 2748 C CA . GLU A 1 338 ? -4.525 -1.435 -11.120 1.00 85.12 338 GLU A CA 1
ATOM 2749 C C . GLU A 1 338 ? -4.808 -1.433 -9.617 1.00 85.12 338 GLU A C 1
ATOM 2751 O O . GLU A 1 338 ? -5.221 -2.446 -9.059 1.00 85.12 338 GLU A O 1
ATOM 2756 N N . ALA A 1 339 ? -4.566 -0.306 -8.949 1.00 81.19 339 ALA A N 1
ATOM 2757 C CA . ALA A 1 339 ? -4.804 -0.190 -7.514 1.00 81.19 339 ALA A CA 1
ATOM 2758 C C . ALA A 1 339 ? -6.303 -0.207 -7.192 1.00 81.19 339 ALA A C 1
ATOM 2760 O O . ALA A 1 339 ? -7.117 0.340 -7.939 1.00 81.19 339 ALA A O 1
ATOM 2761 N N . ALA A 1 340 ? -6.656 -0.814 -6.062 1.00 73.31 340 ALA A N 1
ATOM 2762 C CA . ALA A 1 340 ? -8.021 -0.797 -5.562 1.00 73.31 340 ALA A CA 1
ATOM 2763 C C . ALA A 1 340 ? -8.414 0.599 -5.033 1.00 73.31 340 ALA A C 1
ATOM 2765 O O . ALA A 1 340 ? -7.578 1.317 -4.480 1.00 73.31 340 ALA A O 1
ATOM 2766 N N . ASP A 1 341 ? -9.689 0.979 -5.175 1.00 68.88 341 ASP A N 1
ATOM 2767 C CA . ASP A 1 341 ? -10.194 2.235 -4.607 1.00 68.88 341 ASP A CA 1
ATOM 2768 C C . ASP A 1 341 ? -10.246 2.154 -3.070 1.00 68.88 341 ASP A C 1
ATOM 2770 O O . ASP A 1 341 ? -10.720 1.172 -2.493 1.00 68.88 341 ASP A O 1
ATOM 2774 N N . ARG A 1 342 ? -9.735 3.193 -2.400 1.00 66.44 342 ARG A N 1
ATOM 2775 C CA . ARG A 1 342 ? -9.601 3.265 -0.939 1.00 66.44 342 ARG A CA 1
ATOM 2776 C C . ARG A 1 342 ? -10.765 3.971 -0.237 1.00 66.44 342 ARG A C 1
ATOM 2778 O O . ARG A 1 342 ? -10.912 3.786 0.971 1.00 66.44 342 ARG A O 1
ATOM 2785 N N . GLN A 1 343 ? -11.550 4.799 -0.936 1.00 61.25 343 GLN A N 1
ATOM 2786 C CA . GLN A 1 343 ? -12.451 5.757 -0.270 1.00 61.25 343 GLN A CA 1
ATOM 2787 C C . GLN A 1 343 ? -13.725 5.101 0.292 1.00 61.25 343 GLN A C 1
ATOM 2789 O O . GLN A 1 343 ? -14.095 5.376 1.435 1.00 61.25 343 GLN A O 1
ATOM 2794 N N . ASP A 1 344 ? -14.330 4.164 -0.443 1.00 64.19 344 ASP A N 1
ATOM 2795 C CA . ASP A 1 344 ? -15.615 3.542 -0.069 1.00 64.19 344 ASP A CA 1
ATOM 2796 C C . ASP A 1 344 ? -15.480 2.163 0.613 1.00 64.19 344 ASP A C 1
ATOM 2798 O O . ASP A 1 344 ? -16.468 1.564 1.051 1.00 64.19 344 ASP A O 1
ATOM 2802 N N . GLY A 1 345 ? -14.246 1.675 0.772 1.00 73.69 345 GLY A N 1
ATOM 2803 C CA . GLY A 1 345 ? -13.961 0.304 1.193 1.00 73.69 345 GLY A CA 1
ATOM 2804 C C . GLY A 1 345 ? -14.170 -0.713 0.066 1.00 73.69 345 GLY A C 1
ATOM 2805 O O . GLY A 1 345 ? -14.918 -0.496 -0.883 1.00 73.69 345 GLY A O 1
ATOM 2806 N N . LEU A 1 346 ? -13.484 -1.847 0.173 1.00 88.50 346 LEU A N 1
ATOM 2807 C CA . LEU A 1 346 ? -13.535 -2.916 -0.816 1.00 88.50 346 LEU A CA 1
ATOM 2808 C C . LEU A 1 346 ? -14.825 -3.729 -0.673 1.00 88.50 346 LEU A C 1
ATOM 2810 O O . LEU A 1 346 ? -15.278 -4.007 0.441 1.00 88.50 346 LEU A O 1
ATOM 2814 N N . ASP A 1 347 ? -15.404 -4.138 -1.804 1.00 91.75 347 ASP A N 1
ATOM 2815 C CA . ASP A 1 347 ? -16.512 -5.093 -1.803 1.00 91.75 347 ASP A CA 1
ATOM 2816 C C . ASP A 1 347 ? -16.038 -6.521 -1.471 1.00 91.75 347 ASP A C 1
ATOM 2818 O O . ASP A 1 347 ? -14.842 -6.825 -1.408 1.00 91.75 347 ASP A O 1
ATOM 2822 N N . LEU A 1 348 ? -17.000 -7.427 -1.275 1.00 94.62 348 LEU A N 1
ATOM 2823 C CA . LEU A 1 348 ? -16.723 -8.806 -0.884 1.00 94.62 348 LEU A CA 1
ATOM 2824 C C . LEU A 1 348 ? -15.806 -9.541 -1.873 1.00 94.62 348 LEU A C 1
ATOM 2826 O O . LEU A 1 348 ? -14.929 -10.281 -1.434 1.00 94.62 348 LEU A O 1
ATOM 2830 N N . ALA A 1 349 ? -15.978 -9.352 -3.183 1.00 93.94 349 ALA A N 1
ATOM 2831 C CA . ALA A 1 349 ? -15.202 -10.082 -4.182 1.00 93.94 349 ALA A CA 1
ATOM 2832 C C . ALA A 1 349 ? -13.717 -9.697 -4.115 1.00 93.94 349 ALA A C 1
ATOM 2834 O O . ALA A 1 349 ? -12.847 -10.572 -4.119 1.00 93.94 349 ALA A O 1
ATOM 2835 N N . HIS A 1 350 ? -13.431 -8.403 -3.961 1.00 94.00 350 HIS A N 1
ATOM 2836 C CA . HIS A 1 350 ? -12.071 -7.905 -3.762 1.00 94.00 350 HIS A CA 1
ATOM 2837 C C . HIS A 1 350 ? -11.488 -8.377 -2.424 1.00 94.00 350 HIS A C 1
ATOM 2839 O O . HIS A 1 350 ? -10.347 -8.841 -2.378 1.00 94.00 350 HIS A O 1
ATOM 2845 N N . CYS A 1 351 ? -12.272 -8.327 -1.340 1.00 96.12 351 CYS A N 1
ATOM 2846 C CA . CYS A 1 351 ? -11.821 -8.786 -0.027 1.00 96.12 351 CYS A CA 1
ATOM 2847 C C . CYS A 1 351 ? -11.493 -10.280 0.001 1.00 96.12 351 CYS A C 1
ATOM 2849 O O . CYS A 1 351 ? -10.480 -10.669 0.577 1.00 96.12 351 CYS A O 1
ATOM 2851 N N . LEU A 1 352 ? -12.313 -11.123 -0.630 1.00 97.56 352 LEU A N 1
ATOM 2852 C CA . LEU A 1 352 ? -12.052 -12.559 -0.718 1.00 97.56 352 LEU A CA 1
ATOM 2853 C C . LEU A 1 352 ? -10.761 -12.848 -1.483 1.00 97.56 352 LEU A C 1
ATOM 2855 O O . LEU A 1 352 ? -10.025 -13.757 -1.104 1.00 97.56 352 LEU A O 1
ATOM 2859 N N . LEU A 1 353 ? -10.472 -12.085 -2.539 1.00 96.25 353 LEU A N 1
ATOM 2860 C CA . LEU A 1 353 ? -9.242 -12.241 -3.308 1.00 96.25 353 LEU A CA 1
ATOM 2861 C C . LEU A 1 353 ? -8.009 -11.841 -2.482 1.00 96.25 353 LEU A C 1
ATOM 2863 O O . LEU A 1 353 ? -7.061 -12.618 -2.410 1.00 96.25 353 LEU A O 1
ATOM 2867 N N . ALA A 1 354 ? -8.066 -10.715 -1.764 1.00 96.56 354 ALA A N 1
ATOM 2868 C CA . ALA A 1 354 ? -6.994 -10.283 -0.859 1.00 96.56 354 ALA A CA 1
ATOM 2869 C C . ALA A 1 354 ? -6.736 -11.275 0.274 1.00 96.56 354 ALA A C 1
ATOM 2871 O O . ALA A 1 354 ? -5.592 -11.659 0.520 1.00 96.56 354 ALA A O 1
ATOM 2872 N N . MET A 1 355 ? -7.799 -11.756 0.918 1.00 98.31 355 MET A N 1
ATOM 2873 C CA . MET A 1 355 ? -7.696 -12.755 1.978 1.00 98.31 355 MET A CA 1
ATOM 2874 C C . MET A 1 355 ? -7.085 -14.062 1.464 1.00 98.31 355 MET A C 1
ATOM 2876 O O . MET A 1 355 ? -6.265 -14.658 2.159 1.00 98.31 355 MET A O 1
ATOM 2880 N N . LYS A 1 356 ? -7.407 -14.481 0.232 1.00 98.50 356 LYS A N 1
ATOM 2881 C CA . LYS A 1 356 ? -6.778 -15.650 -0.399 1.00 98.50 356 LYS A CA 1
ATOM 2882 C C . LYS A 1 356 ? -5.297 -15.427 -0.712 1.00 98.50 356 LYS A C 1
ATOM 2884 O O . LYS A 1 356 ? -4.486 -16.308 -0.440 1.00 98.50 356 LYS A O 1
ATOM 2889 N N . SER A 1 357 ? -4.925 -14.265 -1.248 1.00 98.12 357 SER A N 1
ATOM 2890 C CA . SER A 1 357 ? -3.521 -13.949 -1.545 1.00 98.12 357 SER A CA 1
ATOM 2891 C C . SER A 1 357 ? -2.671 -13.868 -0.271 1.00 98.12 357 SER A C 1
ATOM 2893 O O . SER A 1 357 ? -1.590 -14.452 -0.226 1.00 98.12 357 SER A O 1
ATOM 2895 N N . LEU A 1 358 ? -3.184 -13.243 0.797 1.00 98.50 358 LEU A N 1
ATOM 2896 C CA . LEU A 1 358 ? -2.539 -13.244 2.118 1.00 98.50 358 LEU A CA 1
ATOM 2897 C C . LEU A 1 358 ? -2.445 -14.659 2.704 1.00 98.50 358 LEU A C 1
ATOM 2899 O O . LEU A 1 358 ? -1.411 -15.031 3.255 1.00 98.50 358 LEU A O 1
ATOM 2903 N N . GLY A 1 359 ? -3.499 -15.469 2.561 1.00 98.69 359 GLY A N 1
ATOM 2904 C CA . GLY A 1 359 ? -3.506 -16.862 3.006 1.00 98.69 359 GLY A CA 1
ATOM 2905 C C . GLY A 1 359 ? -2.417 -17.679 2.322 1.00 98.69 359 GLY A C 1
ATOM 2906 O O . GLY A 1 359 ? -1.654 -18.370 2.991 1.00 98.69 359 GLY A O 1
ATOM 2907 N N . ARG A 1 360 ? -2.266 -17.530 1.005 1.00 98.75 360 ARG A N 1
ATOM 2908 C CA . ARG A 1 360 ? -1.195 -18.175 0.232 1.00 98.75 360 ARG A CA 1
ATOM 2909 C C . ARG A 1 360 ? 0.188 -17.670 0.644 1.00 98.75 360 ARG A C 1
ATOM 2911 O O . ARG A 1 360 ? 1.077 -18.483 0.877 1.00 98.75 360 ARG A O 1
ATOM 2918 N N . PHE A 1 361 ? 0.371 -16.366 0.835 1.00 98.75 361 PHE A N 1
ATOM 2919 C CA . PHE A 1 361 ? 1.648 -15.826 1.311 1.00 98.75 361 PHE A CA 1
ATOM 2920 C C . PHE A 1 361 ? 2.054 -16.409 2.677 1.00 98.75 361 PHE A C 1
ATOM 2922 O O . PHE A 1 361 ? 3.180 -16.870 2.874 1.00 98.75 361 PHE A O 1
ATOM 2929 N N . HIS A 1 362 ? 1.117 -16.479 3.619 1.00 98.81 362 HIS A N 1
ATOM 2930 C CA . HIS A 1 362 ? 1.374 -17.076 4.928 1.00 98.81 362 HIS A CA 1
ATOM 2931 C C . HIS A 1 362 ? 1.499 -18.602 4.873 1.00 98.81 362 HIS A C 1
ATOM 2933 O O . HIS A 1 362 ? 2.244 -19.177 5.665 1.00 98.81 362 HIS A O 1
ATOM 2939 N N . GLY A 1 363 ? 0.841 -19.261 3.918 1.00 98.75 363 GLY A N 1
ATOM 2940 C CA . GLY A 1 363 ? 0.923 -20.703 3.705 1.00 98.75 363 GLY A CA 1
ATOM 2941 C C . GLY A 1 363 ? 2.334 -21.172 3.357 1.00 98.75 363 GLY A C 1
ATOM 2942 O O . GLY A 1 363 ? 2.832 -22.110 3.981 1.00 98.75 363 GLY A O 1
ATOM 2943 N N . VAL A 1 364 ? 3.028 -20.482 2.438 1.00 98.81 364 VAL A N 1
ATOM 2944 C CA . VAL A 1 364 ? 4.435 -20.807 2.120 1.00 98.81 364 VAL A CA 1
ATOM 2945 C C . VAL A 1 364 ? 5.347 -20.575 3.330 1.00 98.81 364 VAL A C 1
ATOM 2947 O O . VAL A 1 364 ? 6.224 -21.392 3.614 1.00 98.81 364 VAL A O 1
ATOM 2950 N N . SER A 1 365 ? 5.071 -19.523 4.102 1.00 98.69 365 SER A N 1
ATOM 2951 C CA . SER A 1 365 ? 5.780 -19.172 5.336 1.00 98.69 365 SER A CA 1
ATOM 2952 C C . SER A 1 365 ? 5.647 -20.263 6.412 1.00 98.69 365 SER A C 1
ATOM 2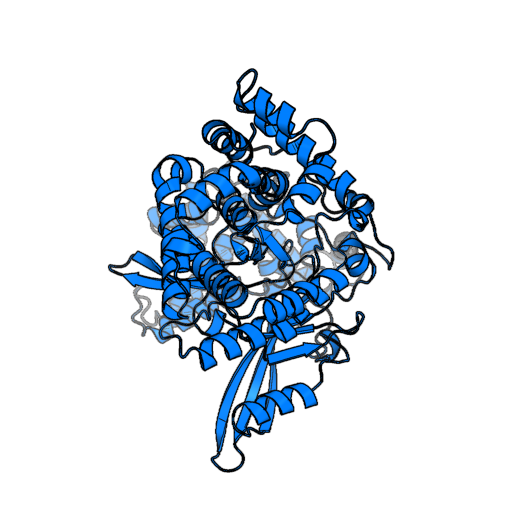954 O O . SER A 1 365 ? 6.649 -20.731 6.957 1.00 98.69 365 SER A O 1
ATOM 2956 N N . LEU A 1 366 ? 4.420 -20.731 6.682 1.00 98.81 366 LEU A N 1
ATOM 2957 C CA . LEU A 1 366 ? 4.138 -21.795 7.653 1.00 98.81 366 LEU A CA 1
ATOM 2958 C C . LEU A 1 366 ? 4.700 -23.150 7.210 1.00 98.81 366 LEU A C 1
ATOM 2960 O O . LEU A 1 366 ? 5.278 -23.857 8.034 1.00 98.81 366 LEU A O 1
ATOM 2964 N N . ALA A 1 367 ? 4.576 -23.502 5.928 1.00 98.81 367 ALA A N 1
ATOM 2965 C CA . ALA A 1 367 ? 5.131 -24.745 5.397 1.00 98.81 367 ALA A CA 1
ATOM 2966 C C . ALA A 1 367 ? 6.667 -24.768 5.486 1.00 98.81 367 ALA A C 1
ATOM 2968 O O . ALA A 1 367 ? 7.246 -25.768 5.911 1.00 98.81 367 ALA A O 1
ATOM 2969 N N . MET A 1 368 ? 7.339 -23.658 5.155 1.00 98.75 368 MET A N 1
ATOM 2970 C CA . MET A 1 368 ? 8.790 -23.550 5.333 1.00 98.75 368 MET A CA 1
ATOM 2971 C C . MET A 1 368 ? 9.174 -23.627 6.814 1.00 98.75 368 MET A C 1
ATOM 2973 O O . MET A 1 368 ? 10.121 -24.324 7.157 1.00 98.75 368 MET A O 1
ATOM 2977 N N . LYS A 1 369 ? 8.437 -22.965 7.710 1.00 98.44 369 LYS A N 1
ATOM 2978 C CA . LYS A 1 369 ? 8.693 -23.032 9.156 1.00 98.44 369 LYS A CA 1
ATOM 2979 C C . LYS A 1 369 ? 8.546 -24.451 9.722 1.00 98.44 369 LYS A C 1
ATOM 2981 O O . LYS A 1 369 ? 9.306 -24.817 10.614 1.00 98.44 369 LYS A O 1
ATOM 2986 N N . ASP A 1 370 ? 7.589 -25.233 9.225 1.00 98.56 370 ASP A N 1
ATOM 2987 C CA . ASP A 1 370 ? 7.364 -26.631 9.623 1.00 98.56 370 ASP A CA 1
ATOM 2988 C C . ASP A 1 370 ? 8.481 -27.563 9.122 1.00 98.56 370 ASP A C 1
ATOM 2990 O O . ASP A 1 370 ? 8.970 -28.410 9.869 1.00 98.56 370 ASP A O 1
ATOM 2994 N N . GLN A 1 371 ? 8.922 -27.388 7.872 1.00 98.50 371 GLN A N 1
ATOM 2995 C CA . GLN A 1 371 ? 9.840 -28.325 7.213 1.00 98.50 371 GLN A CA 1
ATOM 2996 C C . GLN A 1 371 ? 11.322 -27.922 7.292 1.00 98.50 371 GLN A C 1
ATOM 2998 O O . GLN A 1 371 ? 12.196 -28.788 7.304 1.00 98.50 371 GLN A O 1
ATOM 3003 N N . GLU A 1 372 ? 11.613 -26.622 7.316 1.00 98.44 372 GLU A N 1
ATOM 3004 C CA . GLU A 1 372 ? 12.955 -26.022 7.271 1.00 98.44 372 GLU A CA 1
ATOM 3005 C C . GLU A 1 372 ? 13.084 -24.887 8.320 1.00 98.44 372 GLU A C 1
ATOM 3007 O O . GLU A 1 372 ? 13.404 -23.745 7.973 1.00 98.44 372 GLU A O 1
ATOM 3012 N N . PRO A 1 373 ? 12.855 -25.166 9.624 1.00 98.12 373 PRO A N 1
ATOM 3013 C CA . PRO A 1 373 ? 12.751 -24.143 10.673 1.00 98.12 373 PRO A CA 1
ATOM 3014 C C . PRO A 1 373 ? 14.013 -23.287 10.839 1.00 98.12 373 PRO A C 1
ATOM 3016 O O . PRO A 1 373 ? 13.914 -22.101 11.149 1.00 98.12 373 PRO A O 1
ATOM 3019 N N . GLU A 1 374 ? 15.198 -23.866 10.627 1.00 98.50 374 GLU A N 1
ATOM 3020 C CA . GLU A 1 374 ? 16.469 -23.135 10.691 1.00 98.50 374 GLU A CA 1
ATOM 3021 C C . GLU A 1 374 ? 16.579 -22.117 9.554 1.00 98.50 374 GLU A C 1
ATOM 3023 O O . GLU A 1 374 ? 16.917 -20.959 9.801 1.00 98.50 374 GLU A O 1
ATOM 3028 N N . LYS A 1 375 ? 16.215 -22.517 8.326 1.00 98.44 375 LYS A N 1
ATOM 3029 C CA . LYS A 1 375 ? 16.236 -21.616 7.172 1.00 98.44 375 LYS A CA 1
ATOM 3030 C C . LYS A 1 375 ? 15.183 -20.524 7.307 1.00 98.44 375 LYS A C 1
ATOM 3032 O O . LYS A 1 375 ? 15.490 -19.363 7.060 1.00 98.44 375 LYS A O 1
ATOM 3037 N N . PHE A 1 376 ? 13.981 -20.875 7.771 1.00 98.56 376 PHE A N 1
ATOM 3038 C CA . PHE A 1 376 ? 12.937 -19.906 8.104 1.00 98.56 376 PHE A CA 1
ATOM 3039 C C . PHE A 1 376 ? 13.434 -18.871 9.124 1.00 98.56 376 PHE A C 1
ATOM 3041 O O . PHE A 1 376 ? 13.262 -17.670 8.927 1.00 98.56 376 PHE A O 1
ATOM 3048 N N . ALA A 1 377 ? 14.076 -19.321 10.207 1.00 98.06 377 ALA A N 1
ATOM 3049 C CA . ALA A 1 377 ? 14.611 -18.427 11.228 1.00 98.06 377 ALA A CA 1
ATOM 3050 C C . ALA A 1 377 ? 15.719 -17.513 10.680 1.00 98.06 377 ALA A C 1
ATOM 3052 O O . ALA A 1 377 ? 15.767 -16.343 11.055 1.00 98.06 377 ALA A O 1
ATOM 3053 N N . GLU A 1 378 ? 16.576 -18.022 9.790 1.00 98.25 378 GLU A N 1
ATOM 3054 C CA . GLU A 1 378 ? 17.622 -17.245 9.116 1.00 98.25 378 GLU A CA 1
ATOM 3055 C C . GLU A 1 378 ? 17.027 -16.091 8.296 1.00 98.25 378 GLU A C 1
ATOM 3057 O O . GLU A 1 378 ? 17.414 -14.941 8.499 1.00 98.25 378 GLU A O 1
ATOM 3062 N N . ILE A 1 379 ? 16.057 -16.369 7.414 1.00 97.94 379 ILE A N 1
ATOM 3063 C CA . ILE A 1 379 ? 15.448 -15.328 6.569 1.00 97.94 379 ILE A CA 1
ATOM 3064 C C . ILE A 1 379 ? 14.559 -14.376 7.381 1.00 97.94 379 ILE A C 1
ATOM 3066 O O . ILE A 1 379 ? 14.559 -13.172 7.137 1.00 97.94 379 ILE A O 1
ATOM 3070 N N . ALA A 1 380 ? 13.868 -14.865 8.416 1.00 97.50 380 ALA A N 1
ATOM 3071 C CA . ALA A 1 380 ? 13.066 -14.021 9.299 1.00 97.50 380 ALA A CA 1
ATOM 3072 C C . ALA A 1 380 ? 13.924 -13.002 10.073 1.00 97.50 380 ALA A C 1
ATOM 3074 O O . ALA A 1 380 ? 13.455 -11.902 10.351 1.00 97.50 380 ALA A O 1
ATOM 3075 N N . GLN A 1 381 ? 15.181 -13.336 10.396 1.00 96.75 381 GLN A N 1
ATOM 3076 C CA . GLN A 1 381 ? 16.121 -12.428 11.072 1.00 96.75 381 GLN A CA 1
ATOM 3077 C C . GLN A 1 381 ? 16.653 -11.301 10.172 1.00 96.75 381 GLN A C 1
ATOM 3079 O O . GLN A 1 381 ? 17.205 -10.325 10.687 1.00 96.75 381 GLN A O 1
ATOM 3084 N N . LYS A 1 382 ? 16.504 -11.412 8.846 1.00 97.38 382 LYS A N 1
ATOM 3085 C CA . LYS A 1 382 ? 16.862 -10.346 7.890 1.00 97.38 382 LYS A CA 1
ATOM 3086 C C . LYS A 1 382 ? 15.885 -9.172 7.953 1.00 97.38 382 LYS A C 1
ATOM 3088 O O . LYS A 1 382 ? 16.256 -8.019 7.717 1.00 97.38 382 LYS A O 1
ATOM 3093 N N . LEU A 1 383 ? 14.644 -9.472 8.319 1.00 97.31 383 LEU A N 1
ATOM 3094 C CA . LEU A 1 383 ? 13.564 -8.509 8.462 1.00 97.31 383 LEU A CA 1
ATOM 3095 C C . LEU A 1 383 ? 13.602 -7.855 9.844 1.00 97.31 383 LEU A C 1
ATOM 3097 O O . LEU A 1 383 ? 14.024 -8.459 10.833 1.00 97.31 383 LEU A O 1
ATOM 3101 N N . ARG A 1 384 ? 13.142 -6.606 9.931 1.00 95.00 384 ARG A N 1
ATOM 3102 C CA . ARG A 1 384 ? 13.047 -5.880 11.204 1.00 95.00 384 ARG A CA 1
ATOM 3103 C C . ARG A 1 384 ? 11.678 -5.243 11.355 1.00 95.00 384 ARG A C 1
ATOM 3105 O O . ARG A 1 384 ? 11.095 -4.756 10.398 1.00 95.00 384 ARG A O 1
ATOM 3112 N N . GLU A 1 385 ? 11.207 -5.196 12.594 1.00 95.06 385 GLU A N 1
ATOM 3113 C CA . GLU A 1 385 ? 10.050 -4.396 12.978 1.00 95.06 385 GLU A CA 1
ATOM 3114 C C . GLU A 1 385 ? 10.417 -2.901 12.906 1.00 95.06 385 GLU A C 1
ATOM 3116 O O . GLU A 1 385 ? 11.137 -2.369 13.766 1.00 95.06 385 GLU A O 1
ATOM 3121 N N . GLU A 1 386 ? 9.968 -2.245 11.835 1.00 93.56 386 GLU A N 1
ATOM 3122 C CA . GLU A 1 386 ? 10.260 -0.839 11.528 1.00 93.56 386 GLU A CA 1
ATOM 3123 C C . GLU A 1 386 ? 9.165 0.142 11.969 1.00 93.56 386 GLU A C 1
ATOM 3125 O O . GLU A 1 386 ? 9.321 1.346 11.756 1.00 93.56 386 GLU A O 1
ATOM 3130 N N . TYR A 1 387 ? 8.107 -0.344 12.629 1.00 91.06 387 TYR A N 1
ATOM 3131 C CA . TYR A 1 387 ? 6.989 0.471 13.101 1.00 91.06 387 TYR A CA 1
ATOM 3132 C C . TYR A 1 387 ? 6.876 0.463 14.630 1.00 91.06 387 TYR A C 1
ATOM 3134 O O . TYR A 1 387 ? 7.198 1.459 15.271 1.00 91.06 387 TYR A O 1
ATOM 3142 N N . TYR A 1 388 ? 6.523 -0.675 15.237 1.00 95.31 388 TYR A N 1
ATOM 3143 C CA . TYR A 1 388 ? 6.291 -0.806 16.681 1.00 95.31 388 TYR A CA 1
ATOM 3144 C C . TYR A 1 388 ? 7.439 -1.526 17.379 1.00 95.31 388 TYR A C 1
ATOM 3146 O O . TYR A 1 388 ? 7.332 -2.685 17.773 1.00 95.31 388 TYR A O 1
ATOM 3154 N N . SER A 1 389 ? 8.552 -0.825 17.581 1.00 95.44 389 SER A N 1
ATOM 3155 C CA . SER A 1 389 ? 9.653 -1.325 18.412 1.00 95.44 389 SER A CA 1
ATOM 3156 C C . SER A 1 389 ? 10.102 -0.299 19.457 1.00 95.44 389 SER A C 1
ATOM 3158 O O . SER A 1 389 ? 9.891 0.906 19.264 1.00 95.44 389 SER A O 1
ATOM 3160 N N . PRO A 1 390 ? 10.749 -0.732 20.563 1.00 95.88 390 PRO A N 1
ATOM 3161 C CA . PRO A 1 390 ? 11.159 0.176 21.637 1.00 95.88 390 PRO A CA 1
ATOM 3162 C C . PRO A 1 390 ? 12.061 1.317 21.155 1.00 95.88 390 PRO A C 1
ATOM 3164 O O . PRO A 1 390 ? 11.903 2.456 21.588 1.00 95.88 390 PRO A O 1
ATOM 3167 N N . ARG A 1 391 ? 12.961 1.035 20.199 1.00 95.81 391 ARG A N 1
ATOM 3168 C CA . ARG A 1 391 ? 13.872 2.041 19.622 1.00 95.81 391 ARG A CA 1
ATOM 3169 C C . ARG A 1 391 ? 13.137 3.152 18.859 1.00 95.81 391 ARG A C 1
ATOM 3171 O O . ARG A 1 391 ? 13.701 4.221 18.669 1.00 95.81 391 ARG A O 1
ATOM 3178 N N . LEU A 1 392 ? 11.909 2.891 18.407 1.00 96.12 392 LEU A N 1
ATOM 3179 C CA . LEU A 1 392 ? 11.129 3.776 17.535 1.00 96.12 392 LEU A CA 1
ATOM 3180 C C . LEU A 1 392 ? 10.044 4.554 18.271 1.00 96.12 392 LEU A C 1
ATOM 3182 O O . LEU A 1 392 ? 9.451 5.472 17.710 1.00 96.12 392 LEU A O 1
ATOM 3186 N N . LYS A 1 393 ? 9.833 4.253 19.554 1.00 95.88 393 LYS A N 1
ATOM 3187 C CA . LYS A 1 393 ? 8.851 4.952 20.380 1.00 95.88 393 LYS A CA 1
ATOM 3188 C C . LYS A 1 393 ? 9.046 6.475 20.383 1.00 95.88 393 LYS A C 1
ATOM 3190 O O . LYS A 1 393 ? 8.051 7.171 20.202 1.00 95.88 393 LYS A O 1
ATOM 3195 N N . PRO A 1 394 ? 10.274 7.025 20.512 1.00 95.50 394 PRO A N 1
ATOM 3196 C CA . PRO A 1 394 ? 10.469 8.476 20.467 1.00 95.50 394 PRO A CA 1
ATOM 3197 C C . PRO A 1 394 ? 10.117 9.110 19.116 1.00 95.50 394 PRO A C 1
ATOM 3199 O O . PRO A 1 394 ? 9.808 10.293 19.070 1.00 95.50 394 PRO A O 1
ATOM 3202 N N . TRP A 1 395 ? 10.172 8.337 18.027 1.00 94.94 395 TRP A N 1
ATOM 3203 C CA . TRP A 1 395 ? 9.856 8.811 16.679 1.00 94.94 395 TRP A CA 1
ATOM 3204 C C . TRP A 1 395 ? 8.344 8.858 16.426 1.00 94.94 395 TRP A C 1
ATOM 3206 O O . TRP A 1 395 ? 7.855 9.817 15.838 1.00 94.94 395 TRP A O 1
ATOM 3216 N N . TYR A 1 396 ? 7.601 7.852 16.897 1.00 94.75 396 TYR A N 1
ATOM 3217 C CA . TYR A 1 396 ? 6.206 7.650 16.491 1.00 94.75 396 TYR A CA 1
ATOM 3218 C C . TYR A 1 396 ? 5.161 7.976 17.570 1.00 94.75 396 TYR A C 1
ATOM 3220 O O . TYR A 1 396 ? 4.034 8.350 17.257 1.00 94.75 396 TYR A O 1
ATOM 3228 N N . ASN A 1 397 ? 5.499 7.857 18.858 1.00 94.50 397 ASN A N 1
ATOM 3229 C CA . ASN A 1 397 ? 4.500 7.869 19.935 1.00 94.50 397 ASN A CA 1
ATOM 3230 C C . ASN A 1 397 ? 3.725 9.192 20.057 1.00 94.50 397 ASN A C 1
ATOM 3232 O O . ASN A 1 397 ? 2.552 9.184 20.423 1.00 94.50 397 ASN A O 1
ATOM 3236 N N . ASP A 1 398 ? 4.346 10.333 19.756 1.00 94.25 398 ASP A N 1
ATOM 3237 C CA . ASP A 1 398 ? 3.636 11.616 19.794 1.00 94.25 398 ASP A CA 1
ATOM 3238 C C . ASP A 1 398 ? 2.645 11.762 18.637 1.00 94.25 398 ASP A C 1
ATOM 3240 O O . ASP A 1 398 ? 1.559 12.306 18.834 1.00 94.25 398 ASP A O 1
ATOM 3244 N N . PHE A 1 399 ? 2.955 11.189 17.474 1.00 93.81 399 PHE A N 1
ATOM 3245 C CA . PHE A 1 399 ? 2.008 11.090 16.371 1.00 93.81 399 PHE A CA 1
ATOM 3246 C C . PHE A 1 399 ? 0.869 10.107 16.682 1.00 93.81 399 PHE A C 1
ATOM 3248 O O . PHE A 1 399 ? -0.299 10.434 16.490 1.00 93.81 399 PHE A O 1
ATOM 3255 N N . LEU A 1 400 ? 1.160 8.965 17.311 1.00 95.38 400 LEU A N 1
ATOM 3256 C CA . LEU A 1 400 ? 0.119 8.053 17.800 1.00 95.38 400 LEU A CA 1
ATOM 3257 C C . LEU A 1 400 ? -0.861 8.748 18.765 1.00 95.38 400 LEU A C 1
ATOM 3259 O O . LEU A 1 400 ? -2.068 8.507 18.723 1.00 95.38 400 LEU A O 1
ATOM 3263 N N . LYS A 1 401 ? -0.382 9.655 19.625 1.00 94.81 401 LYS A N 1
ATOM 3264 C CA . LYS A 1 401 ? -1.261 10.425 20.524 1.00 94.81 401 LYS A CA 1
ATOM 3265 C C . LYS A 1 401 ? -2.231 11.330 19.762 1.00 94.81 401 LYS A C 1
ATOM 3267 O O . LYS A 1 401 ? -3.367 11.474 20.214 1.00 94.81 401 LYS A O 1
ATOM 3272 N N . THR A 1 402 ? -1.835 11.922 18.631 1.00 93.75 402 THR A N 1
ATOM 3273 C CA . THR A 1 402 ? -2.758 12.743 17.825 1.00 93.75 402 THR A CA 1
ATOM 3274 C C . THR A 1 402 ? -3.838 11.874 17.177 1.00 93.75 402 THR A C 1
ATOM 3276 O O . THR A 1 402 ? -5.015 12.232 17.224 1.00 93.75 402 THR A O 1
ATOM 3279 N N . GLN A 1 403 ? -3.480 10.682 16.693 1.00 94.81 403 GLN A N 1
ATOM 3280 C CA . GLN A 1 403 ? -4.428 9.691 16.167 1.00 94.81 403 GLN A CA 1
ATOM 3281 C C . GLN A 1 403 ? -5.437 9.241 17.234 1.00 94.81 403 GLN A C 1
ATOM 3283 O O . GLN A 1 403 ? -6.640 9.186 16.977 1.00 94.81 403 GLN A O 1
ATOM 3288 N N . ILE A 1 404 ? -4.972 8.988 18.465 1.00 96.31 404 ILE A N 1
ATOM 3289 C CA . ILE A 1 404 ? -5.833 8.643 19.607 1.00 96.31 404 ILE A CA 1
ATOM 3290 C C . ILE A 1 404 ? -6.872 9.743 19.866 1.00 96.31 404 ILE A C 1
ATOM 3292 O O . ILE A 1 404 ? -8.028 9.431 20.152 1.00 96.31 404 ILE A O 1
ATOM 3296 N N . VAL A 1 405 ? -6.492 11.021 19.763 1.00 95.88 405 VAL A N 1
ATOM 3297 C CA . VAL A 1 405 ? -7.430 12.148 19.923 1.00 95.88 405 VAL A CA 1
ATOM 3298 C C . VAL A 1 405 ? -8.502 12.127 18.834 1.00 95.88 405 VAL A C 1
ATOM 3300 O O . VAL A 1 405 ? -9.683 12.263 19.154 1.00 95.88 405 VAL A O 1
ATOM 3303 N N . VAL A 1 406 ? -8.121 11.902 17.573 1.00 95.81 406 VAL A N 1
ATOM 3304 C CA . VAL A 1 406 ? -9.073 11.803 16.451 1.00 95.81 406 VAL A CA 1
ATOM 3305 C C . VAL A 1 406 ? -10.026 10.621 16.632 1.00 95.81 406 VAL A C 1
ATOM 3307 O O . VAL A 1 406 ? -11.234 10.779 16.456 1.00 95.81 406 VAL A O 1
ATOM 3310 N N . ALA A 1 407 ? -9.517 9.460 17.052 1.00 96.81 407 ALA A N 1
ATOM 3311 C CA . ALA A 1 407 ? -10.349 8.300 17.355 1.00 96.81 407 ALA A CA 1
ATOM 3312 C C . ALA A 1 407 ? -11.334 8.601 18.497 1.00 96.81 407 ALA A C 1
ATOM 3314 O O . ALA A 1 407 ? -12.535 8.376 18.353 1.00 96.81 407 ALA A O 1
ATOM 3315 N N . LYS A 1 408 ? -10.868 9.182 19.610 1.00 97.06 408 LYS A N 1
ATOM 3316 C CA . LYS A 1 408 ? -11.738 9.554 20.739 1.00 97.06 408 LYS A CA 1
ATOM 3317 C C . LYS A 1 408 ? -12.838 10.533 20.333 1.00 97.06 408 LYS A C 1
ATOM 3319 O O . LYS A 1 408 ? -13.978 10.344 20.747 1.00 97.06 408 LYS A O 1
ATOM 3324 N N . ASP A 1 409 ? -12.519 11.535 19.514 1.00 97.31 409 ASP A N 1
ATOM 3325 C CA . ASP A 1 409 ? -13.511 12.479 18.986 1.00 97.31 409 ASP A CA 1
ATOM 3326 C C . ASP A 1 409 ? -14.562 11.778 18.110 1.00 97.31 409 ASP A C 1
ATOM 3328 O O . ASP A 1 409 ? -15.761 12.001 18.291 1.00 97.31 409 ASP A O 1
ATOM 3332 N N . ALA A 1 410 ? -14.130 10.889 17.209 1.00 96.88 410 ALA A N 1
ATOM 3333 C CA . ALA A 1 410 ? -15.034 10.143 16.339 1.00 96.88 410 ALA A CA 1
ATOM 3334 C C . ALA A 1 410 ? -16.018 9.275 17.137 1.00 96.88 410 ALA A C 1
ATOM 3336 O O . ALA A 1 410 ? -17.230 9.365 16.941 1.00 96.88 410 ALA A O 1
ATOM 3337 N N . ILE A 1 411 ? -15.513 8.480 18.083 1.00 97.06 411 ILE A N 1
ATOM 3338 C CA . ILE A 1 411 ? -16.346 7.589 18.898 1.00 97.06 411 ILE A CA 1
ATOM 3339 C C . ILE A 1 411 ? -17.240 8.390 19.855 1.00 97.06 411 ILE A C 1
ATOM 3341 O O . ILE A 1 411 ? -18.419 8.066 19.978 1.00 97.06 411 ILE A O 1
ATOM 3345 N N . GLY A 1 412 ? -16.726 9.448 20.490 1.00 97.25 412 GLY A N 1
ATOM 3346 C CA . GLY A 1 412 ? -17.505 10.276 21.417 1.00 97.25 412 GLY A CA 1
ATOM 3347 C C . GLY A 1 412 ? -18.677 11.005 20.749 1.00 97.25 412 GLY A C 1
ATOM 3348 O O . GLY A 1 412 ? -19.672 11.304 21.405 1.00 97.25 412 GLY A O 1
ATOM 3349 N N . LYS A 1 413 ? -18.599 11.263 19.437 1.00 97.38 413 LYS A N 1
ATOM 3350 C CA . LYS A 1 413 ? -19.702 11.845 18.654 1.00 97.38 413 LYS A CA 1
ATOM 3351 C C . LYS A 1 413 ? -20.710 10.807 18.170 1.00 97.38 413 LYS A C 1
ATOM 3353 O O . LYS A 1 413 ? -21.906 11.081 18.199 1.00 97.38 413 LYS A O 1
ATOM 3358 N N . GLU A 1 414 ? -20.246 9.646 17.711 1.00 97.62 414 GLU A N 1
ATOM 3359 C CA . GLU A 1 414 ? -21.121 8.656 17.066 1.00 97.62 414 GLU A CA 1
ATOM 3360 C C . GLU A 1 414 ? -21.706 7.619 18.041 1.00 97.62 414 GLU A C 1
ATOM 3362 O O . GLU A 1 414 ? -22.794 7.101 17.797 1.00 97.62 414 GLU A O 1
ATOM 3367 N N . TYR A 1 415 ? -21.034 7.337 19.163 1.00 96.31 415 TYR A N 1
ATOM 3368 C CA . TYR A 1 415 ? -21.442 6.324 20.148 1.00 96.31 415 TYR A CA 1
ATOM 3369 C C . TYR A 1 415 ? -21.335 6.791 21.624 1.00 96.31 415 TYR A C 1
ATOM 3371 O O . TYR A 1 415 ? -20.840 6.023 22.462 1.00 96.31 415 TYR A O 1
ATOM 3379 N N . PRO A 1 416 ? -21.815 7.999 21.988 1.00 97.12 416 PRO A N 1
ATOM 3380 C CA . PRO A 1 416 ? -21.666 8.547 23.340 1.00 97.12 416 PRO A CA 1
ATOM 3381 C C . PRO A 1 416 ? -22.378 7.704 24.407 1.00 97.12 416 PRO A C 1
ATOM 3383 O O . PRO A 1 416 ? -23.540 7.327 24.251 1.00 97.12 416 PRO A O 1
ATOM 3386 N N . GLY A 1 417 ? -21.699 7.442 25.524 1.00 96.00 417 GLY A N 1
ATOM 3387 C CA . GLY A 1 417 ? -22.233 6.726 26.685 1.00 96.00 417 GLY A CA 1
ATOM 3388 C C . GLY A 1 417 ? -22.507 5.239 26.445 1.00 96.00 417 GLY A C 1
ATOM 3389 O O . GLY A 1 417 ? -23.227 4.614 27.223 1.00 96.00 417 GLY A O 1
ATOM 3390 N N . THR A 1 418 ? -21.977 4.664 25.364 1.00 97.81 418 THR A N 1
ATOM 3391 C CA . THR A 1 418 ? -22.191 3.254 25.013 1.00 97.81 418 THR A CA 1
ATOM 3392 C C . THR A 1 418 ? -21.045 2.360 25.494 1.00 97.81 418 THR A C 1
ATOM 3394 O O . THR A 1 418 ? -19.933 2.819 25.757 1.00 97.81 418 THR A O 1
ATOM 3397 N N . LYS A 1 419 ? -21.277 1.039 25.510 1.00 96.69 419 LYS A N 1
ATOM 3398 C CA . LYS A 1 419 ? -20.224 0.037 25.762 1.00 96.69 419 LYS A CA 1
ATOM 3399 C C . LYS A 1 419 ? -19.056 0.139 24.766 1.00 96.69 419 LYS A C 1
ATOM 3401 O O . LYS A 1 419 ? -17.932 -0.215 25.106 1.00 96.69 419 LYS A O 1
ATOM 3406 N N . ILE A 1 420 ? -19.310 0.620 23.545 1.00 97.00 420 ILE A N 1
ATOM 3407 C CA . ILE A 1 420 ? -18.281 0.801 22.510 1.00 97.00 420 ILE A CA 1
ATOM 3408 C C . ILE A 1 420 ? -17.313 1.911 22.926 1.00 97.00 420 ILE A C 1
ATOM 3410 O O . ILE A 1 420 ? -16.100 1.726 22.847 1.00 97.00 420 ILE A O 1
ATOM 3414 N N . GLU A 1 421 ? -17.835 3.038 23.422 1.00 97.31 421 GLU A N 1
ATOM 3415 C CA . GLU A 1 421 ? -17.005 4.119 23.960 1.00 97.31 421 GLU A CA 1
ATOM 3416 C C . GLU A 1 421 ? -16.209 3.654 25.184 1.00 97.31 421 GLU A C 1
ATOM 3418 O O . GLU A 1 421 ? -15.008 3.906 25.254 1.00 97.31 421 GLU A O 1
ATOM 3423 N N . GLU A 1 422 ? -16.831 2.912 26.105 1.00 97.19 422 GLU A N 1
ATOM 3424 C CA . GLU A 1 422 ? -16.145 2.346 27.274 1.00 97.19 422 GLU A CA 1
ATOM 3425 C C . GLU A 1 422 ? -14.962 1.451 26.864 1.00 97.19 422 GLU A C 1
ATOM 3427 O O . GLU A 1 422 ? -13.842 1.625 27.352 1.00 97.19 422 GLU A O 1
ATOM 3432 N N . LYS A 1 423 ? -15.188 0.524 25.925 1.00 97.06 423 LYS A N 1
ATOM 3433 C CA . LYS A 1 423 ? -14.161 -0.399 25.424 1.00 97.06 423 LYS A CA 1
ATOM 3434 C C . LYS A 1 423 ? -13.054 0.317 24.663 1.00 97.06 423 LYS A C 1
ATOM 3436 O O . LYS A 1 423 ? -11.882 -0.003 24.852 1.00 97.06 423 LYS A O 1
ATOM 3441 N N . MET A 1 424 ? -13.399 1.326 23.863 1.00 96.44 424 MET A N 1
ATOM 3442 C CA . MET A 1 424 ? -12.416 2.204 23.230 1.00 96.44 424 MET A CA 1
ATOM 3443 C C . MET A 1 424 ? -11.561 2.918 24.284 1.00 96.44 424 MET A C 1
ATOM 3445 O O . MET A 1 424 ? -10.337 2.886 24.186 1.00 96.44 424 MET A O 1
ATOM 3449 N N . GLN A 1 425 ? -12.163 3.506 25.324 1.00 95.81 425 GLN A N 1
ATOM 3450 C CA . GLN A 1 425 ? -11.403 4.196 26.372 1.00 95.81 425 GLN A CA 1
ATOM 3451 C C . GLN A 1 425 ? -10.475 3.235 27.120 1.00 95.81 425 GLN A C 1
ATOM 3453 O O . GLN A 1 425 ? -9.330 3.597 27.369 1.00 95.81 425 GLN A O 1
ATOM 3458 N N . GLN A 1 426 ? -10.925 2.014 27.427 1.00 95.50 426 GLN A N 1
ATOM 3459 C CA . GLN A 1 426 ? -10.085 0.971 28.031 1.00 95.50 426 GLN A CA 1
ATOM 3460 C C . GLN A 1 426 ? -8.907 0.599 27.119 1.00 95.50 426 GLN A C 1
ATOM 3462 O O . GLN A 1 426 ? -7.761 0.588 27.567 1.00 95.50 426 GLN A O 1
ATOM 3467 N N . PHE A 1 427 ? -9.165 0.357 25.830 1.00 95.50 427 PHE A N 1
ATOM 3468 C CA . PHE A 1 427 ? -8.128 -0.006 24.862 1.00 95.50 427 PHE A CA 1
ATOM 3469 C C . PHE A 1 427 ? -7.126 1.124 24.596 1.00 95.50 427 PHE A C 1
ATOM 3471 O O . PHE A 1 427 ? -5.943 0.858 24.394 1.00 95.50 427 PHE A O 1
ATOM 3478 N N . LEU A 1 428 ? -7.568 2.384 24.608 1.00 94.88 428 LEU A N 1
ATOM 3479 C CA . LEU A 1 428 ? -6.713 3.558 24.403 1.00 94.88 428 LEU A CA 1
ATOM 3480 C C . LEU A 1 428 ? -6.131 4.117 25.715 1.00 94.88 428 LEU A C 1
ATOM 3482 O O . LEU A 1 428 ? -5.383 5.093 25.678 1.00 94.88 428 LEU A O 1
ATOM 3486 N N . ALA A 1 429 ? -6.454 3.540 26.877 1.00 90.94 429 ALA A N 1
ATOM 3487 C CA . ALA A 1 429 ? -5.905 3.966 28.164 1.00 90.94 429 ALA A CA 1
ATOM 3488 C C . ALA A 1 429 ? -4.467 3.470 28.353 1.00 90.94 429 ALA A C 1
ATOM 3490 O O . ALA A 1 429 ? -4.139 2.341 28.000 1.00 90.94 429 ALA A O 1
ATOM 3491 N N . GLY A 1 430 ? -3.602 4.274 28.970 1.00 89.19 430 GLY A N 1
ATOM 3492 C CA . GLY A 1 430 ? -2.197 3.909 29.182 1.00 89.19 430 GLY A CA 1
ATOM 3493 C C . GLY A 1 430 ? -1.361 3.995 27.902 1.00 89.19 430 GLY A C 1
ATOM 3494 O O . GLY A 1 430 ? -1.622 4.837 27.045 1.00 89.19 430 GLY A O 1
ATOM 3495 N N . ASP A 1 431 ? -0.339 3.148 27.791 1.00 92.50 431 ASP A N 1
ATOM 3496 C CA . ASP A 1 431 ? 0.624 3.196 26.690 1.00 92.50 431 ASP A CA 1
ATOM 3497 C C . ASP A 1 431 ? 0.219 2.250 25.551 1.00 92.50 431 ASP A C 1
ATOM 3499 O O . ASP A 1 431 ? 0.516 1.054 25.563 1.00 92.50 431 ASP A O 1
ATOM 3503 N N . LEU A 1 432 ? -0.526 2.784 24.576 1.00 95.50 432 LEU A N 1
ATOM 3504 C CA . LEU A 1 432 ? -0.943 2.006 23.409 1.00 95.50 432 LEU A CA 1
ATOM 3505 C C . LEU A 1 432 ? 0.263 1.536 22.591 1.00 95.50 432 LEU A C 1
ATOM 3507 O O . LEU A 1 432 ? 0.246 0.409 22.108 1.00 95.50 432 LEU A O 1
ATOM 3511 N N . TYR A 1 433 ? 1.307 2.360 22.463 1.00 96.88 433 TYR A N 1
ATOM 3512 C CA . TYR A 1 433 ? 2.486 2.007 21.678 1.00 96.88 433 TYR A CA 1
ATOM 3513 C C . TYR A 1 433 ? 3.162 0.751 22.239 1.00 96.88 433 TYR A C 1
ATOM 3515 O O . TYR A 1 433 ? 3.435 -0.177 21.481 1.00 96.88 433 TYR A O 1
ATOM 3523 N N . ASP A 1 434 ? 3.350 0.666 23.560 1.00 96.44 434 ASP A N 1
ATOM 3524 C CA . ASP A 1 434 ? 3.941 -0.522 24.192 1.00 96.44 434 ASP A CA 1
ATOM 3525 C C . ASP A 1 434 ? 3.097 -1.783 23.979 1.00 96.44 434 ASP A C 1
ATOM 3527 O O . ASP A 1 434 ? 3.643 -2.841 23.671 1.00 96.44 434 ASP A O 1
ATOM 3531 N N . ARG A 1 435 ? 1.763 -1.676 24.021 1.00 95.00 435 ARG A N 1
ATOM 3532 C CA . ARG A 1 435 ? 0.888 -2.810 23.675 1.00 95.00 435 ARG A CA 1
ATOM 3533 C C . ARG A 1 435 ? 1.051 -3.258 22.223 1.00 95.00 435 ARG A C 1
ATOM 3535 O O . ARG A 1 435 ? 1.003 -4.452 21.940 1.00 95.00 435 ARG A O 1
ATOM 3542 N N . MET A 1 436 ? 1.259 -2.329 21.291 1.00 96.94 436 MET A N 1
ATOM 3543 C CA . MET A 1 436 ? 1.520 -2.679 19.890 1.00 96.94 436 MET A CA 1
ATOM 3544 C C . MET A 1 436 ? 2.890 -3.360 19.719 1.00 96.94 436 MET A C 1
ATOM 3546 O O . MET A 1 436 ? 3.008 -4.298 18.925 1.00 96.94 436 MET A O 1
ATOM 3550 N N . ILE A 1 437 ? 3.906 -2.971 20.506 1.00 97.12 437 ILE A N 1
ATOM 3551 C CA . ILE A 1 437 ? 5.192 -3.692 20.578 1.00 97.12 437 ILE A CA 1
ATOM 3552 C C . ILE A 1 437 ? 4.963 -5.131 21.057 1.00 97.12 437 ILE A C 1
ATOM 3554 O O . ILE A 1 437 ? 5.464 -6.069 20.439 1.00 97.12 437 ILE A O 1
ATOM 3558 N N . GLU A 1 438 ? 4.199 -5.326 22.136 1.00 95.44 438 GLU A N 1
ATOM 3559 C CA . GLU A 1 438 ? 3.925 -6.659 22.692 1.00 95.44 438 GLU A CA 1
ATOM 3560 C C . GLU A 1 438 ? 3.295 -7.599 21.657 1.00 95.44 438 GLU A C 1
ATOM 3562 O O . GLU A 1 438 ? 3.670 -8.770 21.580 1.00 95.44 438 GLU A O 1
ATOM 3567 N N . ILE A 1 439 ? 2.370 -7.090 20.836 1.00 95.94 439 ILE A N 1
ATOM 3568 C CA . ILE A 1 439 ? 1.699 -7.888 19.804 1.00 95.94 439 ILE A CA 1
ATOM 3569 C C . ILE A 1 439 ? 2.644 -8.208 18.640 1.00 95.94 439 ILE A C 1
ATOM 3571 O O . ILE A 1 439 ? 2.725 -9.361 18.220 1.00 95.94 439 ILE A O 1
ATOM 3575 N N . THR A 1 440 ? 3.388 -7.222 18.135 1.00 95.88 440 THR A N 1
ATOM 3576 C CA . THR A 1 440 ? 4.323 -7.423 17.008 1.00 95.88 440 THR A CA 1
ATOM 3577 C C . THR A 1 440 ? 5.497 -8.334 17.360 1.00 95.88 440 THR A C 1
ATOM 3579 O O . THR A 1 440 ? 5.987 -9.061 16.502 1.00 95.88 440 THR A O 1
ATOM 3582 N N . HIS A 1 441 ? 5.915 -8.354 18.628 1.00 94.88 441 HIS A N 1
ATOM 3583 C CA . HIS A 1 441 ? 6.997 -9.210 19.122 1.00 94.88 441 HIS A CA 1
ATOM 3584 C C . HIS A 1 441 ? 6.495 -10.544 19.699 1.00 94.88 441 HIS A C 1
ATOM 3586 O O . HIS A 1 441 ? 7.293 -11.348 20.200 1.00 94.88 441 HIS A O 1
ATOM 3592 N N . ALA A 1 442 ? 5.185 -10.803 19.648 1.00 91.44 442 ALA A N 1
ATOM 3593 C CA . ALA A 1 442 ? 4.607 -12.029 20.167 1.00 91.44 442 ALA A CA 1
ATOM 3594 C C . ALA A 1 442 ? 5.105 -13.250 19.381 1.00 91.44 442 ALA A C 1
ATOM 3596 O O . ALA A 1 442 ? 4.945 -13.360 18.164 1.00 91.44 442 ALA A O 1
ATOM 3597 N N . LYS A 1 443 ? 5.670 -14.219 20.107 1.00 89.69 443 LYS A N 1
ATOM 3598 C CA . LYS A 1 443 ? 6.068 -15.510 19.542 1.00 89.69 443 LYS A CA 1
ATOM 3599 C C . LYS A 1 443 ? 4.891 -16.472 19.597 1.00 89.69 443 LYS A C 1
ATOM 3601 O O . LYS A 1 443 ? 4.489 -16.898 20.678 1.00 89.69 443 LYS A O 1
ATOM 3606 N N . SER A 1 444 ? 4.373 -16.824 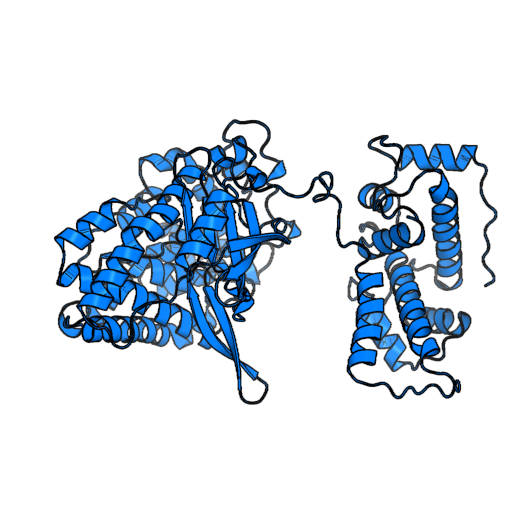18.429 1.00 94.12 444 SER A N 1
ATOM 3607 C CA . SER A 1 444 ? 3.274 -17.766 18.252 1.00 94.12 444 SER A CA 1
ATOM 3608 C C . SER A 1 444 ? 3.716 -18.950 17.379 1.00 94.12 444 SER A C 1
ATOM 3610 O O . SER A 1 444 ? 4.547 -18.789 16.471 1.00 94.12 444 SER A O 1
ATOM 3612 N N . PRO A 1 445 ? 3.153 -20.157 17.581 1.00 95.25 445 PRO A N 1
ATOM 3613 C CA . PRO A 1 445 ? 3.222 -21.220 16.580 1.00 95.25 445 PRO A CA 1
ATOM 3614 C C . PRO A 1 445 ? 2.776 -20.736 15.193 1.00 95.25 445 PRO A C 1
ATOM 3616 O O . PRO A 1 445 ? 3.362 -21.149 14.196 1.00 95.25 445 PRO A O 1
ATOM 3619 N N . LEU A 1 446 ? 1.853 -19.771 15.145 1.00 97.62 446 LEU A N 1
ATOM 3620 C CA . LEU A 1 446 ? 1.327 -19.151 13.930 1.00 97.62 446 LEU A CA 1
ATOM 3621 C C . LEU A 1 446 ? 2.058 -17.860 13.530 1.00 97.62 446 LEU A C 1
ATOM 3623 O O . LEU A 1 446 ? 1.534 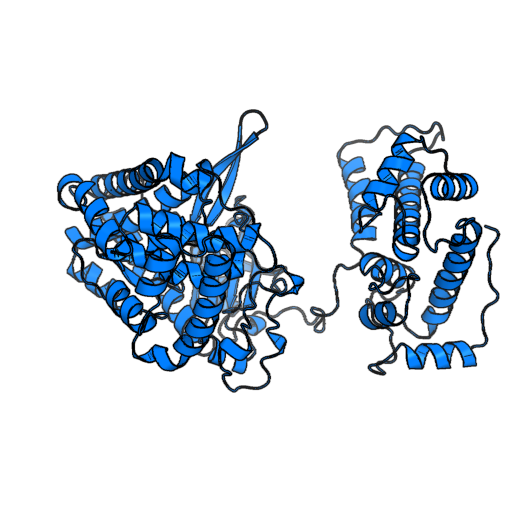-17.068 12.754 1.00 97.62 446 LEU A O 1
ATOM 3627 N N . SER A 1 447 ? 3.266 -17.619 14.051 1.00 97.81 447 SER A N 1
ATOM 3628 C CA . SER A 1 447 ? 4.124 -16.551 13.527 1.00 97.81 447 SER A CA 1
ATOM 3629 C C . SER A 1 447 ? 4.647 -16.906 12.135 1.00 97.81 447 SER A C 1
ATOM 3631 O O . SER A 1 447 ? 5.191 -18.000 11.951 1.00 97.81 447 SER A O 1
ATOM 3633 N N . VAL A 1 448 ? 4.529 -15.957 11.212 1.00 98.38 448 VAL A N 1
ATOM 3634 C CA . VAL A 1 448 ? 4.902 -16.024 9.797 1.00 98.38 448 VAL A CA 1
ATOM 3635 C C . VAL A 1 448 ? 5.695 -14.783 9.417 1.00 98.38 448 VAL A C 1
ATOM 3637 O O . VAL A 1 448 ? 5.548 -13.740 10.047 1.00 98.38 448 VAL A O 1
ATOM 3640 N N . ILE A 1 449 ? 6.500 -14.876 8.362 1.00 98.50 449 ILE A N 1
ATOM 3641 C CA . ILE A 1 449 ? 6.862 -13.693 7.575 1.00 98.50 449 ILE A CA 1
ATOM 3642 C C . ILE A 1 449 ? 5.578 -13.188 6.914 1.00 98.50 449 ILE A C 1
ATOM 3644 O O . ILE A 1 449 ? 5.047 -13.873 6.040 1.00 98.50 449 ILE A O 1
ATOM 3648 N N . GLY A 1 450 ? 5.071 -12.061 7.407 1.00 97.12 450 GLY A N 1
ATOM 3649 C CA . GLY A 1 450 ? 3.851 -11.401 6.950 1.00 97.12 450 GLY A CA 1
ATOM 3650 C C . GLY A 1 450 ? 4.142 -10.078 6.249 1.00 97.12 450 GLY A C 1
ATOM 3651 O O . GLY A 1 450 ? 5.268 -9.578 6.284 1.00 97.12 450 GLY A O 1
ATOM 3652 N N . HIS A 1 451 ? 3.117 -9.525 5.612 1.00 97.44 451 HIS A N 1
ATOM 3653 C CA . HIS A 1 451 ? 3.188 -8.336 4.766 1.00 97.44 451 HIS A CA 1
ATOM 3654 C C . HIS A 1 451 ? 3.393 -7.057 5.583 1.00 97.44 451 HIS A C 1
ATOM 3656 O O . HIS A 1 451 ? 4.200 -6.200 5.234 1.00 97.44 451 HIS A O 1
ATOM 3662 N N . GLY A 1 452 ? 2.662 -6.916 6.689 1.00 94.00 452 GLY A N 1
ATOM 3663 C CA . GLY A 1 452 ? 2.735 -5.775 7.595 1.00 94.00 452 GLY A CA 1
ATOM 3664 C C . GLY A 1 452 ? 2.028 -4.502 7.121 1.00 94.00 452 GLY A C 1
ATOM 3665 O O . GLY A 1 452 ? 1.701 -3.683 7.975 1.00 94.00 452 GLY A O 1
ATOM 3666 N N . ASP A 1 453 ? 1.762 -4.332 5.817 1.00 91.75 453 ASP A N 1
ATOM 3667 C CA . ASP A 1 453 ? 1.079 -3.144 5.264 1.00 91.75 453 ASP A CA 1
ATOM 3668 C C . ASP A 1 453 ? -0.200 -3.465 4.457 1.00 91.75 453 ASP A C 1
ATOM 3670 O O . ASP A 1 453 ? -0.339 -3.137 3.280 1.00 91.75 453 ASP A O 1
ATOM 3674 N N . GLY A 1 454 ? -1.118 -4.227 5.052 1.00 89.75 454 GLY A N 1
ATOM 3675 C CA . GLY A 1 454 ? -2.325 -4.750 4.398 1.00 89.75 454 GLY A CA 1
ATOM 3676 C C . GLY A 1 454 ? -3.456 -3.742 4.131 1.00 89.75 454 GLY A C 1
ATOM 3677 O O . GLY A 1 454 ? -4.612 -4.084 4.358 1.00 89.75 454 GLY A O 1
ATOM 3678 N N . TRP A 1 455 ? -3.180 -2.528 3.652 1.00 87.81 455 TRP A N 1
ATOM 3679 C CA . TRP A 1 455 ? -4.213 -1.563 3.228 1.00 87.81 455 TRP A CA 1
ATOM 3680 C C . TRP A 1 455 ? -4.492 -1.596 1.709 1.00 87.81 455 TRP A C 1
ATOM 3682 O O . TRP A 1 455 ? -3.684 -2.090 0.926 1.00 87.81 455 TRP A O 1
ATOM 3692 N N . ALA A 1 456 ? -5.649 -1.075 1.280 1.00 87.38 456 ALA A N 1
ATOM 3693 C CA . ALA A 1 456 ? -6.188 -1.271 -0.075 1.00 87.38 456 ALA A CA 1
ATOM 3694 C C . ALA A 1 456 ? -5.237 -0.897 -1.240 1.00 87.38 456 ALA A C 1
ATOM 3696 O O . ALA A 1 456 ? -5.158 -1.684 -2.184 1.00 87.38 456 ALA A O 1
ATOM 3697 N N . PRO A 1 457 ? -4.480 0.222 -1.197 1.00 85.19 457 PRO A N 1
ATOM 3698 C CA . PRO A 1 457 ? -3.565 0.598 -2.281 1.00 85.19 457 PRO A CA 1
ATOM 3699 C C . PRO A 1 457 ? -2.455 -0.421 -2.576 1.00 85.19 457 PRO A C 1
ATOM 3701 O O . PRO A 1 457 ? -1.947 -0.455 -3.695 1.00 85.19 457 PRO A O 1
ATOM 3704 N N . ASN A 1 458 ? -2.104 -1.267 -1.603 1.00 91.12 458 ASN A N 1
ATOM 3705 C CA . ASN A 1 458 ? -1.045 -2.270 -1.740 1.00 91.12 458 ASN A CA 1
ATOM 3706 C C . ASN A 1 458 ? -1.524 -3.579 -2.392 1.00 91.12 458 ASN A C 1
ATOM 3708 O O . ASN A 1 458 ? -0.742 -4.514 -2.570 1.00 91.12 458 ASN A O 1
ATOM 3712 N N . PHE A 1 459 ? -2.798 -3.647 -2.785 1.00 92.12 459 PHE A N 1
ATOM 3713 C CA . PHE A 1 459 ? -3.363 -4.758 -3.538 1.00 92.12 459 PHE A CA 1
ATOM 3714 C C . PHE A 1 459 ? -3.719 -4.291 -4.948 1.00 92.12 459 PHE A C 1
ATOM 3716 O O . PHE A 1 459 ? -4.690 -3.560 -5.156 1.00 92.12 459 PHE A O 1
ATOM 3723 N N . LEU A 1 460 ? -2.934 -4.729 -5.933 1.00 92.75 460 LEU A N 1
ATOM 3724 C CA . LEU A 1 460 ? -3.219 -4.466 -7.338 1.00 92.75 460 LEU A CA 1
ATOM 3725 C C . LEU A 1 460 ? -4.104 -5.565 -7.907 1.00 92.75 460 LEU A C 1
ATOM 3727 O O . LEU A 1 460 ? -3.838 -6.747 -7.710 1.00 92.75 460 LEU A O 1
ATOM 3731 N N . ILE A 1 461 ? -5.136 -5.180 -8.645 1.00 92.06 461 ILE A N 1
ATOM 3732 C CA . ILE A 1 461 ? -6.215 -6.067 -9.060 1.00 92.06 461 ILE A CA 1
ATOM 3733 C C . ILE A 1 461 ? -6.350 -6.016 -10.569 1.00 92.06 461 ILE A C 1
ATOM 3735 O O . ILE A 1 461 ? -6.345 -4.948 -11.180 1.00 92.06 461 ILE A O 1
ATOM 3739 N N . LYS A 1 462 ? -6.464 -7.195 -11.169 1.00 93.19 462 LYS A N 1
ATOM 3740 C CA . LYS A 1 462 ? -6.769 -7.367 -12.582 1.00 93.19 462 LYS A CA 1
ATOM 3741 C C . LYS A 1 462 ? -8.188 -7.880 -12.714 1.00 93.19 462 LYS A C 1
ATOM 3743 O O . LYS A 1 462 ? -8.618 -8.780 -11.986 1.00 93.19 462 LYS A O 1
ATOM 3748 N N . TYR A 1 463 ? -8.900 -7.296 -13.662 1.00 91.38 463 TYR A N 1
ATOM 3749 C CA . TYR A 1 463 ? -10.324 -7.504 -13.840 1.00 91.38 463 TYR A CA 1
ATOM 3750 C C . TYR A 1 463 ? -10.622 -8.210 -15.151 1.00 91.38 463 TYR A C 1
ATOM 3752 O O . TYR A 1 463 ? -9.934 -7.999 -16.149 1.00 91.38 463 TYR A O 1
ATOM 3760 N N . ASP A 1 464 ? -11.698 -8.984 -15.141 1.00 89.12 464 ASP A N 1
ATOM 3761 C CA . ASP A 1 464 ? -12.336 -9.497 -16.346 1.00 89.12 464 ASP A CA 1
ATOM 3762 C C . ASP A 1 464 ? -13.715 -8.844 -16.535 1.00 89.12 464 ASP A C 1
ATOM 3764 O O . ASP A 1 464 ? -14.232 -8.155 -15.646 1.00 89.12 464 ASP A O 1
ATOM 3768 N N . THR A 1 465 ? -14.308 -9.047 -17.709 1.00 86.56 465 THR A N 1
ATOM 3769 C CA . THR A 1 465 ? -15.678 -8.632 -18.016 1.00 86.56 465 THR A CA 1
ATOM 3770 C C . THR A 1 465 ? -16.575 -9.859 -18.107 1.00 86.56 465 THR A C 1
ATOM 3772 O O . THR A 1 465 ? -16.609 -10.546 -19.126 1.00 86.56 465 THR A O 1
ATOM 3775 N N . GLU A 1 466 ? -17.362 -10.107 -17.063 1.00 82.81 466 GLU A N 1
ATOM 3776 C CA . GLU A 1 466 ? -18.344 -11.192 -17.039 1.00 82.81 466 GLU A CA 1
ATOM 3777 C C . GLU A 1 466 ? -19.756 -10.588 -17.084 1.00 82.81 466 GLU A C 1
ATOM 3779 O O . GLU A 1 466 ? -20.153 -9.811 -16.217 1.00 82.81 466 GLU A O 1
ATOM 3784 N N . GLY A 1 467 ? -20.522 -10.885 -18.141 1.00 78.75 467 GLY A N 1
ATOM 3785 C CA . GLY A 1 467 ? -21.898 -10.381 -18.287 1.00 78.75 467 GLY A CA 1
ATOM 3786 C C . GLY A 1 467 ? -22.029 -8.849 -18.372 1.00 78.75 467 GLY A C 1
ATOM 3787 O O . GLY A 1 467 ? -23.097 -8.316 -18.087 1.00 78.75 467 GLY A O 1
ATOM 3788 N N . GLY A 1 468 ? -20.955 -8.139 -18.742 1.00 78.06 468 GLY A N 1
ATOM 3789 C CA . GLY A 1 468 ? -20.891 -6.671 -18.770 1.00 78.06 468 GLY A CA 1
ATOM 3790 C C . GLY A 1 468 ? -20.538 -6.020 -17.428 1.00 78.06 468 GLY A C 1
ATOM 3791 O O . GLY A 1 468 ? -20.380 -4.802 -17.376 1.00 78.06 468 GLY A O 1
ATOM 3792 N N . ALA A 1 469 ? -20.381 -6.810 -16.361 1.00 77.75 469 ALA A N 1
ATOM 3793 C CA . ALA A 1 469 ? -19.878 -6.352 -15.074 1.00 77.75 469 ALA A CA 1
ATOM 3794 C C . ALA A 1 469 ? -18.369 -6.592 -14.975 1.00 77.75 469 ALA A C 1
ATOM 3796 O O . ALA A 1 469 ? -17.832 -7.575 -15.491 1.00 77.75 469 ALA A O 1
ATOM 3797 N N . ARG A 1 470 ? -17.692 -5.678 -14.286 1.00 82.38 470 ARG A N 1
ATOM 3798 C CA . ARG A 1 470 ? -16.266 -5.766 -14.005 1.00 82.38 470 ARG A CA 1
ATOM 3799 C C . ARG A 1 470 ? -16.048 -6.654 -12.781 1.00 82.38 470 ARG A C 1
ATOM 3801 O O . ARG A 1 470 ? -16.534 -6.315 -11.706 1.00 82.38 470 ARG A O 1
ATOM 3808 N N . VAL A 1 471 ? -15.332 -7.765 -12.934 1.00 87.06 471 VAL A N 1
ATOM 3809 C CA . VAL A 1 471 ? -15.155 -8.757 -11.861 1.00 87.06 471 VAL A CA 1
ATOM 3810 C C . VAL A 1 471 ? -13.669 -8.911 -11.527 1.00 87.06 471 VAL A C 1
ATOM 3812 O O . VAL A 1 471 ? -12.874 -9.120 -12.448 1.00 87.06 471 VAL A O 1
ATOM 3815 N N . PRO A 1 472 ? -13.260 -8.804 -10.247 1.00 91.81 472 PRO A N 1
ATOM 3816 C CA . PRO A 1 472 ? -11.867 -9.005 -9.858 1.00 91.81 472 PRO A CA 1
ATOM 3817 C C . PRO A 1 472 ? -11.464 -10.471 -10.044 1.00 91.81 472 PRO A C 1
ATOM 3819 O O . PRO A 1 472 ? -12.165 -11.379 -9.590 1.00 91.81 472 PRO A O 1
ATOM 3822 N N . LYS A 1 473 ? -10.330 -10.709 -10.714 1.00 91.12 473 LYS A N 1
ATOM 3823 C CA . LYS A 1 473 ? -9.891 -12.056 -11.108 1.00 91.12 473 LYS A CA 1
ATOM 3824 C C . LYS A 1 473 ? -8.568 -12.473 -10.488 1.00 91.12 473 LYS A C 1
ATOM 3826 O O . LYS A 1 473 ? -8.449 -13.590 -9.993 1.00 91.12 473 LYS A O 1
ATOM 3831 N N . GLU A 1 474 ? -7.585 -11.584 -10.538 1.00 92.94 474 GLU A N 1
ATOM 3832 C CA . GLU A 1 474 ? -6.227 -11.831 -10.056 1.00 92.94 474 GLU A CA 1
ATOM 3833 C C . GLU A 1 474 ? -5.778 -10.649 -9.201 1.00 92.94 474 GLU A C 1
ATOM 3835 O O . GLU A 1 474 ? -6.184 -9.510 -9.450 1.00 92.94 474 GLU A O 1
ATOM 3840 N N . MET A 1 475 ? -4.945 -10.919 -8.198 1.00 94.00 475 MET A N 1
ATOM 3841 C CA . MET A 1 475 ? -4.427 -9.896 -7.302 1.00 94.00 475 MET A CA 1
ATOM 3842 C C . MET A 1 475 ? -2.944 -10.093 -7.043 1.00 94.00 475 MET A C 1
ATOM 3844 O O . MET A 1 475 ? -2.499 -11.209 -6.784 1.00 94.00 475 MET A O 1
ATOM 3848 N N . MET A 1 476 ? -2.218 -8.982 -7.057 1.00 96.19 476 MET A N 1
ATOM 3849 C CA . MET A 1 476 ? -0.804 -8.901 -6.724 1.00 96.19 476 MET A CA 1
ATOM 3850 C C . MET A 1 476 ? -0.636 -8.030 -5.488 1.00 96.19 476 MET A C 1
ATOM 3852 O O . MET A 1 476 ? -1.259 -6.973 -5.377 1.00 96.19 476 MET A O 1
ATOM 3856 N N . ILE A 1 477 ? 0.212 -8.481 -4.575 1.00 96.00 477 ILE A N 1
ATOM 3857 C CA . ILE A 1 477 ? 0.584 -7.742 -3.377 1.00 96.00 477 ILE A CA 1
ATOM 3858 C C . ILE A 1 477 ? 1.854 -6.951 -3.696 1.00 96.00 477 ILE A C 1
ATOM 3860 O O . ILE A 1 477 ? 2.795 -7.478 -4.299 1.00 96.00 477 ILE A O 1
ATOM 3864 N N . ILE A 1 478 ? 1.870 -5.674 -3.331 1.00 94.12 478 ILE A N 1
ATOM 3865 C CA . ILE A 1 478 ? 3.017 -4.783 -3.504 1.00 94.12 478 ILE A CA 1
ATOM 3866 C C . ILE A 1 478 ? 3.324 -4.057 -2.195 1.00 94.12 478 ILE A C 1
ATOM 3868 O O . ILE A 1 478 ? 2.482 -3.983 -1.313 1.00 94.12 478 ILE A O 1
ATOM 3872 N N . ASP A 1 479 ? 4.506 -3.447 -2.135 1.00 92.19 479 ASP A N 1
ATOM 3873 C CA . ASP A 1 479 ? 4.970 -2.644 -0.999 1.00 92.19 479 ASP A CA 1
ATOM 3874 C C . ASP A 1 479 ? 5.226 -3.440 0.292 1.00 92.19 479 ASP A C 1
ATOM 3876 O O . ASP A 1 479 ? 4.495 -3.405 1.277 1.00 92.19 479 ASP A O 1
ATOM 3880 N N . PHE A 1 480 ? 6.355 -4.148 0.289 1.00 95.69 480 PHE A N 1
ATOM 3881 C CA . PHE A 1 480 ? 6.778 -5.033 1.375 1.00 95.69 480 PHE A CA 1
ATOM 3882 C C . PHE A 1 480 ? 7.637 -4.314 2.436 1.00 95.69 480 PHE A C 1
ATOM 3884 O O . PHE A 1 480 ? 8.397 -4.954 3.167 1.00 95.69 480 PHE A O 1
ATOM 3891 N N . GLN A 1 481 ? 7.533 -2.985 2.551 1.00 93.75 481 GLN A N 1
ATOM 3892 C CA . GLN A 1 481 ? 8.348 -2.162 3.462 1.00 93.75 481 GLN A CA 1
ATOM 3893 C C . GLN A 1 481 ? 8.127 -2.492 4.939 1.00 93.75 481 GLN A C 1
ATOM 3895 O O . GLN A 1 481 ? 9.053 -2.416 5.752 1.00 93.75 481 GLN A O 1
ATOM 3900 N N . LEU A 1 482 ? 6.912 -2.909 5.292 1.00 94.94 482 LEU A N 1
ATOM 3901 C CA . LEU A 1 482 ? 6.528 -3.249 6.661 1.00 94.94 482 LEU A CA 1
ATOM 3902 C C . LEU A 1 482 ? 6.636 -4.744 6.983 1.00 94.94 482 LEU A C 1
ATOM 3904 O O . LEU A 1 482 ? 6.231 -5.139 8.083 1.00 94.94 482 LEU A O 1
ATOM 3908 N N . THR A 1 483 ? 7.210 -5.549 6.081 1.00 96.75 483 THR A N 1
ATOM 3909 C CA . THR A 1 483 ? 7.341 -7.004 6.245 1.00 96.75 483 THR A CA 1
ATOM 3910 C C . THR A 1 483 ? 8.052 -7.350 7.548 1.00 96.75 483 THR A C 1
ATOM 3912 O O . THR A 1 483 ? 9.090 -6.786 7.895 1.00 96.75 483 THR A O 1
ATOM 3915 N N . ARG A 1 484 ? 7.502 -8.306 8.292 1.00 96.88 484 ARG A N 1
ATOM 3916 C CA . ARG A 1 484 ? 8.013 -8.710 9.608 1.00 96.88 484 ARG A CA 1
ATOM 3917 C C . ARG A 1 484 ? 7.652 -10.154 9.910 1.00 96.88 484 ARG A C 1
ATOM 3919 O O . ARG A 1 484 ? 6.729 -10.699 9.316 1.00 96.88 484 ARG A O 1
ATOM 3926 N N . CYS A 1 485 ? 8.351 -10.762 10.866 1.00 97.69 485 CYS A N 1
ATOM 3927 C CA . CYS A 1 485 ? 7.963 -12.066 11.397 1.00 97.69 485 CYS A CA 1
ATOM 3928 C C . CYS A 1 485 ? 7.077 -11.891 12.637 1.00 97.69 485 CYS A C 1
ATOM 3930 O O . CYS A 1 485 ? 7.578 -11.541 13.704 1.00 97.69 485 CYS A O 1
ATOM 3932 N N . ALA A 1 486 ? 5.772 -12.118 12.495 1.00 97.19 486 ALA A N 1
ATOM 3933 C CA . ALA A 1 486 ? 4.780 -11.927 13.552 1.00 97.19 486 ALA A CA 1
ATOM 3934 C C . ALA A 1 486 ? 3.576 -12.860 13.354 1.00 97.19 486 ALA A C 1
ATOM 3936 O O . ALA A 1 486 ? 3.511 -13.607 12.384 1.00 97.19 486 ALA A O 1
ATOM 3937 N N . THR A 1 487 ? 2.639 -12.877 14.303 1.00 97.56 487 THR A N 1
ATOM 3938 C CA . THR A 1 487 ? 1.412 -13.688 14.193 1.00 97.56 487 THR A CA 1
ATOM 3939 C C . THR A 1 487 ? 0.600 -13.356 12.936 1.00 97.56 487 THR A C 1
ATOM 3941 O O . THR A 1 487 ? 0.413 -12.184 12.625 1.00 97.56 487 THR A O 1
ATOM 3944 N N . VAL A 1 488 ? 0.040 -14.369 12.260 1.00 98.06 488 VAL A N 1
ATOM 3945 C CA . VAL A 1 488 ? -0.880 -14.191 11.112 1.00 98.06 488 VAL A CA 1
ATOM 3946 C C . VAL A 1 488 ? -2.022 -13.205 11.383 1.00 98.06 488 VAL A C 1
ATOM 3948 O O . VAL A 1 488 ? -2.529 -12.569 10.460 1.00 98.06 488 VAL A O 1
ATOM 3951 N N . ALA A 1 489 ? -2.436 -13.061 12.645 1.00 98.19 489 ALA A N 1
ATOM 3952 C CA . ALA A 1 489 ? -3.565 -12.225 13.023 1.00 98.19 489 ALA A CA 1
ATOM 3953 C C . ALA A 1 489 ? -3.339 -10.730 12.751 1.00 98.19 489 ALA A C 1
ATOM 3955 O O . ALA A 1 489 ? -4.321 -10.005 12.571 1.00 98.19 489 ALA A O 1
ATOM 3956 N N . ILE A 1 490 ? -2.089 -10.247 12.711 1.00 97.06 490 ILE A N 1
ATOM 3957 C CA . ILE A 1 490 ? -1.839 -8.811 12.523 1.00 97.06 490 ILE A CA 1
ATOM 3958 C C . ILE A 1 490 ? -2.214 -8.344 11.116 1.00 97.06 490 ILE A C 1
ATOM 3960 O O . ILE A 1 490 ? -2.929 -7.355 10.989 1.00 97.06 490 ILE A O 1
ATOM 3964 N N . ASP A 1 491 ? -1.845 -9.099 10.082 1.00 98.12 491 ASP A N 1
ATOM 3965 C CA . ASP A 1 491 ? -2.156 -8.752 8.692 1.00 98.12 491 ASP A CA 1
ATOM 3966 C C . ASP A 1 491 ? -3.643 -8.932 8.401 1.00 98.12 491 ASP A C 1
ATOM 3968 O O . ASP A 1 491 ? -4.265 -8.070 7.783 1.00 98.12 491 ASP A O 1
ATOM 3972 N N . ILE A 1 492 ? -4.239 -10.016 8.914 1.00 98.50 492 ILE A N 1
ATOM 3973 C CA . ILE A 1 492 ? -5.674 -10.285 8.770 1.00 98.50 492 ILE A CA 1
ATOM 3974 C C . ILE A 1 492 ? -6.488 -9.163 9.415 1.00 98.50 492 ILE A C 1
ATOM 3976 O O . ILE A 1 492 ? -7.387 -8.599 8.793 1.00 98.50 492 ILE A O 1
ATOM 3980 N N . SER A 1 493 ? -6.198 -8.837 10.678 1.00 98.06 493 SER A N 1
ATOM 3981 C CA . SER A 1 493 ? -6.961 -7.817 11.400 1.00 98.06 493 SER A CA 1
ATOM 3982 C C . SER A 1 493 ? -6.739 -6.424 10.822 1.00 98.06 493 SER A C 1
ATOM 3984 O O . SER A 1 493 ? -7.705 -5.666 10.728 1.00 98.06 493 SER A O 1
ATOM 3986 N N . PHE A 1 494 ? -5.515 -6.094 10.401 1.00 97.50 494 PHE A N 1
ATOM 3987 C CA . PHE A 1 494 ? -5.232 -4.815 9.761 1.00 97.50 494 PHE A CA 1
ATOM 3988 C C . PHE A 1 494 ? -5.988 -4.677 8.437 1.00 97.50 494 PHE A C 1
ATOM 3990 O O . PHE A 1 494 ? -6.760 -3.731 8.284 1.00 97.50 494 PHE A O 1
ATOM 3997 N N . PHE A 1 495 ? -5.892 -5.670 7.545 1.00 97.19 495 PHE A N 1
ATOM 3998 C CA . PHE A 1 495 ? -6.638 -5.671 6.286 1.00 97.19 495 PHE A CA 1
ATOM 3999 C C . PHE A 1 495 ? -8.139 -5.510 6.505 1.00 97.19 495 PHE A C 1
ATOM 4001 O O . PHE A 1 495 ? -8.774 -4.656 5.883 1.00 97.19 495 PHE A O 1
ATOM 4008 N N . ILE A 1 496 ? -8.711 -6.299 7.419 1.00 96.69 496 ILE A N 1
ATOM 4009 C CA . ILE A 1 496 ? -10.145 -6.253 7.683 1.00 96.69 496 ILE A CA 1
ATOM 4010 C C . ILE A 1 496 ? -10.560 -4.850 8.126 1.00 96.69 496 ILE A C 1
ATOM 4012 O O . ILE A 1 496 ? -11.515 -4.307 7.574 1.00 96.69 496 ILE A O 1
ATOM 4016 N N . TYR A 1 497 ? -9.876 -4.235 9.088 1.00 95.56 497 TYR A N 1
ATOM 4017 C CA . TYR A 1 497 ? -10.322 -2.941 9.604 1.00 95.56 497 TYR A CA 1
ATOM 4018 C C . TYR A 1 497 ? -10.025 -1.764 8.675 1.00 95.56 497 TYR A C 1
ATOM 4020 O O . TYR A 1 497 ? -10.838 -0.842 8.613 1.00 95.56 497 TYR A O 1
ATOM 4028 N N . SER A 1 498 ? -8.943 -1.813 7.901 1.00 91.94 498 SER A N 1
ATOM 4029 C CA . SER A 1 498 ? -8.600 -0.744 6.960 1.00 91.94 498 SER A CA 1
ATOM 4030 C C . SER A 1 498 ? -9.428 -0.806 5.676 1.00 91.94 498 SER A C 1
ATOM 4032 O O . SER A 1 498 ? -9.874 0.227 5.173 1.00 91.94 498 SER A O 1
ATOM 4034 N N . CYS A 1 499 ? -9.701 -2.007 5.159 1.00 91.88 499 CYS A N 1
ATOM 4035 C CA . CYS A 1 499 ? -10.251 -2.168 3.812 1.00 91.88 499 CYS A CA 1
ATOM 4036 C C . CYS A 1 499 ? -11.759 -2.428 3.767 1.00 91.88 499 CYS A C 1
ATOM 4038 O O . CYS A 1 499 ? -12.366 -2.199 2.728 1.00 91.88 499 CYS A O 1
ATOM 4040 N N . THR A 1 500 ? -12.396 -2.887 4.848 1.00 93.56 500 THR A N 1
ATOM 4041 C CA . THR A 1 500 ? -13.817 -3.295 4.805 1.00 93.56 500 THR A CA 1
ATOM 4042 C C . THR A 1 500 ? -14.745 -2.271 5.446 1.00 93.56 500 THR A C 1
ATOM 4044 O O . THR A 1 500 ? -14.363 -1.555 6.375 1.00 93.56 500 THR A O 1
ATOM 4047 N N . THR A 1 501 ? -15.997 -2.216 4.997 1.00 92.06 501 THR A N 1
ATOM 4048 C CA . THR A 1 501 ? -17.076 -1.492 5.687 1.00 92.06 501 THR A CA 1
ATOM 4049 C C . THR A 1 501 ? -17.652 -2.328 6.831 1.00 92.06 501 THR A C 1
ATOM 4051 O O . THR A 1 501 ? -17.479 -3.549 6.879 1.00 92.06 501 THR A O 1
ATOM 4054 N N . GLN A 1 502 ? -18.366 -1.696 7.766 1.00 92.56 502 GLN A N 1
ATOM 4055 C CA . GLN A 1 502 ? -19.053 -2.435 8.827 1.00 92.56 502 GLN A CA 1
ATOM 4056 C C . GLN A 1 502 ? -20.061 -3.442 8.289 1.00 92.56 502 GLN A C 1
ATOM 4058 O O . GLN A 1 502 ? -20.070 -4.586 8.734 1.00 92.56 502 GLN A O 1
ATOM 4063 N N . SER A 1 503 ? -20.889 -3.026 7.331 1.00 94.06 503 SER A N 1
ATOM 4064 C CA . SER A 1 503 ? -21.942 -3.873 6.773 1.00 94.06 503 SER A CA 1
ATOM 4065 C C . SER A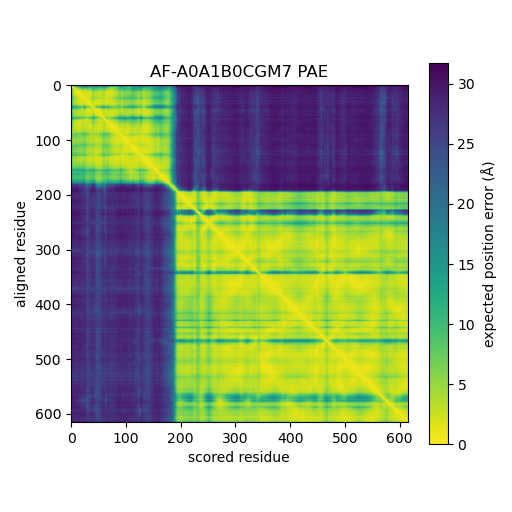 1 503 ? -21.379 -5.132 6.109 1.00 94.06 503 SER A C 1
ATOM 4067 O O . SER A 1 503 ? -22.013 -6.186 6.167 1.00 94.06 503 SER A O 1
ATOM 4069 N N . LEU A 1 504 ? -20.179 -5.044 5.522 1.00 96.12 504 LEU A N 1
ATOM 4070 C CA . LEU A 1 504 ? -19.458 -6.199 5.000 1.00 96.12 504 LEU A CA 1
ATOM 4071 C C . LEU A 1 504 ? -19.001 -7.113 6.137 1.00 96.12 504 LEU A C 1
ATOM 4073 O O . LEU A 1 504 ? -19.269 -8.310 6.079 1.00 96.12 504 LEU A O 1
ATOM 4077 N N . ARG A 1 505 ? -18.369 -6.571 7.189 1.00 96.50 505 ARG A N 1
ATOM 4078 C CA . ARG A 1 505 ? -17.918 -7.377 8.339 1.00 96.50 505 ARG A CA 1
ATOM 4079 C C . ARG A 1 505 ? -19.075 -8.106 9.016 1.00 96.50 505 ARG A C 1
ATOM 4081 O O . ARG A 1 505 ? -19.000 -9.313 9.200 1.00 96.50 505 ARG A O 1
ATOM 4088 N N . GLU A 1 506 ? -20.173 -7.415 9.306 1.00 95.00 506 GLU A N 1
ATOM 4089 C CA . GLU A 1 506 ? -21.341 -8.013 9.970 1.00 95.00 506 GLU A CA 1
ATOM 4090 C C . GLU A 1 506 ? -21.923 -9.209 9.201 1.00 95.00 506 GLU A C 1
ATOM 4092 O O . GLU A 1 506 ? -22.446 -10.138 9.813 1.00 95.00 506 GLU A O 1
ATOM 4097 N N . LYS A 1 507 ? -21.825 -9.202 7.867 1.00 97.25 507 LYS A N 1
ATOM 4098 C CA . LYS A 1 507 ? -22.379 -10.257 7.008 1.00 97.25 507 LYS A CA 1
ATOM 4099 C C . LYS A 1 507 ? -21.371 -11.340 6.630 1.00 97.25 507 LYS A C 1
ATOM 4101 O O . LYS A 1 507 ? -21.766 -12.492 6.480 1.00 97.25 507 LYS A O 1
ATOM 4106 N N . HIS A 1 508 ? -20.102 -10.977 6.453 1.00 98.25 508 HIS A N 1
ATOM 4107 C CA . HIS A 1 508 ? -19.117 -11.803 5.749 1.00 98.25 508 HIS A CA 1
ATOM 4108 C C . HIS A 1 508 ? -17.813 -12.029 6.528 1.00 98.25 508 HIS A C 1
ATOM 4110 O O . HIS A 1 508 ? -16.875 -12.592 5.973 1.00 98.25 508 HIS A O 1
ATOM 4116 N N . TYR A 1 509 ? -17.710 -11.637 7.805 1.00 97.94 509 TYR A N 1
ATOM 4117 C CA . TYR A 1 509 ? -16.465 -11.794 8.574 1.00 97.94 509 TYR A CA 1
ATOM 4118 C C . TYR A 1 509 ? -15.932 -13.239 8.603 1.00 97.94 509 TYR A C 1
ATOM 4120 O O . TYR A 1 509 ? -14.766 -13.471 8.286 1.00 97.94 509 TYR A O 1
ATOM 4128 N N . ASP A 1 510 ? -16.787 -14.218 8.919 1.00 98.06 510 ASP A N 1
ATOM 4129 C CA . ASP A 1 510 ? -16.406 -15.641 8.916 1.00 98.06 510 ASP A CA 1
ATOM 4130 C C . ASP A 1 510 ? -16.055 -16.131 7.501 1.00 98.06 510 ASP A C 1
ATOM 4132 O O . ASP A 1 510 ? -15.117 -16.903 7.325 1.00 98.06 510 ASP A O 1
ATOM 4136 N N . GLU A 1 511 ? -16.738 -15.625 6.471 1.00 98.56 511 GLU A N 1
ATOM 4137 C CA . GLU A 1 511 ? -16.439 -15.947 5.071 1.00 98.56 511 GLU A CA 1
ATOM 4138 C C . GLU A 1 511 ? -15.029 -15.480 4.672 1.00 98.56 511 GLU A C 1
ATOM 4140 O O . GLU A 1 511 ? -14.275 -16.238 4.058 1.00 98.56 511 GLU A O 1
ATOM 4145 N N . LEU A 1 512 ? -14.630 -14.273 5.093 1.00 98.69 512 LEU A N 1
ATOM 4146 C CA . LEU A 1 512 ? -13.278 -13.747 4.883 1.00 98.69 512 LEU A CA 1
ATOM 4147 C C . LEU A 1 512 ? -12.219 -14.601 5.591 1.00 98.69 512 LEU A C 1
ATOM 4149 O O . LEU A 1 512 ? -11.215 -14.969 4.976 1.00 98.69 512 LEU A O 1
ATOM 4153 N N . LEU A 1 513 ? -12.442 -14.949 6.865 1.00 98.69 513 LEU A N 1
ATOM 4154 C CA . LEU A 1 513 ? -11.514 -15.790 7.627 1.00 98.69 513 LEU A CA 1
ATOM 4155 C C . LEU A 1 513 ? -11.378 -17.187 7.017 1.00 98.69 513 LEU A C 1
ATOM 4157 O O . LEU A 1 513 ? -10.264 -17.701 6.912 1.00 98.69 513 LEU A O 1
ATOM 4161 N N . ARG A 1 514 ? -12.482 -17.787 6.558 1.00 98.75 514 ARG A N 1
ATOM 4162 C CA . ARG A 1 514 ? -12.459 -19.084 5.870 1.00 98.75 514 ARG A CA 1
ATOM 4163 C C . ARG A 1 514 ? -11.755 -19.022 4.526 1.00 98.75 514 ARG A C 1
ATOM 4165 O O . ARG A 1 514 ? -11.041 -19.966 4.199 1.00 98.75 514 ARG A O 1
ATOM 4172 N N . ALA A 1 515 ? -11.920 -17.947 3.759 1.00 98.81 515 ALA A N 1
ATOM 4173 C CA . ALA A 1 515 ? -11.222 -17.775 2.487 1.00 98.81 515 ALA A CA 1
ATOM 4174 C C . ALA A 1 515 ? -9.700 -17.705 2.686 1.00 98.81 515 ALA A C 1
ATOM 4176 O O . ALA A 1 515 ? -8.951 -18.412 2.006 1.00 98.81 515 ALA A 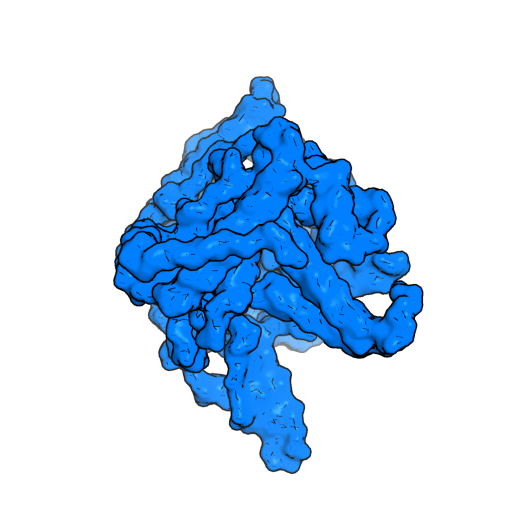O 1
ATOM 4177 N N . TYR A 1 516 ? -9.252 -16.919 3.668 1.00 98.88 516 TYR A N 1
ATOM 4178 C CA . TYR A 1 516 ? -7.848 -16.873 4.073 1.00 98.88 516 TYR A CA 1
ATOM 4179 C C . TYR A 1 516 ? -7.351 -18.241 4.551 1.00 98.88 516 TYR A C 1
ATOM 4181 O O . TYR A 1 516 ? -6.358 -18.755 4.037 1.00 98.88 516 TYR A O 1
ATOM 4189 N N . HIS A 1 517 ? -8.068 -18.867 5.488 1.00 98.88 517 HIS A N 1
ATOM 4190 C CA . HIS A 1 517 ? -7.672 -20.145 6.079 1.00 98.88 517 HIS A CA 1
ATOM 4191 C C . HIS A 1 517 ? -7.567 -21.256 5.034 1.00 98.88 517 HIS A C 1
ATOM 4193 O O . HIS A 1 517 ? -6.532 -21.910 4.950 1.00 98.88 517 HIS A O 1
ATOM 4199 N N . SER A 1 518 ? -8.586 -21.402 4.185 1.00 98.75 518 SER A N 1
ATOM 4200 C CA . SER A 1 518 ? -8.634 -22.454 3.164 1.00 98.75 518 SER A CA 1
ATOM 4201 C C . SER A 1 518 ? -7.478 -22.320 2.174 1.00 98.75 518 SER A C 1
ATOM 4203 O O . SER A 1 518 ? -6.770 -23.289 1.935 1.00 98.75 518 SER A O 1
ATOM 4205 N N . SER A 1 519 ? -7.222 -21.111 1.664 1.00 98.81 519 SER A N 1
ATOM 4206 C CA . SER A 1 519 ? -6.124 -20.871 0.713 1.00 98.81 519 SER A CA 1
ATOM 4207 C C . SER A 1 519 ? -4.729 -21.077 1.322 1.00 98.81 519 SER A C 1
ATOM 4209 O O . SER A 1 519 ? -3.815 -21.547 0.642 1.00 98.81 519 SER A O 1
ATOM 4211 N N . CYS A 1 520 ? -4.569 -20.772 2.614 1.00 98.81 520 CYS A N 1
ATOM 4212 C CA . CYS A 1 520 ? -3.359 -21.061 3.376 1.00 98.81 520 CYS A CA 1
ATOM 4213 C C . CYS A 1 520 ? -3.149 -22.574 3.514 1.00 98.81 520 CYS A C 1
ATOM 4215 O O . CYS A 1 520 ? -2.079 -23.084 3.179 1.00 98.81 520 CYS A O 1
ATOM 4217 N N . CYS A 1 521 ? -4.186 -23.304 3.938 1.00 98.88 521 CYS A N 1
ATOM 4218 C CA . CYS A 1 521 ? -4.153 -24.759 4.070 1.00 98.88 521 CYS A CA 1
ATOM 4219 C C . CYS A 1 521 ? -3.869 -25.461 2.738 1.00 98.88 521 CYS A C 1
ATOM 4221 O O . CYS A 1 521 ? -3.010 -26.338 2.695 1.00 98.88 521 CYS A O 1
ATOM 4223 N N . GLU A 1 522 ? -4.522 -25.035 1.653 1.00 98.81 522 GLU A N 1
ATOM 4224 C CA . GLU A 1 522 ? -4.305 -25.573 0.307 1.00 98.81 522 GLU A CA 1
ATOM 4225 C C . GLU A 1 522 ? -2.832 -25.495 -0.108 1.00 98.81 522 GLU A C 1
ATOM 4227 O O . GLU A 1 522 ? -2.284 -26.479 -0.605 1.00 98.81 522 GLU A O 1
ATOM 4232 N N . LEU A 1 523 ? -2.169 -24.356 0.125 1.00 98.81 523 LEU A N 1
ATOM 4233 C CA . LEU A 1 523 ? -0.756 -24.212 -0.220 1.00 98.81 523 LEU A CA 1
ATOM 4234 C C . LEU A 1 523 ? 0.165 -24.987 0.733 1.00 98.81 523 LEU A C 1
ATOM 4236 O O . LEU A 1 523 ? 1.148 -25.571 0.284 1.00 98.81 523 LEU A O 1
ATOM 4240 N N . ILE A 1 524 ? -0.148 -25.028 2.032 1.00 98.88 524 ILE A N 1
ATOM 4241 C CA . ILE A 1 524 ? 0.595 -25.841 3.009 1.00 98.88 524 ILE A CA 1
ATOM 4242 C C . ILE A 1 524 ? 0.606 -27.318 2.588 1.00 98.88 524 ILE A C 1
ATOM 4244 O O . ILE A 1 524 ? 1.662 -27.958 2.610 1.00 98.88 524 ILE A O 1
ATOM 4248 N N . ASP A 1 525 ? -0.554 -27.844 2.192 1.00 98.75 525 ASP A N 1
ATOM 4249 C CA . ASP A 1 525 ? -0.710 -29.236 1.770 1.00 98.75 525 ASP A CA 1
ATOM 4250 C C . ASP A 1 525 ? -0.054 -29.486 0.398 1.00 98.75 525 ASP A C 1
ATOM 4252 O O . ASP A 1 525 ? 0.600 -30.515 0.211 1.00 98.75 525 ASP A O 1
ATOM 4256 N N . ASP A 1 526 ? -0.140 -28.536 -0.546 1.00 98.69 526 ASP A N 1
ATOM 4257 C CA . ASP A 1 526 ? 0.561 -28.604 -1.844 1.00 98.69 526 ASP A CA 1
ATOM 4258 C C . ASP A 1 526 ? 2.093 -28.642 -1.680 1.00 98.69 526 ASP A C 1
ATOM 4260 O O . ASP A 1 526 ? 2.795 -29.287 -2.458 1.00 98.69 526 ASP A O 1
ATOM 4264 N N . LEU A 1 527 ? 2.618 -28.013 -0.623 1.00 98.75 527 LEU A N 1
ATOM 4265 C CA . LEU A 1 527 ? 4.040 -28.026 -0.260 1.00 98.75 527 LEU A CA 1
ATOM 4266 C C . LEU A 1 527 ? 4.457 -29.250 0.573 1.00 98.75 527 LEU A C 1
ATOM 4268 O O . LEU A 1 527 ? 5.638 -29.400 0.903 1.00 98.75 527 LEU A O 1
ATOM 4272 N N . GLY A 1 528 ? 3.517 -30.142 0.899 1.00 98.31 528 GLY A N 1
ATOM 4273 C CA . GLY A 1 528 ? 3.777 -31.421 1.560 1.00 98.31 528 GLY A CA 1
ATOM 4274 C C . GLY A 1 528 ? 3.785 -31.394 3.093 1.00 98.31 528 GLY A C 1
ATOM 4275 O O . GLY A 1 528 ? 4.189 -32.386 3.701 1.00 98.31 528 GLY A O 1
ATOM 4276 N N . SER A 1 529 ? 3.345 -30.301 3.722 1.00 98.38 529 SER A N 1
ATOM 4277 C CA . SER A 1 529 ? 3.038 -30.265 5.162 1.00 98.38 529 SER A CA 1
ATOM 4278 C C . SER A 1 529 ? 1.598 -30.740 5.424 1.00 98.38 529 SER A C 1
ATOM 4280 O O . SER A 1 529 ? 0.861 -31.044 4.494 1.00 98.38 529 SER A O 1
ATOM 4282 N N . ASN A 1 530 ? 1.192 -30.849 6.696 1.00 98.12 530 ASN A N 1
ATOM 4283 C CA . ASN A 1 530 ? -0.184 -31.201 7.076 1.00 98.12 530 ASN A CA 1
ATOM 4284 C C . ASN A 1 530 ? -0.889 -29.991 7.698 1.00 98.12 530 ASN A C 1
ATOM 4286 O O . ASN A 1 530 ? -0.718 -29.708 8.892 1.00 98.12 530 ASN A O 1
ATOM 4290 N N . SER A 1 531 ? -1.703 -29.309 6.895 1.00 97.94 531 SER A N 1
ATOM 4291 C CA . SER A 1 531 ? -2.418 -28.094 7.282 1.00 97.94 531 SER A CA 1
ATOM 4292 C C . SER A 1 531 ? -3.353 -28.298 8.477 1.00 97.94 531 SER A C 1
ATOM 4294 O O . SER A 1 531 ? -3.372 -27.468 9.385 1.00 97.94 531 SER A O 1
ATOM 4296 N N . ALA A 1 532 ? -4.040 -29.441 8.563 1.00 97.12 532 ALA A N 1
ATOM 4297 C CA . ALA A 1 532 ? -4.946 -29.760 9.668 1.00 97.12 532 ALA A CA 1
ATOM 4298 C C . ALA A 1 532 ? -4.227 -29.863 11.025 1.00 97.12 532 ALA A C 1
ATOM 4300 O O . ALA A 1 532 ? -4.846 -29.654 12.069 1.00 97.12 532 ALA A O 1
ATOM 4301 N N . LYS A 1 533 ? -2.924 -30.176 11.023 1.00 96.88 533 LYS A N 1
ATOM 4302 C CA . LYS A 1 533 ? -2.097 -30.223 12.235 1.00 96.88 533 LYS A CA 1
ATOM 4303 C C . LYS A 1 533 ? -1.488 -28.864 12.569 1.00 96.88 533 LYS A C 1
ATOM 4305 O O . LYS A 1 533 ? -1.488 -28.483 13.737 1.00 96.88 533 LYS A O 1
ATOM 4310 N N . ILE A 1 534 ? -0.917 -28.176 11.580 1.00 96.75 534 ILE A N 1
ATOM 4311 C CA . ILE A 1 534 ? -0.124 -26.962 11.837 1.00 96.75 534 ILE A CA 1
ATOM 4312 C C . ILE A 1 534 ? -0.974 -25.693 11.891 1.00 96.75 534 ILE A C 1
ATOM 4314 O O . ILE A 1 534 ? -0.598 -24.738 12.564 1.00 96.75 534 ILE A O 1
ATOM 4318 N N . PHE A 1 535 ? -2.115 -25.682 11.200 1.00 98.19 535 PHE A N 1
ATOM 4319 C CA . PHE A 1 535 ? -2.985 -24.520 11.097 1.00 98.19 535 PHE A CA 1
ATOM 4320 C C . PHE A 1 535 ? -4.476 -24.907 11.080 1.00 98.19 535 PHE A C 1
ATOM 4322 O O . PHE A 1 535 ? -5.178 -24.635 10.107 1.00 98.19 535 PHE A O 1
ATOM 4329 N N . PRO A 1 536 ? -5.004 -25.558 12.137 1.00 98.12 536 PRO A N 1
ATOM 4330 C CA . PRO A 1 536 ? -6.440 -25.806 12.248 1.00 98.12 536 PRO A CA 1
ATOM 4331 C C . PRO A 1 536 ? -7.219 -24.490 12.414 1.00 98.12 536 PRO A C 1
ATOM 4333 O O . PRO A 1 536 ? -6.726 -23.544 13.027 1.00 98.12 536 PRO A O 1
ATOM 4336 N N . TYR A 1 537 ? -8.464 -24.440 11.924 1.00 98.44 537 TYR A N 1
ATOM 4337 C CA . TYR A 1 537 ? -9.289 -23.219 11.975 1.00 98.44 537 TYR A CA 1
ATOM 4338 C C . TYR A 1 537 ? -9.484 -22.695 13.405 1.00 98.44 537 TYR A C 1
ATOM 4340 O O . TYR A 1 537 ? -9.390 -21.497 13.640 1.00 98.44 537 TYR A O 1
ATOM 4348 N N . SER A 1 538 ? -9.644 -23.593 14.381 1.00 98.12 538 SER A N 1
ATOM 4349 C CA . SER A 1 538 ? -9.772 -23.217 15.793 1.00 98.12 538 SER A CA 1
ATOM 4350 C C . SER A 1 538 ? -8.542 -22.476 16.327 1.00 98.12 538 SER A C 1
ATOM 4352 O O . SER A 1 538 ? -8.685 -21.561 17.131 1.00 98.12 538 SER A O 1
ATOM 4354 N N . ALA A 1 539 ? -7.337 -22.827 15.860 1.00 98.12 539 ALA A N 1
ATOM 4355 C CA . ALA A 1 539 ? -6.123 -22.109 16.242 1.00 98.12 539 ALA A CA 1
ATOM 4356 C C . ALA A 1 539 ? -6.105 -20.699 15.639 1.00 98.12 539 ALA A C 1
ATOM 4358 O O . ALA A 1 539 ? -5.699 -19.766 16.321 1.00 98.12 539 ALA A O 1
ATOM 4359 N N . LEU A 1 540 ? -6.595 -20.517 14.405 1.00 98.50 540 LEU A N 1
ATOM 4360 C CA . LEU A 1 540 ? -6.780 -19.181 13.832 1.00 98.50 540 LEU A CA 1
ATOM 4361 C C . LEU A 1 540 ? -7.790 -18.357 14.646 1.00 98.50 540 LEU A C 1
ATOM 4363 O O . LEU A 1 540 ? -7.527 -17.193 14.928 1.00 98.50 540 LEU A O 1
ATOM 4367 N N . GLU A 1 541 ? -8.920 -18.939 15.054 1.00 97.88 541 GLU A N 1
ATOM 4368 C CA . GLU A 1 541 ? -9.918 -18.237 15.874 1.00 97.88 541 GLU A CA 1
ATOM 4369 C C . GLU A 1 541 ? -9.342 -17.782 17.225 1.00 97.88 541 GLU A C 1
ATOM 4371 O O . GLU A 1 541 ? -9.572 -16.648 17.653 1.00 97.88 541 GLU A O 1
ATOM 4376 N N . GLU A 1 542 ? -8.565 -18.637 17.893 1.00 97.38 542 GLU A N 1
ATOM 4377 C CA . GLU A 1 542 ? -7.858 -18.293 19.134 1.00 97.38 542 GLU A CA 1
ATOM 4378 C C . GLU A 1 542 ? -6.810 -17.195 18.912 1.00 97.38 542 GLU A C 1
ATOM 4380 O O . GLU A 1 542 ? -6.722 -16.245 19.697 1.00 97.38 542 GLU A O 1
ATOM 4385 N N . GLU A 1 543 ? -6.058 -17.283 17.815 1.00 97.50 543 GLU A N 1
ATOM 4386 C CA . GLU A 1 543 ? -5.048 -16.298 17.436 1.00 97.50 543 GLU A CA 1
ATOM 4387 C C . GLU A 1 543 ? -5.680 -14.922 17.174 1.00 97.50 543 GLU A C 1
ATOM 4389 O O . GLU A 1 543 ? -5.202 -13.905 17.686 1.00 97.50 543 GLU A O 1
ATOM 4394 N N . MET A 1 544 ? -6.803 -14.888 16.448 1.00 98.19 544 MET A N 1
ATOM 4395 C CA . MET A 1 544 ? -7.571 -13.671 16.177 1.00 98.19 544 MET A CA 1
ATOM 4396 C C . MET A 1 544 ? -8.160 -13.072 17.455 1.00 98.19 544 MET A C 1
ATOM 4398 O O . MET A 1 544 ? -8.069 -11.860 17.645 1.00 98.19 544 MET A O 1
ATOM 4402 N N . LYS A 1 545 ? -8.687 -13.889 18.376 1.00 97.50 545 LYS A N 1
ATOM 4403 C CA . LYS A 1 545 ? -9.163 -13.404 19.686 1.00 97.50 545 LYS A CA 1
ATOM 4404 C C . LYS A 1 545 ? -8.054 -12.738 20.494 1.00 97.50 545 LYS A C 1
ATOM 4406 O O . LYS A 1 545 ? -8.278 -11.717 21.140 1.00 97.50 545 LYS A O 1
ATOM 4411 N N . LYS A 1 546 ? -6.846 -13.300 20.453 1.00 96.75 546 LYS A N 1
ATOM 4412 C CA . LYS A 1 546 ? -5.713 -12.799 21.234 1.00 96.75 546 LYS A CA 1
ATOM 4413 C C . LYS A 1 546 ? -5.108 -11.528 20.636 1.00 96.75 546 LYS A C 1
ATOM 4415 O O . LYS A 1 546 ? -4.859 -10.563 21.362 1.00 96.75 546 LYS A O 1
ATOM 4420 N N . TYR A 1 547 ? -4.898 -11.513 19.322 1.00 97.81 547 TYR A N 1
ATOM 4421 C CA . TYR A 1 547 ? -4.080 -10.502 18.646 1.00 97.81 547 TYR A CA 1
ATOM 4422 C C . TYR A 1 547 ? -4.851 -9.600 17.675 1.00 97.81 547 TYR A C 1
ATOM 4424 O O . TYR A 1 547 ? -4.300 -8.601 17.220 1.00 97.81 547 TYR A O 1
ATOM 4432 N N . GLY A 1 548 ? -6.136 -9.862 17.413 1.00 97.19 548 GLY A N 1
ATOM 4433 C CA . GLY A 1 548 ? -6.967 -9.083 16.484 1.00 97.19 548 GLY A CA 1
ATOM 4434 C C . GLY A 1 548 ? -7.151 -7.610 16.869 1.00 97.19 548 GLY A C 1
ATOM 4435 O O . GLY A 1 548 ? -7.504 -6.787 16.024 1.00 97.19 548 GLY A O 1
ATOM 4436 N N . ARG A 1 549 ? -6.847 -7.248 18.123 1.00 97.00 549 ARG A N 1
ATOM 4437 C CA . ARG A 1 549 ? -6.758 -5.857 18.597 1.00 97.00 549 ARG A CA 1
ATOM 4438 C C . ARG A 1 549 ? -5.673 -5.038 17.887 1.00 97.00 549 ARG A C 1
ATOM 4440 O O . ARG A 1 549 ? -5.770 -3.815 17.857 1.00 97.00 549 ARG A O 1
ATOM 4447 N N . PHE A 1 550 ? -4.675 -5.690 17.285 1.00 97.62 550 PHE A N 1
ATOM 4448 C CA . PHE A 1 550 ? -3.642 -5.019 16.494 1.00 97.62 550 PHE A CA 1
ATOM 4449 C C . PHE A 1 550 ? -4.240 -4.231 15.328 1.00 97.62 550 PHE A C 1
ATOM 4451 O O . PHE A 1 550 ? -3.926 -3.057 15.158 1.00 97.62 550 PHE A O 1
ATOM 4458 N N . GLY A 1 551 ? -5.163 -4.835 14.576 1.00 97.06 551 GLY A N 1
ATOM 4459 C CA . GLY A 1 551 ? -5.826 -4.149 13.472 1.00 97.06 551 GLY A CA 1
ATOM 4460 C C . GLY A 1 551 ? -6.602 -2.905 13.913 1.00 97.06 551 GLY A C 1
ATOM 4461 O O . GLY A 1 551 ? -6.680 -1.948 13.154 1.00 97.06 551 GLY A O 1
ATOM 4462 N N . VAL A 1 552 ? -7.100 -2.861 15.157 1.00 96.75 552 VAL A N 1
ATOM 4463 C CA . VAL A 1 552 ? -7.702 -1.642 15.729 1.00 96.75 552 VAL A CA 1
ATOM 4464 C C . VAL A 1 552 ? -6.639 -0.571 15.972 1.00 96.75 552 VAL A C 1
ATOM 4466 O O . VAL A 1 552 ? -6.842 0.589 15.623 1.00 96.75 552 VAL A O 1
ATOM 4469 N N . GLY A 1 553 ? -5.488 -0.958 16.526 1.00 95.94 553 GLY A N 1
ATOM 4470 C CA . GLY A 1 553 ? -4.357 -0.055 16.750 1.00 95.94 553 GLY A CA 1
ATOM 4471 C C . GLY A 1 553 ? -3.746 0.513 15.463 1.00 95.94 553 GLY A C 1
ATOM 4472 O O . GLY A 1 553 ? -3.357 1.671 15.453 1.00 95.94 553 GLY A O 1
ATOM 4473 N N . MET A 1 554 ? -3.720 -0.249 14.369 1.00 95.12 554 MET A N 1
ATOM 4474 C CA . MET A 1 554 ? -3.331 0.268 13.045 1.00 95.12 554 MET A CA 1
ATOM 4475 C C . MET A 1 554 ? -4.472 1.031 12.346 1.00 95.12 554 MET A C 1
ATOM 4477 O O . MET A 1 554 ? -4.260 1.935 11.534 1.00 95.12 554 MET A O 1
ATOM 4481 N N . GLY A 1 555 ? -5.720 0.675 12.642 1.00 93.75 555 GLY A N 1
ATOM 4482 C CA . GLY A 1 555 ? -6.904 1.283 12.046 1.00 93.75 555 GLY A CA 1
ATOM 4483 C C . GLY A 1 555 ? -7.150 2.726 12.487 1.00 93.75 555 GLY A C 1
ATOM 4484 O O . GLY A 1 555 ? -7.645 3.520 11.688 1.00 93.75 555 GLY A O 1
ATOM 4485 N N . ILE A 1 556 ? -6.749 3.111 13.708 1.00 94.00 556 ILE A N 1
ATOM 4486 C CA . ILE A 1 556 ? -6.834 4.518 14.157 1.00 94.00 556 ILE A CA 1
ATOM 4487 C C . ILE A 1 556 ? -5.931 5.465 13.358 1.00 94.00 556 ILE A C 1
ATOM 4489 O O . ILE A 1 556 ? -6.135 6.673 13.416 1.00 94.00 556 ILE A O 1
ATOM 4493 N N . GLU A 1 557 ? -4.960 4.933 12.619 1.00 90.75 557 GLU A N 1
ATOM 4494 C CA . GLU A 1 557 ? -4.124 5.684 11.686 1.00 90.75 557 GLU A CA 1
ATOM 4495 C C . GLU A 1 557 ? -4.641 5.561 10.248 1.00 90.75 557 GLU A C 1
ATOM 4497 O O . GLU A 1 557 ? -4.968 6.555 9.597 1.00 90.75 557 GLU A O 1
ATOM 4502 N N . SER A 1 558 ? -4.730 4.325 9.753 1.00 89.69 558 SER A N 1
ATOM 4503 C CA . SER A 1 558 ? -5.006 4.056 8.336 1.00 89.69 558 SER A CA 1
ATOM 4504 C C . SER A 1 558 ? -6.401 4.497 7.889 1.00 89.69 558 SER A C 1
ATOM 4506 O O . SER A 1 558 ? -6.566 4.953 6.755 1.00 89.69 558 SER A O 1
ATOM 4508 N N . VAL A 1 559 ? -7.416 4.399 8.757 1.00 89.75 559 VAL A N 1
ATOM 4509 C CA . VAL A 1 559 ? -8.786 4.789 8.403 1.00 89.75 559 VAL A CA 1
ATOM 4510 C C . VAL A 1 559 ? -8.903 6.309 8.251 1.00 89.75 559 VAL A C 1
ATOM 4512 O O . VAL A 1 559 ? -9.393 6.729 7.201 1.00 89.75 559 VAL A O 1
ATOM 4515 N N . PRO A 1 560 ? -8.415 7.152 9.191 1.00 89.31 560 PRO A N 1
ATOM 4516 C CA . PRO A 1 560 ? -8.341 8.597 8.972 1.00 89.31 560 PRO A CA 1
ATOM 4517 C C . PRO A 1 560 ? -7.601 9.003 7.697 1.00 89.31 560 PRO A C 1
ATOM 4519 O O . PRO A 1 560 ? -8.096 9.870 6.983 1.00 89.31 560 PRO A O 1
ATOM 4522 N N . PHE A 1 561 ? -6.471 8.365 7.370 1.00 84.69 561 PHE A N 1
ATOM 4523 C CA . PHE A 1 561 ? -5.775 8.635 6.106 1.00 84.69 561 PHE A CA 1
ATOM 4524 C C . PHE A 1 561 ? -6.608 8.252 4.877 1.00 84.69 561 PHE A C 1
ATOM 4526 O O . PHE A 1 561 ? -6.575 8.954 3.871 1.00 84.69 561 PHE A O 1
ATOM 4533 N N . SER A 1 562 ? -7.387 7.172 4.953 1.00 81.25 562 SER A N 1
ATOM 4534 C CA . SER A 1 562 ? -8.210 6.702 3.830 1.00 81.25 562 SER A CA 1
ATOM 4535 C C . SER A 1 562 ? -9.407 7.612 3.539 1.00 81.25 562 SER A C 1
ATOM 4537 O O . SER A 1 562 ? -9.809 7.732 2.385 1.00 81.25 562 SER A O 1
ATOM 4539 N N . VAL A 1 563 ? -9.969 8.260 4.567 1.00 82.00 563 VAL A N 1
ATOM 4540 C CA . VAL A 1 563 ? -11.132 9.165 4.440 1.00 82.00 563 VAL A CA 1
ATOM 4541 C C . VAL A 1 563 ? -10.744 10.646 4.354 1.00 82.00 563 VAL A C 1
ATOM 4543 O O . VAL A 1 563 ? -11.617 11.515 4.321 1.00 82.00 563 VAL A O 1
ATOM 4546 N N . MET A 1 564 ? -9.444 10.947 4.350 1.00 81.31 564 MET A N 1
ATOM 4547 C CA . MET A 1 564 ? -8.924 12.303 4.222 1.00 81.31 564 MET A CA 1
ATOM 4548 C C . MET A 1 564 ? -9.157 12.837 2.798 1.00 81.31 564 MET A C 1
ATOM 4550 O O . MET A 1 564 ? -8.768 12.173 1.833 1.00 81.31 564 MET A O 1
ATOM 4554 N N . PRO A 1 565 ? -9.744 14.039 2.635 1.00 73.94 565 PRO A N 1
ATOM 4555 C CA . PRO A 1 565 ? -9.831 14.689 1.331 1.00 73.94 565 PRO A CA 1
ATOM 4556 C C . PRO A 1 565 ? -8.442 14.973 0.751 1.00 73.94 565 PRO A C 1
ATOM 4558 O O . PRO A 1 565 ? -7.533 15.361 1.481 1.00 73.94 565 PRO A O 1
ATOM 4561 N N . GLU A 1 566 ? -8.282 14.889 -0.572 1.00 69.00 566 GLU A N 1
ATOM 4562 C CA . GLU A 1 566 ? -7.003 15.205 -1.235 1.00 69.00 566 GLU A CA 1
ATOM 4563 C C . GLU A 1 566 ? -6.511 16.635 -0.944 1.00 69.00 566 GLU A C 1
ATOM 4565 O O . GLU A 1 566 ? -5.308 16.881 -0.889 1.00 69.00 566 GLU A O 1
ATOM 4570 N N . SER A 1 567 ? -7.424 17.585 -0.701 1.00 69.31 567 SER A N 1
ATOM 4571 C CA . SER A 1 567 ? -7.075 18.959 -0.310 1.00 69.31 567 SER A CA 1
ATOM 4572 C C . SER A 1 567 ? -6.331 19.043 1.023 1.00 69.31 567 SER A C 1
ATOM 4574 O O . SER A 1 567 ? -5.579 19.992 1.239 1.00 69.31 567 SER A O 1
ATOM 4576 N N . ASP A 1 568 ? -6.547 18.059 1.896 1.00 72.06 568 ASP A N 1
ATOM 4577 C CA . ASP A 1 568 ? -5.940 17.958 3.220 1.00 72.06 568 ASP A CA 1
ATOM 4578 C C . ASP A 1 568 ? -4.698 17.051 3.211 1.00 72.06 568 ASP A C 1
ATOM 4580 O O . ASP A 1 568 ? -4.073 16.861 4.255 1.00 72.06 568 ASP A O 1
ATOM 4584 N N . ALA A 1 569 ? -4.317 16.515 2.042 1.00 68.69 569 ALA A N 1
ATOM 4585 C CA . ALA A 1 569 ? -3.120 15.702 1.890 1.00 68.69 569 ALA A CA 1
ATOM 4586 C C . ALA A 1 569 ? -1.871 16.468 2.344 1.00 68.69 569 ALA A C 1
ATOM 4588 O O . ALA A 1 569 ? -1.700 17.660 2.068 1.00 68.69 569 ALA A O 1
ATOM 4589 N N . PHE A 1 570 ? -0.977 15.752 3.023 1.00 71.25 570 PHE A N 1
ATOM 4590 C CA . PHE A 1 570 ? 0.185 16.364 3.655 1.00 71.25 570 PHE A CA 1
ATOM 4591 C C . PHE A 1 570 ? 1.143 16.973 2.644 1.00 71.25 570 PHE A C 1
ATOM 4593 O O . PHE A 1 570 ? 1.518 16.349 1.648 1.00 71.25 570 PHE A O 1
ATOM 4600 N N . ASP A 1 571 ? 1.559 18.194 2.950 1.00 68.50 571 ASP A N 1
ATOM 4601 C CA . ASP A 1 571 ? 2.523 18.930 2.157 1.00 68.50 571 ASP A CA 1
ATOM 4602 C C . ASP A 1 571 ? 3.943 18.469 2.502 1.00 68.50 571 ASP A C 1
ATOM 4604 O O . ASP A 1 571 ? 4.515 18.857 3.524 1.00 68.50 571 ASP A O 1
ATOM 4608 N N . LEU A 1 572 ? 4.510 17.611 1.653 1.00 69.62 572 LEU A N 1
ATOM 4609 C CA . LEU A 1 572 ? 5.877 17.116 1.813 1.00 69.62 572 LEU A CA 1
ATOM 4610 C C . LEU A 1 572 ? 6.933 18.210 1.600 1.00 69.62 572 LEU A C 1
ATOM 4612 O O . LEU A 1 572 ? 8.036 18.084 2.136 1.00 69.62 572 LEU A O 1
ATOM 4616 N N . ASP A 1 573 ? 6.587 19.297 0.904 1.00 66.81 573 ASP A N 1
ATOM 4617 C CA . ASP A 1 573 ? 7.481 20.435 0.661 1.00 66.81 573 ASP A CA 1
ATOM 4618 C C . ASP A 1 573 ? 7.657 21.309 1.915 1.00 66.81 573 ASP A C 1
ATOM 4620 O O . ASP A 1 573 ? 8.555 22.158 1.986 1.00 66.81 573 ASP A O 1
ATOM 4624 N N . SER A 1 574 ? 6.851 21.065 2.956 1.00 70.00 574 SER A N 1
ATOM 4625 C CA . SER A 1 574 ? 7.045 21.652 4.284 1.00 70.00 574 SER A CA 1
ATOM 4626 C C . SER A 1 574 ? 8.354 21.203 4.949 1.00 70.00 574 SER A C 1
ATOM 4628 O O . SER A 1 574 ? 8.922 21.955 5.748 1.00 70.00 574 SER A O 1
ATOM 4630 N N . ILE A 1 575 ? 8.879 20.021 4.594 1.00 81.19 575 ILE A N 1
ATOM 4631 C CA . ILE A 1 575 ? 10.127 19.491 5.149 1.00 81.19 575 ILE A CA 1
ATOM 4632 C C . ILE A 1 575 ? 11.313 20.170 4.457 1.00 81.19 575 ILE A C 1
ATOM 4634 O O . ILE A 1 575 ? 11.774 19.751 3.393 1.00 81.19 575 ILE A O 1
ATOM 4638 N N . LYS A 1 576 ? 11.830 21.233 5.075 1.00 80.19 576 LYS A N 1
ATOM 4639 C CA . LYS A 1 576 ? 12.972 21.997 4.558 1.00 80.19 576 LYS A CA 1
ATOM 4640 C C . LYS A 1 576 ? 14.290 21.541 5.180 1.00 80.19 576 LYS A C 1
ATOM 4642 O O . LYS A 1 576 ? 14.366 21.255 6.371 1.00 80.19 576 LYS A O 1
ATOM 4647 N N . GLY A 1 577 ? 15.349 21.573 4.374 1.00 83.88 577 GLY A N 1
ATOM 4648 C CA . GLY A 1 577 ? 16.708 21.269 4.820 1.00 83.88 577 GLY A CA 1
ATOM 4649 C C . GLY A 1 577 ? 16.980 19.772 4.953 1.00 83.88 577 GLY A C 1
ATOM 4650 O O . GLY A 1 577 ? 16.377 18.947 4.270 1.00 83.88 577 GLY A O 1
ATOM 4651 N N . ASP A 1 578 ? 17.942 19.426 5.804 1.00 88.00 578 ASP A N 1
ATOM 4652 C CA . ASP A 1 578 ? 18.425 18.059 5.971 1.00 88.00 578 ASP A CA 1
ATOM 4653 C C . ASP A 1 578 ? 18.044 17.439 7.321 1.00 88.00 578 ASP A C 1
ATOM 4655 O O . ASP A 1 578 ? 18.311 16.264 7.541 1.00 88.00 578 ASP A O 1
ATOM 4659 N N . THR A 1 579 ? 17.423 18.173 8.242 1.00 88.00 579 THR A N 1
ATOM 4660 C CA . THR A 1 579 ? 17.078 17.670 9.580 1.00 88.00 579 THR A CA 1
ATOM 4661 C C . THR A 1 579 ? 15.725 16.963 9.602 1.00 88.00 579 THR A C 1
ATOM 4663 O O . THR A 1 579 ? 14.790 17.385 8.927 1.00 88.00 579 THR A O 1
ATOM 4666 N N . ALA A 1 580 ? 15.608 15.908 10.414 1.00 89.56 580 ALA A N 1
ATOM 4667 C CA . ALA A 1 580 ? 14.316 15.285 10.690 1.00 89.56 580 ALA A CA 1
ATOM 4668 C C . ALA A 1 580 ? 13.409 16.253 11.458 1.00 89.56 580 ALA A C 1
ATOM 4670 O O . ALA A 1 580 ? 13.882 16.929 12.375 1.00 89.56 580 ALA A O 1
ATOM 4671 N N . ILE A 1 581 ? 12.120 16.262 11.127 1.00 90.88 581 ILE A N 1
ATOM 4672 C CA . ILE A 1 581 ? 11.092 16.956 11.906 1.00 90.88 581 ILE A CA 1
ATOM 4673 C C . ILE A 1 581 ? 10.100 15.950 12.506 1.00 90.88 581 ILE A C 1
ATOM 4675 O O . ILE A 1 581 ? 9.966 14.844 11.976 1.00 90.88 581 ILE A O 1
ATOM 4679 N N . PRO A 1 582 ? 9.440 16.267 13.633 1.00 91.06 582 PRO A N 1
ATOM 4680 C CA . PRO A 1 582 ? 8.492 15.347 14.255 1.00 91.06 582 PRO A CA 1
ATOM 4681 C C . PRO A 1 582 ? 7.320 15.004 13.326 1.00 91.06 582 PRO A C 1
ATOM 4683 O O . PRO A 1 582 ? 6.762 15.885 12.671 1.00 91.06 582 PRO A O 1
ATOM 4686 N N . LEU A 1 583 ? 6.904 13.732 13.297 1.00 90.69 583 LEU A N 1
ATOM 4687 C CA . LEU A 1 583 ? 5.840 13.264 12.398 1.00 90.69 583 LEU A CA 1
ATOM 4688 C C . LEU A 1 583 ? 4.538 14.051 12.571 1.00 90.69 583 LEU A C 1
ATOM 4690 O O . LEU A 1 583 ? 3.905 14.394 11.582 1.00 90.69 583 LEU A O 1
ATOM 4694 N N . GLN A 1 584 ? 4.161 14.389 13.805 1.00 89.56 584 GLN A N 1
ATOM 4695 C CA . GLN A 1 584 ? 2.941 15.139 14.110 1.00 89.56 584 GLN A CA 1
ATOM 4696 C C . GLN A 1 584 ? 2.935 16.585 13.589 1.00 89.56 584 GLN A C 1
ATOM 4698 O O . GLN A 1 584 ? 1.875 17.207 13.558 1.00 89.56 584 GLN A O 1
ATOM 4703 N N . GLU A 1 585 ? 4.091 17.130 13.203 1.00 87.12 585 GLU A N 1
ATOM 4704 C CA . GLU A 1 585 ? 4.191 18.450 12.566 1.00 87.12 585 GLU A CA 1
ATOM 4705 C C . GLU A 1 585 ? 3.974 18.368 11.049 1.00 87.12 585 GLU A C 1
ATOM 4707 O O . GLU A 1 585 ? 3.537 19.343 10.443 1.00 87.12 585 GLU A O 1
ATOM 4712 N N . VAL A 1 586 ? 4.226 17.199 10.447 1.00 83.88 586 VAL A N 1
ATOM 4713 C CA . VAL A 1 586 ? 4.006 16.938 9.014 1.00 83.88 586 VAL A CA 1
ATOM 4714 C C . VAL A 1 586 ? 2.624 16.351 8.778 1.00 83.88 586 VAL A C 1
ATOM 4716 O O . VAL A 1 586 ? 1.829 16.860 7.990 1.00 83.88 586 VAL A O 1
ATOM 4719 N N . TRP A 1 587 ? 2.320 15.274 9.494 1.00 84.50 587 TRP A N 1
ATOM 4720 C CA . TRP A 1 587 ? 1.062 14.554 9.444 1.00 84.50 587 TRP A CA 1
ATOM 4721 C C . TRP A 1 587 ? 0.079 15.125 10.464 1.00 84.50 587 TRP A C 1
ATOM 4723 O O . TRP A 1 587 ? -0.234 14.529 11.494 1.00 84.50 587 TRP A O 1
ATOM 4733 N N . VAL A 1 588 ? -0.412 16.331 10.179 1.00 81.81 588 VAL A N 1
ATOM 4734 C CA . VAL A 1 588 ? -1.376 17.019 11.046 1.00 81.81 588 VAL A CA 1
ATOM 4735 C C . VAL A 1 588 ? -2.773 16.427 10.853 1.00 81.81 588 VAL A C 1
ATOM 4737 O O . VAL A 1 588 ? -3.555 16.873 10.014 1.00 81.81 588 VAL A O 1
ATOM 4740 N N . LEU A 1 589 ? -3.102 15.418 11.658 1.00 84.50 589 LEU A N 1
ATOM 4741 C CA . LEU A 1 589 ? -4.436 14.820 11.687 1.00 84.50 589 LEU A CA 1
ATOM 4742 C C . LEU A 1 589 ? -5.423 15.706 12.456 1.00 84.50 589 LEU A C 1
ATOM 4744 O O . LEU A 1 589 ? -5.210 16.051 13.620 1.00 84.50 589 LEU A O 1
ATOM 4748 N N . LYS A 1 590 ? -6.532 16.056 11.800 1.00 87.88 590 LYS A N 1
ATOM 4749 C CA . LYS A 1 590 ? -7.641 16.825 12.380 1.00 87.88 590 LYS A CA 1
ATOM 4750 C C . LYS A 1 590 ? -8.834 15.907 12.675 1.00 87.88 590 LYS A C 1
ATOM 4752 O O . LYS A 1 590 ? -8.984 14.878 12.016 1.00 87.88 590 LYS A O 1
ATOM 4757 N N . PRO A 1 591 ? -9.712 16.277 13.625 1.00 91.69 591 PRO A N 1
ATOM 4758 C CA . PRO A 1 591 ? -10.986 15.591 13.816 1.00 91.69 591 PRO A CA 1
ATOM 4759 C C . PRO A 1 591 ? -11.787 15.489 12.513 1.00 91.69 591 PRO A C 1
ATOM 4761 O O . PRO A 1 591 ? -11.892 16.467 11.770 1.00 91.69 591 PRO A O 1
ATOM 4764 N N . ILE A 1 592 ? -12.369 14.318 12.249 1.00 91.69 592 ILE A N 1
ATOM 4765 C CA . ILE A 1 592 ? -13.053 14.039 10.981 1.00 91.69 592 ILE A CA 1
ATOM 4766 C C . ILE A 1 592 ? -14.399 14.795 10.933 1.00 91.69 592 ILE A C 1
ATOM 4768 O O . ILE A 1 592 ? -15.267 14.579 11.793 1.00 91.69 592 ILE A O 1
ATOM 4772 N N . PRO A 1 593 ? -14.613 15.686 9.944 1.00 90.06 593 PRO A N 1
ATOM 4773 C CA . PRO A 1 593 ? -15.787 16.557 9.916 1.00 90.06 593 PRO A CA 1
ATOM 4774 C C . PRO A 1 593 ? -17.062 15.826 9.478 1.00 90.06 593 PRO A C 1
ATOM 4776 O O . PRO A 1 593 ? -18.151 16.135 9.972 1.00 90.06 593 PRO A O 1
ATOM 4779 N N . THR A 1 594 ? -16.945 14.838 8.591 1.00 91.62 594 THR A N 1
ATOM 4780 C CA . THR A 1 594 ? -18.083 14.080 8.056 1.00 91.62 594 THR A CA 1
ATOM 4781 C C . THR A 1 594 ? -18.523 12.986 9.021 1.00 91.62 594 THR A C 1
ATOM 4783 O O . THR A 1 594 ? -17.712 12.397 9.740 1.00 91.62 594 THR A O 1
ATOM 4786 N N . LYS A 1 595 ? -19.830 12.712 9.059 1.00 93.88 595 LYS A N 1
ATOM 4787 C CA . LYS A 1 595 ? -20.378 11.635 9.891 1.00 93.88 595 LYS A CA 1
ATOM 4788 C C . LYS A 1 595 ? -19.912 10.276 9.378 1.00 93.88 595 LYS A C 1
ATOM 4790 O O . LYS A 1 595 ? -19.498 9.431 10.159 1.00 93.88 595 LYS A O 1
ATOM 4795 N N . GLU A 1 596 ? -19.918 10.112 8.064 1.00 90.50 596 GLU A N 1
ATOM 4796 C CA . GLU A 1 596 ? -19.515 8.909 7.341 1.00 90.50 596 GLU A CA 1
ATOM 4797 C C . GLU A 1 596 ? -18.058 8.542 7.660 1.00 90.50 596 GLU A C 1
ATOM 4799 O O . GLU A 1 596 ? -17.761 7.400 8.006 1.00 90.50 596 GLU A O 1
ATOM 4804 N N . GLY A 1 597 ? -17.152 9.527 7.649 1.00 90.25 597 GLY A N 1
ATOM 4805 C CA . GLY A 1 597 ? -15.752 9.307 8.008 1.00 90.25 597 GLY A CA 1
ATOM 4806 C C . GLY A 1 597 ? -15.554 8.987 9.495 1.00 90.25 597 GLY A C 1
ATOM 4807 O O . GLY A 1 597 ? -14.758 8.110 9.831 1.00 90.25 597 GLY A O 1
ATOM 4808 N N . ARG A 1 598 ? -16.302 9.633 10.406 1.00 95.12 598 ARG A N 1
ATOM 4809 C CA . ARG A 1 598 ? -16.267 9.276 11.840 1.00 95.12 598 ARG A CA 1
ATOM 4810 C C . ARG A 1 598 ? -16.794 7.865 12.089 1.00 95.12 598 ARG A C 1
ATOM 4812 O O . ARG A 1 598 ? -16.196 7.131 12.875 1.00 95.12 598 ARG A O 1
ATOM 4819 N N . LEU A 1 599 ? -17.861 7.468 11.396 1.00 94.12 599 LEU A N 1
ATOM 4820 C CA . LEU A 1 599 ? -18.411 6.116 11.465 1.00 94.12 599 LEU A CA 1
ATOM 4821 C C . LEU A 1 599 ? -17.395 5.074 10.990 1.00 94.12 599 LEU A C 1
ATOM 4823 O O . LEU A 1 599 ? -17.199 4.090 11.696 1.00 94.12 599 LEU A O 1
ATOM 4827 N N . ARG A 1 600 ? -16.645 5.319 9.904 1.00 90.38 600 ARG A N 1
ATOM 4828 C CA . ARG A 1 600 ? -15.569 4.406 9.459 1.00 90.38 600 ARG A CA 1
ATOM 4829 C C . ARG A 1 600 ? -14.578 4.070 10.582 1.00 90.38 600 ARG A C 1
ATOM 4831 O O . ARG A 1 600 ? -14.209 2.906 10.734 1.00 90.38 600 ARG A O 1
ATOM 4838 N N . VAL A 1 601 ? -14.190 5.055 11.397 1.00 93.94 601 VAL A N 1
ATOM 4839 C CA . VAL A 1 601 ? -13.308 4.844 12.563 1.00 93.94 601 VAL A CA 1
ATOM 4840 C C . VAL A 1 601 ? -14.055 4.167 13.715 1.00 93.94 601 VAL A C 1
ATOM 4842 O O . VAL A 1 601 ? -13.563 3.207 14.306 1.00 93.94 601 VAL A O 1
ATOM 4845 N N . ALA A 1 602 ? -15.250 4.646 14.056 1.00 95.81 602 ALA A N 1
ATOM 4846 C CA . ALA A 1 602 ? -15.986 4.170 15.222 1.00 95.81 602 ALA A CA 1
ATOM 4847 C C . ALA A 1 602 ? -16.503 2.727 15.076 1.00 95.81 602 ALA A C 1
ATOM 4849 O O . ALA A 1 602 ? -16.496 1.944 16.029 1.00 95.81 602 ALA A O 1
ATOM 4850 N N . GLU A 1 603 ? -16.901 2.331 13.871 1.00 94.75 603 GLU A N 1
ATOM 4851 C CA . GLU A 1 603 ? -17.446 1.006 13.582 1.00 94.75 603 GLU A CA 1
ATOM 4852 C C . GLU A 1 603 ? -16.394 -0.112 13.625 1.00 94.75 603 GLU A C 1
ATOM 4854 O O . GLU A 1 603 ? -16.737 -1.289 13.781 1.00 94.75 603 GLU A O 1
ATOM 4859 N N . MET A 1 604 ? -15.108 0.229 13.508 1.00 95.44 604 MET A N 1
ATOM 4860 C CA . MET A 1 604 ? -14.011 -0.692 13.807 1.00 95.44 604 MET A CA 1
ATOM 4861 C C . MET A 1 604 ? -14.030 -1.090 15.288 1.00 95.44 604 MET A C 1
ATOM 4863 O O . MET A 1 604 ? -13.996 -2.280 15.599 1.00 95.44 604 MET A O 1
ATOM 4867 N N . PHE A 1 605 ? -14.160 -0.118 16.201 1.00 97.25 605 PHE A N 1
ATOM 4868 C CA . PHE A 1 605 ? -14.266 -0.385 17.641 1.00 97.25 605 PHE A CA 1
ATOM 4869 C C . PHE A 1 605 ? -15.542 -1.148 17.994 1.00 97.25 605 PHE A C 1
ATOM 4871 O O . PHE A 1 605 ? -15.494 -2.038 18.846 1.00 97.25 605 PHE A O 1
ATOM 4878 N N . LYS A 1 606 ? -16.666 -0.849 17.323 1.00 96.56 606 LYS A N 1
ATOM 4879 C CA . LYS A 1 606 ? -17.915 -1.615 17.473 1.00 96.56 606 LYS A CA 1
ATOM 4880 C C . LYS A 1 606 ? -17.691 -3.094 17.164 1.00 96.56 606 LYS A C 1
ATOM 4882 O O . LYS A 1 606 ? -17.901 -3.931 18.036 1.00 96.56 606 LYS A O 1
ATOM 4887 N N . HIS A 1 607 ? -17.181 -3.398 15.972 1.00 97.06 607 HIS A N 1
ATOM 4888 C CA . HIS A 1 607 ? -16.939 -4.780 15.561 1.00 97.06 607 HIS A CA 1
ATOM 4889 C C . HIS A 1 607 ? -15.913 -5.484 16.466 1.00 97.06 607 HIS A C 1
ATOM 4891 O O . HIS A 1 607 ? -16.136 -6.606 16.907 1.00 97.06 607 HIS A O 1
ATOM 4897 N N . ALA A 1 608 ? -14.808 -4.818 16.814 1.00 97.25 608 ALA A N 1
ATOM 4898 C CA . ALA A 1 608 ? -13.798 -5.388 17.708 1.00 97.25 608 ALA A CA 1
ATOM 4899 C C . ALA A 1 608 ? -14.337 -5.673 19.122 1.00 97.25 608 ALA A C 1
ATOM 4901 O O . ALA A 1 608 ? -13.927 -6.648 19.751 1.00 97.25 608 ALA A O 1
ATOM 4902 N N . THR A 1 609 ? -15.274 -4.853 19.609 1.00 96.62 609 THR A N 1
ATOM 4903 C CA . THR A 1 609 ? -15.983 -5.086 20.875 1.00 96.62 609 THR A CA 1
ATOM 4904 C C . THR A 1 609 ? -16.913 -6.293 20.781 1.00 96.62 609 THR A C 1
ATOM 4906 O O . THR A 1 609 ? -16.943 -7.113 21.694 1.00 96.62 609 THR A O 1
ATOM 4909 N N . GLU A 1 610 ? -17.662 -6.421 19.686 1.00 95.25 610 GLU A N 1
ATOM 4910 C CA . GLU A 1 610 ? -18.580 -7.544 19.446 1.00 95.25 610 GLU A CA 1
ATOM 4911 C C . GLU A 1 610 ? -17.830 -8.878 19.319 1.00 95.25 610 GLU A C 1
ATOM 4913 O O . GLU A 1 610 ? -18.307 -9.899 19.811 1.00 95.25 610 GLU A O 1
ATOM 4918 N N . MET A 1 611 ? -16.635 -8.865 18.720 1.00 95.69 611 MET A N 1
ATOM 4919 C CA . MET A 1 611 ? -15.770 -10.045 18.591 1.00 95.69 611 MET A CA 1
ATOM 4920 C C . MET A 1 611 ? -14.962 -10.371 19.860 1.00 95.69 611 MET A C 1
ATOM 4922 O O . MET A 1 611 ? -14.286 -11.399 19.905 1.00 95.69 611 MET A O 1
ATOM 4926 N N . GLY A 1 612 ? -15.004 -9.513 20.886 1.00 95.75 612 GLY A N 1
ATOM 4927 C CA . GLY A 1 612 ? -14.228 -9.685 22.120 1.00 95.75 612 GLY A CA 1
ATOM 4928 C C . GLY A 1 612 ? -12.720 -9.464 21.948 1.00 95.75 612 GLY A C 1
ATOM 4929 O O . GLY A 1 612 ? -11.926 -9.942 22.749 1.00 95.75 612 GLY A O 1
ATOM 4930 N N . TYR A 1 613 ? -12.289 -8.751 20.903 1.00 96.38 613 TYR A N 1
ATOM 4931 C CA . TYR A 1 613 ? -10.860 -8.494 20.658 1.00 96.38 613 TYR A CA 1
ATOM 4932 C C . TYR A 1 613 ? -10.288 -7.440 21.606 1.00 96.38 613 TYR A C 1
ATOM 4934 O O . TYR A 1 613 ? -9.084 -7.419 21.850 1.00 96.38 613 TYR A O 1
ATOM 4942 N N . LEU A 1 614 ? -11.147 -6.573 22.147 1.00 94.44 614 LEU A N 1
ATOM 4943 C CA . LEU A 1 614 ? -10.779 -5.517 23.095 1.00 94.44 614 LEU A CA 1
ATOM 4944 C C . LEU A 1 614 ? -10.923 -5.942 24.566 1.00 94.44 614 LEU A C 1
ATOM 4946 O O . LEU A 1 614 ? -10.888 -5.081 25.447 1.00 94.44 614 LEU A O 1
ATOM 4950 N N . ASP A 1 615 ? -11.129 -7.234 24.824 1.00 86.88 615 ASP A N 1
ATOM 4951 C CA . ASP A 1 615 ? -11.229 -7.792 26.175 1.00 86.88 615 ASP A CA 1
ATOM 4952 C C . ASP A 1 615 ? -9.860 -8.093 26.815 1.00 86.88 615 ASP A C 1
ATOM 4954 O O . ASP A 1 615 ? -8.848 -8.338 26.093 1.00 86.88 615 ASP A O 1
#

Solvent-accessible surface area (backbone atoms only — not comparable to full-atom values): 33667 Å² total; per-residue (Å²): 138,93,64,82,72,81,84,74,55,70,68,59,52,48,57,52,47,60,67,37,26,76,88,66,77,70,44,36,40,53,68,36,49,32,73,65,46,76,37,84,56,99,57,84,37,48,64,70,36,42,32,48,57,44,57,75,57,25,88,79,72,75,74,37,36,40,70,87,40,39,60,59,51,52,50,51,55,51,28,49,51,55,52,49,57,72,41,27,80,83,68,76,62,41,34,42,66,68,33,45,51,50,48,42,42,75,74,70,50,91,75,53,75,67,56,55,52,50,49,46,69,72,43,21,88,80,74,75,72,39,27,41,54,40,35,46,53,41,51,50,55,51,52,51,51,54,50,53,58,50,52,73,62,28,80,83,69,80,84,67,70,90,76,53,73,68,56,50,49,50,57,50,46,54,51,47,48,60,75,50,45,51,87,65,62,80,88,76,65,72,73,89,62,79,89,49,55,54,76,52,15,81,79,46,45,70,68,58,57,36,49,52,33,37,74,75,71,54,21,43,70,77,48,73,46,78,81,47,62,73,68,57,86,66,48,60,92,57,41,39,53,36,28,38,36,39,36,26,34,22,87,89,77,68,50,75,47,78,51,52,28,39,32,40,16,57,44,88,50,48,4,49,32,54,42,65,41,21,52,63,33,49,51,25,30,47,38,40,63,69,47,41,49,53,50,51,53,50,50,39,57,76,51,60,34,86,74,64,81,69,52,50,64,54,73,78,46,73,46,83,79,73,80,50,28,35,39,33,26,48,39,54,58,81,78,55,32,41,65,43,69,52,72,82,36,50,55,70,70,55,47,41,51,52,29,25,52,52,15,26,50,37,11,55,34,46,35,39,42,74,77,38,46,68,61,43,53,55,47,44,66,65,37,54,73,87,69,54,34,84,91,38,43,89,66,44,47,69,36,51,51,49,31,50,50,33,45,51,54,27,26,56,71,76,39,63,95,36,74,50,38,54,45,48,51,59,59,62,49,79,66,51,62,60,54,47,25,54,55,51,69,40,88,47,95,58,39,22,59,43,54,62,50,51,42,41,68,32,38,28,38,23,67,46,77,58,96,87,42,84,41,79,72,48,63,32,44,50,71,45,42,49,24,28,60,21,38,59,29,43,42,53,26,28,24,50,48,45,24,42,41,60,74,51,44,80,74,38,47,69,58,40,52,48,37,16,49,51,36,13,34,54,38,12,41,50,56,70,44,61,26,78,78,80,62,34,68,68,58,52,55,53,43,31,42,70,38,28,42,46,6,55,68,51,23,49,51,50,35,58,62,44,60,51,55,71,91,72,39,55,64,71,81,71,56,65,67,65,57,60,55,63,49,48,78,56,60,69,78,67,70,65,87,47,66,68,52,18,43,62,53,34,43,46,47,44,51,35,53,74,67,46,22,64,108

Radius of gyration: 28.85 Å; Cα contacts (8 Å, |Δi|>4): 947; chains: 1; bounding box: 59×83×76 Å

InterPro domains:
  IPR002048 EF-hand domain [PF13202] (150-162)
  IPR002048 EF-hand domain [PF13499] (15-70)
  IPR002048 EF-hand domain [PF13499] (79-138)
  IPR002048 EF-hand domain [PS50222] (8-43)
  IPR002048 EF-hand domain [PS50222] (75-110)
  IPR002048 EF-hand domain [SM00054] (12-40)
  IPR002048 EF-hand domain [SM00054] (49-77)
  IPR002048 EF-hand domain [SM00054] (79-107)
  IPR002048 EF-hand domain [SM00054] (115-143)
  IPR004119 Ecdysteroid kinase-like [PF02958] (233-528)
  IPR011009 Protein kinase-like domain superfamily [SSF56112] (201-529)
  IPR011992 EF-hand domain pair [SSF47473] (11-174)
  IPR015897 CHK kinase-like [SM00587] (327-526)
  IPR018247 EF-Hand 1, calcium-binding site [PS00018] (21-33)
  IPR018247 EF-Hand 1, calcium-binding site [PS00018] (88-100)

Foldseek 3Di:
DPQQDDQDDLVVLVVLQVQLPPVPPQWHALVSVQVSDDLPDPDTFDSLLSQLLQLVQPPVLPRTHHSVSSSVSVRVLVSLVVLLVVLPPVPPSWHALVSQVVSCVVVVDDDDSVVSQVLQVVQVPPPPRTHTSSSSSVSVVLVVLLVVLQVVQPVVVPSDGDDDPVSVVVSVVVSVVSSPSDPPPPVPDDDPPFDDLCVQFPVRDVVLVQVLVCVVPHWGWPDKHFPDWDDDQQPDLLWGWTKMKTWTARPPPRDIDIFIWTKTGGDPFQQSCQQLVSLLLLLQQVLCQPQVVVVLVVLCVVLVFPDAQDQAWHWRDFDHDSPGTMTITGPCVVVQWDFDAQAPFDDPQLLLQLLLSQLRQLLSFLLCCVPPVVSSVVSQVSHDQPDQDPVCCVQPVVVLVLLLVLLLLLCCVPPNPDPLNVLSCLCSPDRVSVVLNCQFPDDDLQWGQGQQPQARRQKIFHWDQDPNDTGTDHIHGDRSSRTHGGHSLLNLLQNPLRRHDLVCCVVCVVVSLCSSLVSSQSRSVSSPHHSCVSPNSVVVLVSCLARSCNNLSNNSPNLLSSNDDSVLRFDPVVSDDNHHDRPCVGPVRDHDPDSVSSCSSSSSSVVCVVSNSSD

Secondary structure (DSSP, 8-state):
----PPPPPHHHHHHHHHHH-SS-SSEE-HHHHHHH---SSSSPP-HHHHHHHHHHH-TT-SSSEEHHHHHHHHHHHHHHHHHHHHH-SS--SSB-HHHHHHHHHHTT----HHHHHHHHHHH-TTSSSSB-HHHHHHHHHHHHHHHHHHHHH-SS-SS-----HHHHHHHHHHHHHHHTS----TTS--------HHHH-TT--HHHHHHHHHHTTSPEEEEEEEEE----TTS-TT-EEEEEEEEEE-TTT--EEEEEEEEEE--S-HHHHHHTTHHHHHHHHHHIIIIIHHHHHHHHHHHT-SS----BPPEEEEE-SSSS-EEEEE-GGGGTEEEPP-SS---HHHHHHHHHHHHHHHHHHHHHHHH-HHHHHHHHTT----SSSGGGHHHHHHHHHHHHHHHHHHHHHHSTTSHHHHHHHHHHSS-HHHHHHHHHT---TTEEEE-S--SGGGEEEEEEEETTEEEEEEEEE---TT-EEEETHHHHHHHHHHH--HHHHHHHHHHHHHHHHHHHHHHHHHTTS-HHHHS-HHHHHHHHHHHTHHHHHHHHHHHHHHT--GGGS--GGG--SSS---HHHHS------SHHHHHHHHHHHHHHHHTTTT-

Mean predicted aligned error: 14.66 Å